Protein 4BES (pdb70)

Solvent-accessible surface area: 21226 Å² total; per-residue (Å²): 103,30,0,21,0,0,50,13,0,53,34,3,13,49,49,8,1,5,1,3,4,1,10,2,70,34,0,32,123,43,82,0,14,104,18,25,19,85,123,86,116,40,11,5,27,23,0,4,45,0,0,0,13,0,0,12,70,11,34,149,58,89,148,122,23,89,6,42,37,80,8,0,58,92,0,4,138,72,8,88,110,8,93,19,3,90,103,59,91,21,44,51,23,5,15,1,11,55,2,0,30,101,0,0,34,43,0,3,62,28,120,19,0,74,109,1,39,2,48,0,0,14,14,123,70,19,95,198,30,26,130,49,109,117,40,20,17,152,127,42,61,100,140,104,18,58,96,34,0,93,81,0,8,125,35,2,51,174,117,7,18,73,43,51,32,0,24,0,22,0,0,71,115,84,3,90,60,21,0,75,118,8,5,93,36,7,23,151,40,24,159,97,6,143,75,37,78,67,47,0,66,25,2,0,70,1,4,7,29,0,12,0,0,22,0,0,102,74,18,6,26,41,0,0,5,11,0,0,0,1,1,1,0,1,39,33,0,0,0,0,1,0,10,40,17,10,52,0,1,11,0,0,1,4,104,30,0,15,38,4,0,10,11,1,0,38,0,0,32,49,0,12,58,29,36,112,166,184,58,115,20,50,10,1,16,11,126,30,51,122,106,19,35,53,76,4,108,126,53,34,101,4,77,10,3,88,119,0,35,150,51,115,26,91,142,26,72,54,104,154,12,66,86,82,4,105,167,14,10,59,66,3,93,141,46,40,31,5,1,21,4,0,12,32,49,87,65,91,46,99,1,117,146,35,0,57,166,68,79,135,85,61,6,32,80,54,14,108,49,12,10,2,16,2,3,6,0,20,2,0,3,1,0,0,2,16,8,27,13,36,28,0,0,61,18,0,44,73,64,179,10,60,10,32,53,82,9,76,24,6,29,2,1,4,1,21,0,3,18,34,35,46,156,108,3,20,30,53,0,39,155,38,9,117,87,104,175,86,11,121,111,18,30,103,22,130,12,78,115,31,63,15,2,71,92,29,38,87,86,108,69,86,68,171,139,193,62,112,178

Secondary structure (DSSP, 8-state):
---TTHHHHHHS-GGGGGGGTS-TTTTTTTTTTHHHHHHSTTHHHHHHHHHHHHHHHHHS-SSPP---HHHHHHHHHHH---SPPSS---EEEE-GGGB-HHHHHHHHH-HHHHHTT-EEEEEEEEBTEEEES--TTSS--TTTHHHHHHHHHHHHHHH-TT---EEEE---S-HHHHHHHHHHHHHHHHHH--SHHHHHHHHHHHHHHHHHS--SSS-HHHHIIIIITHHHHHHTTPPPP--S--TTTTBS-HHHHHHHHHHHHHHHHHHHHHHHTTPPP-GGG----HHHHHHHHHH---HHHHHHHT---TTS-HHHHHHHHHHHHGGGTTSSHHHHHHHH---HHHHHHHHTT--HHHHT--B-TTS-TTTBT--HHHHHHHHT-HHHHHHHHHTT--TT---TTS--HHHHHHHHT-HHHHHHHHHHHHTSTTHHHHHT---TTS--HHHHHHTTT--SS----

CATH classification: 1.25.40.20

Nearest PDB structures (foldseek):
  4bes-assembly1_A-2  TM=1.002E+00  e=4.124E-75  Legionella pneumophila subsp. pneumophila str. Philadelphia 1
  4bet-assembly1_A  TM=1.000E+00  e=3.395E-71  Legionella pneumophila
  4bep-assembly1_B  TM=9.867E-01  e=2.022E-70  Legionella pneumophila
  4bep-assembly1_A  TM=9.855E-01  e=1.930E-70  Legionella pneumophila
  4ber-assembly2_B  TM=9.800E-01  e=2.676E-69  Legionella pneumophila

Structure (mmCIF, N/CA/C/O backbone):
data_4BES
#
_entry.id   4BES
#
_cell.length_a   84.275
_cell.length_b   122.304
_cell.length_c   54.985
_cell.angle_alpha   90.00
_cell.angle_beta   90.00
_cell.angle_gamma   90.00
#
_symmetry.space_group_name_H-M   'P 21 21 2'
#
loop_
_entity.id
_entity.type
_entity.pdbx_description
1 polymer 'PHOSPHOCHOLINE TRANSFERASE ANKX'
2 non-polymer "CYTIDINE-5'-MONOPHOSPHATE"
3 non-polymer PHOSPHOCHOLINE
4 non-polymer 'SULFATE ION'
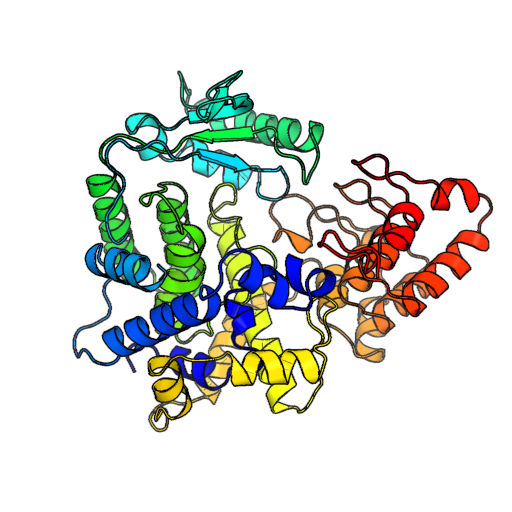5 water water
#
loop_
_atom_site.group_PDB
_atom_site.id
_atom_site.type_symbol
_atom_site.label_atom_id
_atom_site.label_alt_id
_atom_site.label_comp_id
_atom_site.label_asym_id
_atom_site.label_entity_id
_atom_site.label_seq_id
_atom_site.pdbx_PDB_ins_code
_atom_site.Cartn_x
_atom_site.Cartn_y
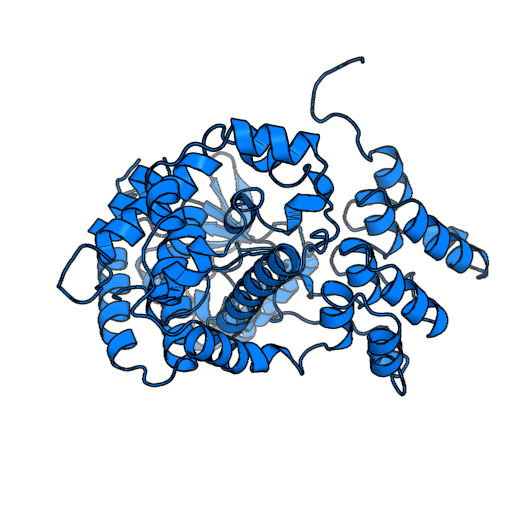_atom_site.Cartn_z
_atom_site.occupancy
_atom_site.B_iso_or_equiv
_atom_site.auth_seq_id
_atom_site.auth_comp_id
_atom_site.auth_asym_id
_atom_site.auth_atom_id
_atom_site.pdbx_PDB_model_num
ATOM 1 N N . PRO A 1 6 ? -32.049 20.038 23.597 1.00 69.70 6 PRO A N 1
ATOM 2 C CA . PRO A 1 6 ? -30.715 20.338 23.043 1.00 67.64 6 PRO A CA 1
ATOM 3 C C . PRO A 1 6 ? -30.759 21.470 22.026 1.00 68.27 6 PRO A C 1
ATOM 4 O O . PRO A 1 6 ? -31.598 21.440 21.128 1.00 67.66 6 PRO A O 1
ATOM 8 N N . ASN A 1 7 ? -29.873 22.476 22.179 1.00 62.89 7 ASN A N 1
ATOM 9 C CA . ASN A 1 7 ? -29.777 23.638 21.279 1.00 60.65 7 ASN A CA 1
ATOM 10 C C . ASN A 1 7 ? -29.206 23.189 19.904 1.00 60.34 7 ASN A C 1
ATOM 11 O O . ASN A 1 7 ? -29.680 23.658 18.864 1.00 59.49 7 ASN A O 1
ATOM 16 N N . LEU A 1 8 ? -28.231 22.238 19.906 1.00 53.62 8 LEU A N 1
ATOM 17 C CA . LEU A 1 8 ? -27.667 21.655 18.692 1.00 50.10 8 LEU A CA 1
ATOM 18 C C . LEU A 1 8 ? -27.865 20.139 18.721 1.00 52.75 8 LEU A C 1
ATOM 19 O O . LEU A 1 8 ? -26.921 19.422 19.041 1.00 51.86 8 LEU A O 1
ATOM 24 N N . PRO A 1 9 ? -29.068 19.600 18.391 1.00 49.80 9 PRO A N 1
ATOM 25 C CA . PRO A 1 9 ? -29.233 18.128 18.425 1.00 49.97 9 PRO A CA 1
ATOM 26 C C . PRO A 1 9 ? -28.292 17.323 17.509 1.00 52.15 9 PRO A C 1
ATOM 27 O O . PRO A 1 9 ? -27.974 16.192 17.844 1.00 52.32 9 PRO A O 1
ATOM 31 N N . GLY A 1 10 ? -27.825 17.925 16.405 1.00 46.48 10 GLY A N 1
ATOM 32 C CA . GLY A 1 10 ? -26.888 17.314 15.465 1.00 44.26 10 GLY A CA 1
ATOM 33 C C . GLY A 1 10 ? -25.548 16.971 16.089 1.00 47.07 10 GLY A C 1
ATOM 34 O O . GLY A 1 10 ? -24.788 16.182 15.521 1.00 45.84 10 GLY A O 1
ATOM 35 N N . LEU A 1 11 ? -25.252 17.541 17.287 1.00 44.42 11 LEU A N 1
ATOM 36 C CA . LEU A 1 11 ? -24.033 17.242 18.053 1.00 44.85 11 LEU A CA 1
ATOM 37 C C . LEU A 1 11 ? -23.933 15.749 18.307 1.00 51.03 11 LEU A C 1
ATOM 38 O O . LEU A 1 11 ? -22.827 15.231 18.435 1.00 50.89 11 LEU A O 1
ATOM 43 N N . TYR A 1 12 ? -25.099 15.050 18.333 1.00 49.61 12 TYR A N 1
ATOM 44 C CA . TYR A 1 12 ? -25.210 13.605 18.453 1.00 50.77 12 TYR A CA 1
ATOM 45 C C . TYR A 1 12 ? -24.399 12.955 17.316 1.00 53.69 12 TYR A C 1
ATOM 46 O O . TYR A 1 12 ? -23.624 12.041 17.588 1.00 54.06 12 TYR A O 1
ATOM 55 N N . PHE A 1 13 ? -24.546 13.453 16.058 1.00 48.50 13 PHE A N 1
ATOM 56 C CA . PHE A 1 13 ? -23.781 12.934 14.920 1.00 47.18 13 PHE A CA 1
ATOM 57 C C . PHE A 1 13 ? -22.291 13.255 14.999 1.00 52.62 13 PHE A C 1
ATOM 58 O O . PHE A 1 13 ? -21.477 12.512 14.451 1.00 52.82 13 PHE A O 1
ATOM 66 N N . LEU A 1 14 ? -21.923 14.357 15.663 1.00 50.17 14 LEU A N 1
ATOM 67 C CA . LEU A 1 14 ? -20.509 14.702 15.830 1.00 50.04 14 LEU A CA 1
ATOM 68 C C . LEU A 1 14 ? -19.862 13.694 16.770 1.00 54.84 14 LEU A C 1
ATOM 69 O O . LEU A 1 14 ? -18.707 13.313 16.551 1.00 55.10 14 LEU A O 1
ATOM 74 N N . GLN A 1 15 ? -20.624 13.242 17.797 1.00 51.63 15 GLN A N 1
ATOM 75 C CA . GLN A 1 15 ? -20.181 12.240 18.761 1.00 52.68 15 GLN A CA 1
ATOM 76 C C . GLN A 1 15 ? -20.025 10.882 18.054 1.00 55.73 15 GLN A C 1
ATOM 77 O O . GLN A 1 15 ? -19.003 10.225 18.246 1.00 56.04 15 GLN A O 1
ATOM 83 N N . ALA A 1 16 ? -21.017 10.492 17.211 1.00 51.25 16 ALA A N 1
ATOM 84 C CA . ALA A 1 16 ? -21.035 9.243 16.434 1.00 50.83 16 ALA A CA 1
ATOM 85 C C . ALA A 1 16 ? -19.884 9.182 15.419 1.00 54.68 16 ALA A C 1
ATOM 86 O O . ALA A 1 16 ? -19.461 8.090 15.052 1.00 55.00 16 ALA A O 1
ATOM 88 N N . TYR A 1 17 ? -19.389 10.345 14.970 1.00 50.47 17 TYR A N 1
ATOM 89 C CA . TYR A 1 17 ? -18.293 10.446 14.014 1.00 49.73 17 TYR A CA 1
ATOM 90 C C . TYR A 1 17 ? -17.031 9.748 14.559 1.00 55.76 17 TYR A C 1
ATOM 91 O O . TYR A 1 17 ? -16.575 10.100 15.654 1.00 55.70 17 TYR A O 1
ATOM 100 N N . PRO A 1 18 ? -16.465 8.755 13.808 1.00 53.80 18 PRO A N 1
ATOM 101 C CA . PRO A 1 18 ? -15.270 8.044 14.305 1.00 55.06 18 PRO A CA 1
ATOM 102 C C . PRO A 1 18 ? -14.041 8.933 14.504 1.00 60.58 18 PRO A C 1
ATOM 103 O O . PRO A 1 18 ? -13.575 9.570 13.556 1.00 59.61 18 PRO A O 1
ATOM 107 N N . SER A 1 19 ? -13.537 8.981 15.756 1.00 59.01 19 SER A N 1
ATOM 108 C CA . SER A 1 19 ? -12.374 9.761 16.197 1.00 59.27 19 SER A CA 1
ATOM 109 C C . SER A 1 19 ? -11.223 9.738 15.214 1.00 62.77 19 SER A C 1
ATOM 110 O O . SER A 1 19 ? -10.711 10.796 14.864 1.00 61.51 19 SER A O 1
ATOM 113 N N . GLU A 1 20 ? -10.834 8.528 14.755 1.00 60.37 20 GLU A N 1
ATOM 114 C CA . GLU A 1 20 ? -9.720 8.279 13.826 1.00 59.97 20 GLU A CA 1
ATOM 115 C C . GLU A 1 20 ? -9.945 8.800 12.394 1.00 60.22 20 GLU A C 1
ATOM 116 O O . GLU A 1 20 ? -9.002 8.796 11.586 1.00 59.77 20 GLU A O 1
ATOM 122 N N . GLU A 1 21 ? -11.184 9.280 12.106 1.00 53.65 21 GLU A N 1
ATOM 123 C CA . GLU A 1 21 ? -11.611 9.826 10.815 1.00 50.51 21 GLU A CA 1
ATOM 124 C C . GLU A 1 21 ? -12.103 11.274 10.947 1.00 51.29 21 GLU A C 1
ATOM 125 O O . GLU A 1 21 ? -12.539 11.850 9.946 1.00 49.20 21 GLU A O 1
ATOM 131 N N . ILE A 1 22 ? -12.014 11.878 12.160 1.00 47.28 22 ILE A N 1
ATOM 132 C CA . ILE A 1 22 ? -12.506 13.251 12.416 1.00 46.02 22 ILE A CA 1
ATOM 133 C C . ILE A 1 22 ? -11.957 14.361 11.500 1.00 49.68 22 ILE A C 1
ATOM 134 O O . ILE A 1 22 ? -12.655 15.338 11.237 1.00 47.96 22 ILE A O 1
ATOM 139 N N . TRP A 1 23 ? -10.717 14.175 10.993 1.00 47.66 23 TRP A N 1
ATOM 140 C CA . TRP A 1 23 ? -10.028 15.067 10.054 1.00 46.71 23 TRP A CA 1
ATOM 141 C C . TRP A 1 23 ? -10.812 15.195 8.755 1.00 48.29 23 TRP A C 1
ATOM 142 O O . TRP A 1 23 ? -10.657 16.205 8.050 1.00 47.78 23 TRP A O 1
ATOM 153 N N . ARG A 1 24 ? -11.653 14.167 8.436 1.00 42.92 24 ARG A N 1
ATOM 154 C CA . ARG A 1 24 ? -12.467 14.160 7.212 1.00 41.39 24 ARG A CA 1
ATOM 155 C C . ARG A 1 24 ? -13.457 15.335 7.123 1.00 44.98 24 ARG A C 1
ATOM 156 O O . ARG A 1 24 ? -13.812 15.722 6.013 1.00 43.47 24 ARG A O 1
ATOM 164 N N . LEU A 1 25 ? -13.843 15.953 8.258 1.00 42.71 25 LEU A N 1
ATOM 165 C CA . LEU A 1 25 ? -14.702 17.127 8.109 1.00 42.82 25 LEU A CA 1
ATOM 166 C C . LEU A 1 25 ? -13.948 18.454 7.874 1.00 45.35 25 LEU A C 1
ATOM 167 O O . LEU A 1 25 ? -14.558 19.492 7.677 1.00 43.90 25 LEU A O 1
ATOM 172 N N . PHE A 1 26 ? -12.609 18.374 7.757 1.00 42.45 26 PHE A N 1
ATOM 173 C CA . PHE A 1 26 ? -11.739 19.511 7.458 1.00 41.44 26 PHE A CA 1
ATOM 174 C C . PHE A 1 26 ? -10.961 19.288 6.163 1.00 45.84 26 PHE A C 1
ATOM 175 O O . PHE A 1 26 ? -10.865 20.217 5.367 1.00 45.87 26 PHE A O 1
ATOM 183 N N . VAL A 1 27 ? -10.435 18.059 5.934 1.00 42.38 27 VAL A N 1
ATOM 184 C CA . VAL A 1 27 ? -9.653 17.735 4.735 1.00 42.04 27 VAL A CA 1
ATOM 185 C C . VAL A 1 27 ? -10.572 17.439 3.559 1.00 44.59 27 VAL A C 1
ATOM 186 O O . VAL A 1 27 ? -11.353 16.485 3.635 1.00 44.63 27 VAL A O 1
ATOM 190 N N . ASP A 1 28 ? -10.441 18.207 2.454 1.00 39.75 28 ASP A N 1
ATOM 191 C CA . ASP A 1 28 ? -11.247 17.999 1.231 1.00 38.79 28 ASP A CA 1
ATOM 192 C C . ASP A 1 28 ? -11.017 16.621 0.648 1.00 43.94 28 ASP A C 1
ATOM 193 O O . ASP A 1 28 ? -9.869 16.245 0.412 1.00 43.88 28 ASP A O 1
ATOM 198 N N . GLY A 1 29 ? -12.114 15.910 0.391 1.00 41.30 29 GLY A N 1
ATOM 199 C CA . GLY A 1 29 ? -12.131 14.564 -0.176 1.00 41.99 29 GLY A CA 1
ATOM 200 C C . GLY A 1 29 ? -11.349 14.407 -1.460 1.00 47.63 29 GLY A C 1
ATOM 201 O O . GLY A 1 29 ? -10.921 13.305 -1.779 1.00 48.52 29 GLY A O 1
ATOM 202 N N . ARG A 1 30 ? -11.112 15.515 -2.175 1.00 44.72 30 ARG A N 1
ATOM 203 C CA . ARG A 1 30 ? -10.320 15.557 -3.407 1.00 45.17 30 ARG A CA 1
ATOM 204 C C . ARG A 1 30 ? -8.834 15.244 -3.176 1.00 50.31 30 ARG A C 1
ATOM 205 O O . ARG A 1 30 ? -8.158 14.807 -4.101 1.00 51.32 30 ARG A O 1
ATOM 213 N N . PHE A 1 31 ? -8.336 15.482 -1.951 1.00 46.77 31 PHE A N 1
ATOM 214 C CA . PHE A 1 31 ? -6.944 15.307 -1.544 1.00 46.97 31 PHE A CA 1
ATOM 215 C C . PHE A 1 31 ? -6.604 13.910 -1.066 1.00 51.79 31 PHE A C 1
ATOM 216 O O . PHE A 1 31 ? -5.445 13.502 -1.184 1.00 52.48 31 PHE A O 1
ATOM 224 N N . TRP A 1 32 ? -7.585 13.222 -0.429 1.00 47.88 32 TRP A N 1
ATOM 225 C CA . TRP A 1 32 ? -7.434 11.930 0.252 1.00 47.91 32 TRP A CA 1
ATOM 226 C C . TRP A 1 32 ? -6.556 10.889 -0.386 1.00 52.92 32 TRP A C 1
ATOM 227 O O . TRP A 1 32 ? -5.621 10.422 0.265 1.00 53.32 32 TRP A O 1
ATOM 238 N N . SER A 1 33 ? -6.839 10.535 -1.653 1.00 50.03 33 SER A N 1
ATOM 239 C CA . SER A 1 33 ? -6.115 9.507 -2.416 1.00 50.79 33 SER A CA 1
ATOM 240 C C . SER A 1 33 ? -4.672 9.844 -2.755 1.00 55.11 33 SER A C 1
ATOM 241 O O . SER A 1 33 ? -3.844 8.930 -2.831 1.00 57.29 33 SER A O 1
ATOM 244 N N . LYS A 1 34 ? -4.382 11.128 -3.004 1.00 48.99 34 LYS A N 1
ATOM 245 C CA . LYS A 1 34 ? -3.075 11.598 -3.421 1.00 48.95 34 LYS A CA 1
ATOM 246 C C . LYS A 1 34 ? -2.201 12.067 -2.278 1.00 52.92 34 LYS A C 1
ATOM 247 O O . LYS A 1 34 ? -0.983 12.154 -2.447 1.00 52.92 34 LYS A O 1
ATOM 253 N N . GLU A 1 35 ? -2.805 12.393 -1.123 1.00 48.83 35 GLU A N 1
ATOM 254 C CA . GLU A 1 35 ? -2.064 12.950 0.010 1.00 48.57 35 GLU A CA 1
ATOM 255 C C . GLU A 1 35 ? -2.164 12.188 1.306 1.00 53.11 35 GLU A C 1
ATOM 256 O O . GLU A 1 35 ? -2.078 12.812 2.369 1.00 52.36 35 GLU A O 1
ATOM 262 N N . ASN A 1 36 ? -2.313 10.845 1.236 1.00 51.38 36 ASN A N 1
ATOM 263 C CA . ASN A 1 36 ? -2.410 9.958 2.407 1.00 52.46 36 ASN A CA 1
ATOM 264 C C . ASN A 1 36 ? -3.442 10.481 3.404 1.00 57.23 36 ASN A C 1
ATOM 265 O O . ASN A 1 36 ? -3.150 10.651 4.604 1.00 58.11 36 ASN A O 1
ATOM 270 N N . GLY A 1 37 ? -4.621 10.792 2.860 1.00 52.10 37 GLY A N 1
ATOM 271 C CA . GLY A 1 37 ? -5.750 11.311 3.604 1.00 50.46 37 GLY A CA 1
ATOM 272 C C . GLY A 1 37 ? -5.526 12.729 4.060 1.00 52.52 37 GLY A C 1
ATOM 273 O O . GLY A 1 37 ? -5.722 13.661 3.283 1.00 51.38 37 GLY A O 1
ATOM 274 N N . TRP A 1 38 ? -5.074 12.879 5.313 1.00 48.97 38 TRP A N 1
ATOM 275 C CA . TRP A 1 38 ? -4.871 14.144 6.022 1.00 48.66 38 TRP A CA 1
ATOM 276 C C . TRP A 1 38 ? -3.452 14.699 6.031 1.00 55.61 38 TRP A C 1
ATOM 277 O O . TRP A 1 38 ? -3.284 15.904 6.246 1.00 55.92 38 TRP A O 1
ATOM 288 N N . ARG A 1 39 ? -2.438 13.828 5.876 1.00 53.70 39 ARG A N 1
ATOM 289 C CA . ARG A 1 39 ? -1.023 14.185 5.952 1.00 54.72 39 ARG A CA 1
ATOM 290 C C . ARG A 1 39 ? -0.577 15.423 5.179 1.00 58.89 39 ARG A C 1
ATOM 291 O O . ARG A 1 39 ? 0.036 16.289 5.782 1.00 59.30 39 ARG A O 1
ATOM 299 N N . GLY A 1 40 ? -0.953 15.532 3.905 1.00 54.87 40 GLY A N 1
ATOM 300 C CA . GLY A 1 40 ? -0.642 16.683 3.054 1.00 54.36 40 GLY A CA 1
ATOM 301 C C . GLY A 1 40 ? -1.255 17.998 3.513 1.00 58.36 40 GLY A C 1
ATOM 302 O O . GLY A 1 40 ? -0.613 19.049 3.394 1.00 58.56 40 GLY A O 1
ATOM 303 N N . TYR A 1 41 ? -2.522 17.951 4.022 1.00 54.16 41 TYR A N 1
ATOM 304 C CA . TYR A 1 41 ? -3.265 19.105 4.553 1.00 53.08 41 TYR A CA 1
ATOM 305 C C . TYR A 1 41 ? -2.546 19.626 5.807 1.00 59.15 41 TYR A C 1
ATOM 306 O O . TYR A 1 41 ? -2.350 20.840 5.933 1.00 58.64 41 TYR A O 1
ATOM 315 N N . GLU A 1 42 ? -2.116 18.692 6.707 1.00 57.01 42 GLU A N 1
ATOM 316 C CA . GLU A 1 42 ? -1.411 19.022 7.936 1.00 58.10 42 GLU A CA 1
ATOM 317 C C . GLU A 1 42 ? -0.057 19.609 7.672 1.00 64.21 42 GLU A C 1
ATOM 318 O O . GLU A 1 42 ? 0.278 20.585 8.335 1.00 65.60 42 GLU A O 1
ATOM 324 N N . SER A 1 43 ? 0.708 19.075 6.683 1.00 60.51 43 SER A N 1
ATOM 325 C CA . SER A 1 43 ? 2.044 19.589 6.333 1.00 61.16 43 SER A CA 1
ATOM 326 C C . SER A 1 43 ? 2.052 21.033 5.774 1.00 64.37 43 SER A C 1
ATOM 327 O O . SER A 1 43 ? 3.011 21.759 6.015 1.00 64.92 43 SER A O 1
ATOM 330 N N . ARG A 1 44 ? 0.976 21.459 5.079 1.00 59.76 44 ARG A N 1
ATOM 331 C CA . ARG A 1 44 ? 0.824 22.822 4.522 1.00 59.09 44 ARG A CA 1
ATOM 332 C C . ARG A 1 44 ? 0.725 23.902 5.606 1.00 64.61 44 ARG A C 1
ATOM 333 O O . ARG A 1 44 ? 1.164 25.032 5.391 1.00 64.76 44 ARG A O 1
ATOM 341 N N . GLU A 1 45 ? 0.115 23.560 6.748 1.00 61.67 45 GLU A N 1
ATOM 342 C CA . GLU A 1 45 ? -0.059 24.446 7.893 1.00 62.02 45 GLU A CA 1
ATOM 343 C C . GLU A 1 45 ? -0.048 23.555 9.146 1.00 65.94 45 GLU A C 1
ATOM 344 O O . GLU A 1 45 ? -1.117 23.151 9.594 1.00 65.01 45 GLU A O 1
ATOM 350 N N . PRO A 1 46 ? 1.126 23.161 9.701 1.00 63.42 46 PRO A N 1
ATOM 351 C CA . PRO A 1 46 ? 1.112 22.305 10.902 1.00 63.91 46 PRO A CA 1
ATOM 352 C C . PRO A 1 46 ? 0.318 22.931 12.047 1.00 67.62 46 PRO A C 1
ATOM 353 O O . PRO A 1 46 ? 0.397 24.141 12.288 1.00 67.55 46 PRO A O 1
ATOM 357 N N . GLY A 1 47 ? -0.527 22.109 12.654 1.00 63.48 47 GLY A N 1
ATOM 358 C CA . GLY A 1 47 ? -1.415 22.514 13.734 1.00 63.11 47 GLY A CA 1
ATOM 359 C C . GLY A 1 47 ? -2.818 22.854 13.290 1.00 64.31 47 GLY A C 1
ATOM 360 O O . GLY A 1 47 ? -3.718 22.908 14.131 1.00 63.34 47 GLY A O 1
ATOM 361 N N . CYS A 1 48 ? -3.019 23.069 11.965 1.00 60.20 48 CYS A N 1
ATOM 362 C CA . CYS A 1 48 ? -4.307 23.474 11.390 1.00 59.10 48 CYS A CA 1
ATOM 363 C C . CYS A 1 48 ? -5.490 22.542 11.538 1.00 60.36 48 CYS A C 1
ATOM 364 O O . CYS A 1 48 ? -6.615 23.024 11.528 1.00 59.34 48 CYS A O 1
ATOM 367 N N . LEU A 1 49 ? -5.266 21.229 11.669 1.00 56.38 49 LEU A N 1
ATOM 368 C CA . LEU A 1 49 ? -6.376 20.297 11.849 1.00 55.19 49 LEU A CA 1
ATOM 369 C C . LEU A 1 49 ? -6.946 20.414 13.263 1.00 58.72 49 LEU A C 1
ATOM 370 O O . LEU A 1 49 ? -8.152 20.623 13.398 1.00 58.11 49 LEU A O 1
ATOM 375 N N . ASN A 1 50 ? -6.089 20.302 14.307 1.00 55.44 50 ASN A N 1
ATOM 376 C CA . ASN A 1 50 ? -6.494 20.402 15.715 1.00 55.76 50 ASN A CA 1
ATOM 377 C C . ASN A 1 50 ? -7.160 21.736 16.031 1.00 58.81 50 ASN A C 1
ATOM 378 O O . ASN A 1 50 ? -8.173 21.752 16.734 1.00 58.84 50 ASN A O 1
ATOM 383 N N . ALA A 1 51 ? -6.604 22.846 15.499 1.00 54.15 51 ALA A N 1
ATOM 384 C CA . ALA A 1 51 ? -7.137 24.194 15.694 1.00 53.44 51 ALA A CA 1
ATOM 385 C C . ALA A 1 51 ? -8.567 24.312 15.109 1.00 57.09 51 ALA A C 1
ATOM 386 O O . ALA A 1 51 ? -9.449 24.880 15.759 1.00 57.69 51 ALA A O 1
ATOM 388 N N . ALA A 1 52 ? -8.798 23.740 13.910 1.00 51.60 52 ALA A N 1
ATOM 389 C CA . ALA A 1 52 ? -10.100 23.753 13.266 1.00 50.13 52 ALA A CA 1
ATOM 390 C C . ALA A 1 52 ? -11.121 22.895 14.036 1.00 54.07 52 ALA A C 1
ATOM 391 O O . ALA A 1 52 ? -12.281 23.304 14.142 1.00 54.51 52 ALA A O 1
ATOM 393 N N . LEU A 1 53 ? -10.689 21.739 14.595 1.00 49.55 53 LEU A N 1
ATOM 394 C CA . LEU A 1 53 ? -11.527 20.831 15.396 1.00 49.25 53 LEU A CA 1
ATOM 395 C C . LEU A 1 53 ? -11.850 21.468 16.768 1.00 53.57 53 LEU A C 1
ATOM 396 O O . LEU A 1 53 ? -12.981 21.361 17.248 1.00 53.37 53 LEU A O 1
ATOM 401 N N . GLU A 1 54 ? -10.841 22.083 17.407 1.00 49.83 54 GLU A N 1
ATOM 402 C CA . GLU A 1 54 ? -11.000 22.760 18.689 1.00 50.74 54 GLU A CA 1
ATOM 403 C C . GLU A 1 54 ? -11.943 23.968 18.537 1.00 52.95 54 GLU A C 1
ATOM 404 O O . GLU A 1 54 ? -12.713 24.259 19.447 1.00 51.95 54 GLU A O 1
ATOM 410 N N . SER A 1 55 ? -11.882 24.645 17.376 1.00 49.04 55 SER A N 1
ATOM 411 C CA . SER A 1 55 ? -12.717 25.798 17.090 1.00 48.96 55 SER A CA 1
ATOM 412 C C . SER A 1 55 ? -14.177 25.378 16.975 1.00 52.08 55 SER A C 1
ATOM 413 O O . SER A 1 55 ? -15.016 25.973 17.653 1.00 53.40 55 SER A O 1
ATOM 416 N N . LEU A 1 56 ? -14.470 24.333 16.172 1.00 46.29 56 LEU A N 1
ATOM 417 C CA . LEU A 1 56 ? -15.832 23.825 15.961 1.00 45.31 56 LEU A CA 1
ATOM 418 C C . LEU A 1 56 ? -16.473 23.339 17.260 1.00 50.54 56 LEU A C 1
ATOM 419 O O . LEU A 1 56 ? -17.552 23.803 17.621 1.00 50.97 56 LEU A O 1
ATOM 424 N N . CYS A 1 57 ? -15.791 22.454 17.970 1.00 47.66 57 CYS A N 1
ATOM 425 C CA . CYS A 1 57 ? -16.258 21.873 19.216 1.00 48.98 57 CYS A CA 1
ATOM 426 C C . CYS A 1 57 ? -16.395 22.875 20.344 1.00 54.32 57 CYS A C 1
ATOM 427 O O . CYS A 1 57 ? -17.385 22.811 21.069 1.00 53.85 57 CYS A O 1
ATOM 430 N N . SER A 1 58 ? -15.416 23.792 20.503 1.00 52.49 58 SER A N 1
ATOM 431 C CA . SER A 1 58 ? -15.480 24.779 21.582 1.00 54.36 58 SER A CA 1
ATOM 432 C C . SER A 1 58 ? -16.596 25.787 21.368 1.00 58.42 58 SER A C 1
ATOM 433 O O . SER A 1 58 ? -17.239 26.162 22.342 1.00 59.44 58 SER A O 1
ATOM 436 N N . ILE A 1 59 ? -16.851 26.202 20.111 1.00 53.24 59 ILE A N 1
ATOM 437 C CA . ILE A 1 59 ? -17.951 27.130 19.877 1.00 53.00 59 ILE A CA 1
ATOM 438 C C . ILE A 1 59 ? -19.319 26.416 19.963 1.00 56.77 59 ILE A C 1
ATOM 439 O O . ILE A 1 59 ? -20.263 27.007 20.486 1.00 56.48 59 ILE A O 1
ATOM 444 N N . ALA A 1 60 ? -19.415 25.147 19.473 1.00 52.96 60 ALA A N 1
ATOM 445 C CA . ALA A 1 60 ? -20.655 24.358 19.521 1.00 53.22 60 ALA A CA 1
ATOM 446 C C . ALA A 1 60 ? -21.068 24.092 20.981 1.00 60.42 60 ALA A C 1
ATOM 447 O O . ALA A 1 60 ? -22.258 24.147 21.311 1.00 60.55 60 ALA A O 1
ATOM 449 N N . LEU A 1 61 ? -20.065 23.846 21.852 1.00 58.90 61 LEU A N 1
ATOM 450 C CA . LEU A 1 61 ? -20.218 23.654 23.290 1.00 61.07 61 LEU A CA 1
ATOM 451 C C . LEU A 1 61 ? -20.634 24.987 23.904 1.00 66.14 61 LEU A C 1
ATOM 452 O O . LEU A 1 61 ? -21.462 25.001 24.809 1.00 67.11 61 LEU A O 1
ATOM 457 N N . GLN A 1 62 ? -20.087 26.107 23.382 1.00 62.44 62 GLN A N 1
ATOM 458 C CA . GLN A 1 62 ? -20.431 27.457 23.823 1.00 63.59 62 GLN A CA 1
ATOM 459 C C . GLN A 1 62 ? -21.904 27.744 23.567 1.00 68.88 62 GLN A C 1
ATOM 460 O O . GLN A 1 62 ? -22.567 28.220 24.497 1.00 70.73 62 GLN A O 1
ATOM 466 N N . VAL A 1 63 ? -22.438 27.400 22.348 1.00 63.70 63 VAL A N 1
ATOM 467 C CA . VAL A 1 63 ? -23.866 27.599 22.048 1.00 63.42 63 VAL A CA 1
ATOM 468 C C . VAL A 1 63 ? -24.775 26.687 22.877 1.00 69.83 63 VAL A C 1
ATOM 469 O O . VAL A 1 63 ? -25.740 27.183 23.470 1.00 70.90 63 VAL A O 1
ATOM 473 N N . GLU A 1 64 ? -24.433 25.379 22.968 1.00 66.77 64 GLU A N 1
ATOM 474 C CA . GLU A 1 64 ? -25.187 24.397 23.743 1.00 68.33 64 GLU A CA 1
ATOM 475 C C . GLU A 1 64 ? -25.293 24.844 25.219 1.00 77.37 64 GLU A C 1
ATOM 476 O O . GLU A 1 64 ? -26.399 24.856 25.769 1.00 78.44 64 GLU A O 1
ATOM 482 N N . LYS A 1 65 ? -24.164 25.289 25.819 1.00 76.15 65 LYS A N 1
ATOM 483 C CA . LYS A 1 65 ? -24.121 25.786 27.197 1.00 79.06 65 LYS A CA 1
ATOM 484 C C . LYS A 1 65 ? -24.498 27.276 27.201 1.00 85.45 65 LYS A C 1
ATOM 485 O O . LYS A 1 65 ? -23.633 28.141 27.387 1.00 85.69 65 LYS A O 1
ATOM 491 N N . SER A 1 66 ? -25.792 27.564 26.943 1.00 83.11 66 SER A N 1
ATOM 492 C CA . SER A 1 66 ? -26.412 28.898 26.920 1.00 83.82 66 SER A CA 1
ATOM 493 C C . SER A 1 66 ? -27.912 28.588 26.801 1.00 90.12 66 SER A C 1
ATOM 494 O O . SER A 1 66 ? -28.331 27.912 25.856 1.00 88.56 66 SER A O 1
ATOM 497 N N . GLY A 1 67 ? -28.685 29.074 27.775 1.00 90.10 67 GLY A N 1
ATOM 498 C CA . GLY A 1 67 ? -30.146 29.015 27.807 1.00 91.35 67 GLY A CA 1
ATOM 499 C C . GLY A 1 67 ? -30.835 29.611 26.593 1.00 95.00 67 GLY A C 1
ATOM 500 O O . GLY A 1 67 ? -31.682 28.951 25.978 1.00 94.43 67 GLY A O 1
ATOM 501 N N . GLU A 1 68 ? -30.425 30.844 26.207 1.00 91.00 68 GLU A N 1
ATOM 502 C CA . GLU A 1 68 ? -30.936 31.591 25.049 1.00 89.33 68 GLU A CA 1
ATOM 503 C C . GLU A 1 68 ? -30.820 30.815 23.737 1.00 90.22 68 GLU A C 1
ATOM 504 O O . GLU A 1 68 ? -29.901 30.002 23.571 1.00 88.74 68 GLU A O 1
ATOM 510 N N . GLU A 1 69 ? -31.772 31.063 22.813 1.00 85.42 69 GLU A N 1
ATOM 511 C CA . GLU A 1 69 ? -31.817 30.412 21.502 1.00 82.74 69 GLU A CA 1
ATOM 512 C C . GLU A 1 69 ? -30.668 30.901 20.614 1.00 82.89 69 GLU A C 1
ATOM 513 O O . GLU A 1 69 ? -30.329 32.087 20.647 1.00 83.07 69 GLU A O 1
ATOM 519 N N . PHE A 1 70 ? -30.054 29.983 19.853 1.00 75.75 70 PHE A N 1
ATOM 520 C CA . PHE A 1 70 ? -28.915 30.313 18.999 1.00 72.92 70 PHE A CA 1
ATOM 521 C C . PHE A 1 70 ? -29.165 31.362 17.924 1.00 74.76 70 PHE A C 1
ATOM 522 O O . PHE A 1 70 ? -30.010 31.191 17.032 1.00 73.67 70 PHE A O 1
ATOM 530 N N . GLU A 1 71 ? -28.380 32.446 18.019 1.00 70.03 71 GLU A N 1
ATOM 531 C CA . GLU A 1 71 ? -28.386 33.559 17.081 1.00 68.06 71 GLU A CA 1
ATOM 532 C C . GLU A 1 71 ? -26.966 33.864 16.626 1.00 66.84 71 GLU A C 1
ATOM 533 O O . GLU A 1 71 ? -26.058 34.054 17.451 1.00 67.04 71 GLU A O 1
ATOM 539 N N . LEU A 1 72 ? -26.785 33.858 15.298 1.00 58.28 72 LEU A N 1
ATOM 540 C CA . LEU A 1 72 ? -25.553 34.192 14.599 1.00 55.16 72 LEU A CA 1
ATOM 541 C C . LEU A 1 72 ? -25.182 35.639 14.928 1.00 57.46 72 LEU A C 1
ATOM 542 O O . LEU A 1 72 ? -26.065 36.511 14.970 1.00 57.81 72 LEU A O 1
ATOM 547 N N . SER A 1 73 ? -23.891 35.894 15.177 1.00 51.86 73 SER A N 1
ATOM 548 C CA . SER A 1 73 ? -23.395 37.246 15.442 1.00 51.88 73 SER A CA 1
ATOM 549 C C . SER A 1 73 ? -21.994 37.405 14.859 1.00 54.40 73 SER A C 1
ATOM 550 O O . SER A 1 73 ? -21.328 36.394 14.604 1.00 52.27 73 SER A O 1
ATOM 553 N N . VAL A 1 74 ? -21.554 38.659 14.619 1.00 51.94 74 VAL A N 1
ATOM 554 C CA . VAL A 1 74 ? -20.197 38.917 14.116 1.00 51.58 74 VAL A CA 1
ATOM 555 C C . VAL A 1 74 ? -19.130 38.631 15.196 1.00 56.66 74 VAL A C 1
ATOM 556 O O . VAL A 1 74 ? -17.959 38.468 14.859 1.00 56.29 74 VAL A O 1
ATOM 560 N N . ASP A 1 75 ? -19.540 38.536 16.476 1.00 54.45 75 ASP A N 1
ATOM 561 C CA . ASP A 1 75 ? -18.625 38.223 17.564 1.00 55.65 75 ASP A CA 1
ATOM 562 C C . ASP A 1 75 ? -18.379 36.725 17.434 1.00 59.70 75 ASP A C 1
ATOM 563 O O . ASP A 1 75 ? -17.231 36.290 17.588 1.00 59.17 75 ASP A O 1
ATOM 568 N N . LEU A 1 76 ? -19.450 35.937 17.136 1.00 56.20 76 LEU A N 1
ATOM 569 C CA . LEU A 1 76 ? -19.340 34.488 16.921 1.00 54.77 76 LEU A CA 1
ATOM 570 C C . LEU A 1 76 ? -18.313 34.140 15.839 1.00 56.16 76 LEU A C 1
ATOM 571 O O . LEU A 1 76 ? -17.313 33.491 16.103 1.00 55.90 76 LEU A O 1
ATOM 576 N N . ILE A 1 77 ? -18.528 34.747 14.647 1.00 50.71 77 ILE A N 1
ATOM 577 C CA . ILE A 1 77 ? -17.608 34.693 13.511 1.00 48.51 77 ILE A CA 1
ATOM 578 C C . ILE A 1 77 ? -16.140 35.031 13.777 1.00 53.64 77 ILE A C 1
ATOM 579 O O . ILE A 1 77 ? -15.261 34.245 13.413 1.00 53.04 77 ILE A O 1
ATOM 584 N N . LYS A 1 78 ? -15.900 36.161 14.480 1.00 51.57 78 LYS A N 1
ATOM 585 C CA . LYS A 1 78 ? -14.577 36.635 14.902 1.00 52.29 78 LYS A CA 1
ATOM 586 C C . LYS A 1 78 ? -13.916 35.624 15.862 1.00 57.20 78 LYS A C 1
ATOM 587 O O . LYS A 1 78 ? -12.742 35.330 15.694 1.00 56.89 78 LYS A O 1
ATOM 593 N N . ARG A 1 79 ? -14.679 35.061 16.836 1.00 54.75 79 ARG A N 1
ATOM 594 C CA . ARG A 1 79 ? -14.185 34.030 17.774 1.00 55.04 79 ARG A CA 1
ATOM 595 C C . ARG A 1 79 ? -13.742 32.771 16.999 1.00 56.70 79 ARG A C 1
ATOM 596 O O . ARG A 1 79 ? -12.667 32.238 17.275 1.00 55.97 79 ARG A O 1
ATOM 604 N N . ILE A 1 80 ? -14.552 32.344 15.996 1.00 52.24 80 ILE A N 1
ATOM 605 C CA . ILE A 1 80 ? -14.273 31.207 15.104 1.00 51.46 80 ILE A CA 1
ATOM 606 C C . ILE A 1 80 ? -12.959 31.437 14.326 1.00 55.70 80 ILE A C 1
ATOM 607 O O . ILE A 1 80 ? -12.133 30.537 14.258 1.00 55.12 80 ILE A O 1
ATOM 612 N N . HIS A 1 81 ? -12.757 32.652 13.786 1.00 53.22 81 HIS A N 1
ATOM 613 C CA . HIS A 1 81 ? -11.549 33.000 13.034 1.00 53.01 81 HIS A CA 1
ATOM 614 C C . HIS A 1 81 ? -10.301 32.935 13.899 1.00 57.92 81 HIS A C 1
ATOM 615 O O . HIS A 1 81 ? -9.295 32.346 13.475 1.00 57.52 81 HIS A O 1
ATOM 622 N N . LYS A 1 82 ? -10.379 33.524 15.108 1.00 55.97 82 LYS A N 1
ATOM 623 C CA . LYS A 1 82 ? -9.306 33.569 16.103 1.00 57.72 82 LYS A CA 1
ATOM 624 C C . LYS A 1 82 ? -8.864 32.131 16.436 1.00 63.07 82 LYS A C 1
ATOM 625 O O . LYS A 1 82 ? -7.681 31.801 16.332 1.00 63.13 82 LYS A O 1
ATOM 631 N N . LYS A 1 83 ? -9.848 31.265 16.741 1.00 59.83 83 LYS A N 1
ATOM 632 C CA . LYS A 1 83 ? -9.646 29.872 17.095 1.00 59.79 83 LYS A CA 1
ATOM 633 C C . LYS A 1 83 ? -9.009 29.027 15.984 1.00 63.77 83 LYS A C 1
ATOM 634 O O . LYS A 1 83 ? -8.137 28.202 16.291 1.00 64.48 83 LYS A O 1
ATOM 640 N N . CYS A 1 84 ? -9.394 29.266 14.699 1.00 58.59 84 CYS A N 1
ATOM 641 C CA . CYS A 1 84 ? -8.823 28.560 13.540 1.00 57.38 84 CYS A CA 1
ATOM 642 C C . CYS A 1 84 ? -7.329 28.938 13.320 1.00 63.70 84 CYS A C 1
ATOM 643 O O . CYS A 1 84 ? -6.589 28.159 12.716 1.00 63.46 84 CYS A O 1
ATOM 646 N N . GLY A 1 85 ? -6.905 30.099 13.847 1.00 61.51 85 GLY A N 1
ATOM 647 C CA . GLY A 1 85 ? -5.533 30.599 13.755 1.00 78.59 85 GLY A CA 1
ATOM 648 C C . GLY A 1 85 ? -4.537 29.848 14.618 1.00 96.13 85 GLY A C 1
ATOM 649 O O . GLY A 1 85 ? -4.714 29.707 15.831 1.00 58.20 85 GLY A O 1
ATOM 650 N N . PRO A 1 96 ? -6.114 37.692 11.930 1.00 79.83 96 PRO A N 1
ATOM 651 C CA . PRO A 1 96 ? -5.799 37.122 13.249 1.00 80.43 96 PRO A CA 1
ATOM 652 C C . PRO A 1 96 ? -6.870 37.462 14.294 1.00 83.71 96 PRO A C 1
ATOM 653 O O . PRO A 1 96 ? -6.585 38.100 15.312 1.00 85.29 96 PRO A O 1
ATOM 657 N N . GLY A 1 97 ? -8.102 37.023 14.021 1.00 77.61 97 GLY A N 1
ATOM 658 C CA . GLY A 1 97 ? -9.271 37.292 14.853 1.00 77.04 97 GLY A CA 1
ATOM 659 C C . GLY A 1 97 ? -10.029 38.533 14.406 1.00 79.28 97 GLY A C 1
ATOM 660 O O . GLY A 1 97 ? -11.249 38.612 14.583 1.00 79.33 97 GLY A O 1
ATOM 661 N N . GLU A 1 98 ? -9.310 39.523 13.818 1.00 73.54 98 GLU A N 1
ATOM 662 C CA . GLU A 1 98 ? -9.887 40.771 13.313 1.00 71.89 98 GLU A CA 1
ATOM 663 C C . GLU A 1 98 ? -10.189 40.753 11.805 1.00 69.92 98 GLU A C 1
ATOM 664 O O . GLU A 1 98 ? -9.663 39.925 11.053 1.00 68.87 98 GLU A O 1
ATOM 670 N N . LEU A 1 99 ? -11.064 41.671 11.388 1.00 62.49 99 LEU A N 1
ATOM 671 C CA . LEU A 1 99 ? -11.562 41.850 10.030 1.00 59.39 99 LEU A CA 1
ATOM 672 C C . LEU A 1 99 ? -10.596 42.613 9.187 1.00 60.62 99 LEU A C 1
ATOM 673 O O . LEU A 1 99 ? -9.806 43.383 9.720 1.00 61.02 99 LEU A O 1
ATOM 678 N N . ARG A 1 100 ? -10.701 42.456 7.856 1.00 55.06 100 ARG A N 1
ATOM 679 C CA . ARG A 1 100 ? -9.928 43.243 6.906 1.00 54.71 100 ARG A CA 1
ATOM 680 C C . ARG A 1 100 ? -10.588 44.624 6.895 1.00 61.58 100 ARG A C 1
ATOM 681 O O . ARG A 1 100 ? -11.814 44.714 7.018 1.00 60.70 100 ARG A O 1
ATOM 689 N N . THR A 1 101 ? -9.807 45.679 6.698 1.00 60.54 101 THR A N 1
ATOM 690 C CA . THR A 1 101 ? -10.374 47.015 6.545 1.00 61.84 101 THR A CA 1
ATOM 691 C C . THR A 1 101 ? -10.121 47.532 5.132 1.00 67.56 101 THR A C 1
ATOM 692 O O . THR A 1 101 ? -11.033 47.625 4.311 1.00 67.27 101 THR A O 1
ATOM 696 N N . ASP A 1 102 ? -8.863 47.861 4.869 1.00 65.26 102 ASP A N 1
ATOM 697 C CA . ASP A 1 102 ? -8.395 48.316 3.563 1.00 65.25 102 ASP A CA 1
ATOM 698 C C . ASP A 1 102 ? -7.651 47.202 2.779 1.00 67.23 102 ASP A C 1
ATOM 699 O O . ASP A 1 102 ? -7.528 47.307 1.555 1.00 67.04 102 ASP A O 1
ATOM 704 N N . GLU A 1 103 ? -7.166 46.148 3.483 1.00 61.48 103 GLU A N 1
ATOM 705 C CA . GLU A 1 103 ? -6.356 45.059 2.918 1.00 59.55 103 GLU A CA 1
ATOM 706 C C . GLU A 1 103 ? -6.967 44.345 1.706 1.00 60.77 103 GLU A C 1
ATOM 707 O O . GLU A 1 103 ? -8.094 43.849 1.802 1.00 59.36 103 GLU A O 1
ATOM 713 N N . PRO A 1 104 ? -6.240 44.273 0.559 1.00 55.88 104 PRO A N 1
ATOM 714 C CA . PRO A 1 104 ? -6.795 43.562 -0.605 1.00 53.88 104 PRO A CA 1
ATOM 715 C C . PRO A 1 104 ? -6.659 42.046 -0.478 1.00 54.60 104 PRO A C 1
ATOM 716 O O . PRO A 1 104 ? -5.607 41.531 -0.081 1.00 54.81 104 PRO A O 1
ATOM 720 N N . VAL A 1 105 ? -7.723 41.331 -0.811 1.00 47.54 105 VAL A N 1
ATOM 721 C CA . VAL A 1 105 ? -7.684 39.880 -0.787 1.00 45.00 105 VAL A CA 1
ATOM 722 C C . VAL A 1 105 ? -8.235 39.390 -2.119 1.00 47.47 105 VAL A C 1
ATOM 723 O O . VAL A 1 105 ? -9.292 39.846 -2.566 1.00 46.28 105 VAL A O 1
ATOM 727 N N . SER A 1 106 ? -7.479 38.520 -2.789 1.00 43.65 106 SER A N 1
ATOM 728 C CA . SER A 1 106 ? -7.893 38.010 -4.093 1.00 42.22 106 SER A CA 1
ATOM 729 C C . SER A 1 106 ? -7.569 36.550 -4.277 1.00 44.94 106 SER A C 1
ATOM 730 O O . SER A 1 106 ? -6.671 36.009 -3.635 1.00 44.88 106 SER A O 1
ATOM 733 N N . PHE A 1 107 ? -8.266 35.932 -5.218 1.00 40.44 107 PHE A N 1
ATOM 734 C CA . PHE A 1 107 ? -8.036 34.549 -5.610 1.00 38.91 107 PHE A CA 1
ATOM 735 C C . PHE A 1 107 ? -8.607 34.321 -6.985 1.00 42.27 107 PHE A C 1
ATOM 736 O O . PHE A 1 107 ? -9.403 35.123 -7.483 1.00 41.56 107 PHE A O 1
ATOM 744 N N . GLY A 1 108 ? -8.161 33.240 -7.591 1.00 39.13 108 GLY A N 1
ATOM 745 C CA . GLY A 1 108 ? -8.637 32.798 -8.881 1.00 39.20 108 GLY A CA 1
ATOM 746 C C . GLY A 1 108 ? -9.709 31.747 -8.680 1.00 43.88 108 GLY A C 1
ATOM 747 O O . GLY A 1 108 ? -9.796 31.149 -7.603 1.00 43.02 108 GLY A O 1
ATOM 748 N N . ILE A 1 109 ? -10.572 31.555 -9.699 1.00 40.69 109 ILE A N 1
ATOM 749 C CA . ILE A 1 109 ? -11.635 30.566 -9.658 1.00 39.41 109 ILE A CA 1
ATOM 750 C C . ILE A 1 109 ? -11.632 29.815 -10.978 1.00 41.72 109 ILE A C 1
ATOM 751 O O . ILE A 1 109 ? -11.791 30.431 -12.034 1.00 41.43 109 ILE A O 1
ATOM 756 N N . PRO A 1 110 ? -11.485 28.474 -10.923 1.00 36.93 110 PRO A N 1
ATOM 757 C CA . PRO A 1 110 ? -11.504 27.683 -12.162 1.00 36.93 110 PRO A CA 1
ATOM 758 C C . PRO A 1 110 ? -12.937 27.324 -12.567 1.00 41.02 110 PRO A C 1
ATOM 759 O O . PRO A 1 110 ? -13.827 27.350 -11.708 1.00 41.03 110 PRO A O 1
ATOM 763 N N . ALA A 1 111 ? -13.164 26.951 -13.851 1.00 37.08 111 ALA A N 1
ATOM 764 C CA . ALA A 1 111 ? -14.494 26.576 -14.349 1.00 36.37 111 ALA A CA 1
ATOM 765 C C . ALA A 1 111 ? -15.173 25.514 -13.471 1.00 38.18 111 ALA A C 1
ATOM 766 O O . ALA A 1 111 ? -16.360 25.612 -13.195 1.00 37.35 111 ALA A O 1
ATOM 768 N N . GLY A 1 112 ? -14.391 24.559 -12.992 1.00 34.26 112 GLY A N 1
ATOM 769 C CA . GLY A 1 112 ? -14.844 23.492 -12.112 1.00 33.26 112 GLY A CA 1
ATOM 770 C C . GLY A 1 112 ? -15.467 23.928 -10.807 1.00 36.88 112 GLY A C 1
ATOM 771 O O . GLY A 1 112 ? -16.145 23.128 -10.172 1.00 35.63 112 GLY A O 1
ATOM 772 N N . ARG A 1 113 ? -15.264 25.193 -10.395 1.00 34.78 113 ARG A N 1
ATOM 773 C CA . ARG A 1 113 ? -15.828 25.709 -9.146 1.00 34.16 113 ARG A CA 1
ATOM 774 C C . ARG A 1 113 ? -16.905 26.759 -9.430 1.00 37.72 113 ARG A C 1
ATOM 775 O O . ARG A 1 113 ? -17.280 27.552 -8.556 1.00 37.02 113 ARG A O 1
ATOM 783 N N . ALA A 1 114 ? -17.432 26.721 -10.660 1.00 34.30 114 ALA A N 1
ATOM 784 C CA . ALA A 1 114 ? -18.417 27.665 -11.170 1.00 34.05 114 ALA A CA 1
ATOM 785 C C . ALA A 1 114 ? -19.623 27.003 -11.830 1.00 37.28 114 ALA A C 1
ATOM 786 O O . ALA A 1 114 ? -19.572 25.829 -12.214 1.00 36.43 114 ALA A O 1
ATOM 788 N N . SER A 1 115 ? -20.717 27.784 -11.964 1.00 33.71 115 SER A N 1
ATOM 789 C CA . SER A 1 115 ? -21.939 27.400 -12.650 1.00 33.66 115 SER A CA 1
ATOM 790 C C . SER A 1 115 ? -22.536 28.660 -13.211 1.00 40.64 115 SER A C 1
ATOM 791 O O . SER A 1 115 ? -22.346 29.720 -12.611 1.00 40.67 115 SER A O 1
ATOM 794 N N . ILE A 1 116 ? -23.265 28.557 -14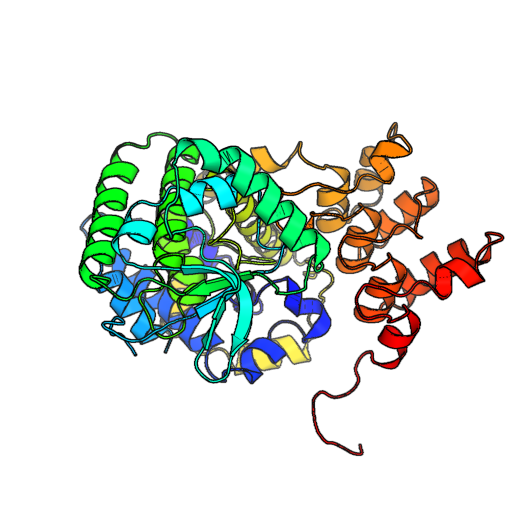.354 1.00 38.80 116 ILE A N 1
ATOM 795 C CA . ILE A 1 116 ? -23.930 29.691 -15.018 1.00 39.21 116 ILE A CA 1
ATOM 796 C C . ILE A 1 116 ? -24.888 30.415 -14.032 1.00 44.17 116 ILE A C 1
ATOM 797 O O . ILE A 1 116 ? -24.841 31.650 -13.929 1.00 44.06 116 ILE A O 1
ATOM 802 N N . LYS A 1 117 ? -25.735 29.627 -13.299 1.00 40.68 117 LYS A N 1
ATOM 803 C CA . LYS A 1 117 ? -26.671 30.134 -12.282 1.00 40.24 117 LYS A CA 1
ATOM 804 C C . LYS A 1 117 ? -25.904 30.779 -11.128 1.00 43.10 117 LYS A C 1
ATOM 805 O O . LYS A 1 117 ? -26.327 31.808 -10.610 1.00 43.78 117 LYS A O 1
ATOM 811 N N . GLY A 1 118 ? -24.755 30.210 -10.787 1.00 38.25 118 GLY A N 1
ATOM 812 C CA . GLY A 1 118 ? -23.891 30.749 -9.746 1.00 37.26 118 GLY A CA 1
ATOM 813 C C . GLY A 1 118 ? -23.259 32.073 -10.128 1.00 41.31 118 GLY A C 1
ATOM 814 O O . GLY A 1 118 ? -23.209 32.994 -9.299 1.00 41.28 118 GLY A O 1
ATOM 815 N N . ILE A 1 119 ? -22.787 32.189 -11.396 1.00 37.44 119 ILE A N 1
ATOM 8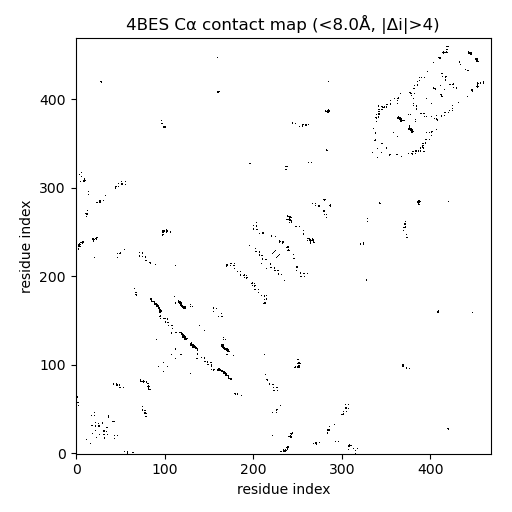16 C CA . ILE A 1 119 ? -22.186 33.415 -11.923 1.00 38.13 119 ILE A CA 1
ATOM 817 C C . ILE A 1 119 ? -23.237 34.566 -11.935 1.00 44.51 119 ILE A C 1
ATOM 818 O O . ILE A 1 119 ? -22.960 35.651 -11.426 1.00 44.66 119 ILE A O 1
ATOM 823 N N . GLU A 1 120 ? -24.451 34.280 -12.438 1.00 42.19 120 GLU A N 1
ATOM 824 C CA . GLU A 1 120 ? -25.615 35.173 -12.473 1.00 43.49 120 GLU A CA 1
ATOM 825 C C . GLU A 1 120 ? -25.859 35.788 -11.079 1.00 46.09 120 GLU A C 1
ATOM 826 O O . GLU A 1 120 ? -25.983 37.019 -10.958 1.00 46.35 120 GLU A O 1
ATOM 832 N N . GLU A 1 121 ? -25.951 34.916 -10.033 1.00 40.18 121 GLU A N 1
ATOM 833 C CA . GLU A 1 121 ? -26.194 35.342 -8.656 1.00 39.71 121 GLU A CA 1
ATOM 834 C C . GLU A 1 121 ? -25.090 36.274 -8.121 1.00 44.22 121 GLU A C 1
ATOM 835 O O . GLU A 1 121 ? -25.388 37.310 -7.517 1.00 44.88 121 GLU A O 1
ATOM 841 N N . PHE A 1 122 ? -23.828 35.880 -8.329 1.00 39.43 122 PHE A N 1
ATOM 842 C CA . PHE A 1 122 ? -22.636 36.618 -7.922 1.00 39.12 122 PHE A CA 1
ATOM 843 C C . PHE A 1 122 ? -22.617 38.067 -8.534 1.00 43.80 122 PHE A C 1
ATOM 844 O O . PHE A 1 122 ? -22.397 39.045 -7.807 1.00 44.82 122 PHE A O 1
ATOM 852 N N . LEU A 1 123 ? -22.923 38.194 -9.843 1.00 38.39 123 LEU A N 1
ATOM 853 C CA . LEU A 1 123 ? -22.989 39.481 -10.531 1.00 38.16 123 LEU A CA 1
ATOM 854 C C . LEU A 1 123 ? -24.118 40.373 -9.971 1.00 43.11 123 LEU A C 1
ATOM 855 O O . LEU A 1 123 ? -24.010 41.594 -10.007 1.00 43.59 123 LEU A O 1
ATOM 860 N N . SER A 1 124 ? -25.180 39.747 -9.438 1.00 40.41 124 SER A N 1
ATOM 861 C CA . SER A 1 124 ? -26.368 40.368 -8.834 1.00 41.21 124 SER A CA 1
ATOM 862 C C . SER A 1 124 ? -26.180 40.794 -7.358 1.00 45.50 124 SER A C 1
ATOM 863 O O . SER A 1 124 ? -27.033 41.510 -6.836 1.00 46.61 124 SER A O 1
ATOM 866 N N . LEU A 1 125 ? -25.095 40.368 -6.680 1.00 41.11 125 LEU A N 1
ATOM 867 C CA . LEU A 1 125 ? -24.873 40.787 -5.294 1.00 41.00 125 LEU A CA 1
ATOM 868 C C . LEU A 1 125 ? -24.531 42.276 -5.248 1.00 48.53 125 LEU A C 1
ATOM 869 O O . LEU A 1 125 ? -23.408 42.678 -5.591 1.00 48.03 125 LEU A O 1
ATOM 874 N N . VAL A 1 126 ? -25.545 43.105 -4.884 1.00 48.01 126 VAL A N 1
ATOM 875 C CA . VAL A 1 126 ? -25.411 44.563 -4.831 1.00 50.07 126 VAL A CA 1
ATOM 876 C C . VAL A 1 126 ? -24.175 45.072 -4.057 1.00 54.02 126 VAL A C 1
ATOM 877 O O . VAL A 1 126 ? -23.533 46.018 -4.528 1.00 54.93 126 VAL A O 1
ATOM 881 N N . PHE A 1 127 ? -23.816 44.410 -2.921 1.00 49.10 127 PHE A N 1
ATOM 882 C CA . PHE A 1 127 ? -22.655 44.760 -2.099 1.00 48.99 127 PHE A CA 1
ATOM 883 C C . PHE A 1 127 ? -21.328 44.618 -2.857 1.00 51.96 127 PHE A C 1
ATOM 884 O O . PHE A 1 127 ? -20.368 45.316 -2.529 1.00 52.11 127 PHE A O 1
ATOM 892 N N . LEU A 1 128 ? -21.280 43.749 -3.890 1.00 46.58 128 LEU A N 1
ATOM 893 C CA . LEU A 1 128 ? -20.066 43.596 -4.695 1.00 45.38 128 LEU A CA 1
ATOM 894 C C . LEU A 1 128 ? -19.824 44.779 -5.614 1.00 49.65 128 LEU A C 1
ATOM 895 O O . LEU A 1 128 ? -18.674 45.208 -5.779 1.00 48.69 128 LEU A O 1
ATOM 900 N N . THR A 1 129 ? -20.922 45.344 -6.166 1.00 47.62 129 THR A N 1
ATOM 901 C CA . THR A 1 129 ? -20.891 46.538 -7.011 1.00 48.96 129 THR A CA 1
ATOM 902 C C . THR A 1 129 ? -20.553 47.759 -6.152 1.00 54.31 129 THR A C 1
ATOM 903 O O . THR A 1 129 ? -19.587 48.449 -6.472 1.00 54.57 129 THR A O 1
ATOM 907 N N . GLU A 1 130 ? -21.321 48.016 -5.062 1.00 51.32 130 GLU A N 1
ATOM 908 C CA . GLU A 1 130 ? -21.055 49.191 -4.223 1.00 52.79 130 GLU A CA 1
ATOM 909 C C . GLU A 1 130 ? -19.764 49.178 -3.402 1.00 55.82 130 GLU A C 1
ATOM 910 O O . GLU A 1 130 ? -19.179 50.245 -3.187 1.00 56.92 130 GLU A O 1
ATOM 916 N N . GLY A 1 131 ? -19.312 47.981 -3.023 1.00 50.20 131 GLY A N 1
ATOM 917 C CA . GLY A 1 131 ? -18.088 47.760 -2.256 1.00 49.52 131 GLY A CA 1
ATOM 918 C C . GLY A 1 131 ? -16.796 47.840 -3.052 1.00 53.00 131 GLY A C 1
ATOM 919 O O . GLY A 1 131 ? -15.701 47.885 -2.471 1.00 51.97 131 GLY A O 1
ATOM 920 N N . GLY A 1 132 ? -16.916 47.844 -4.378 1.00 49.91 132 GLY A N 1
ATOM 921 C CA . GLY A 1 132 ? -15.762 47.983 -5.261 1.00 50.26 132 GLY A CA 1
ATOM 922 C C . GLY A 1 132 ? -14.991 46.724 -5.599 1.00 52.92 132 GLY A C 1
ATOM 923 O O . GLY A 1 132 ? -13.870 46.807 -6.098 1.00 52.45 132 GLY A O 1
ATOM 924 N N . ALA A 1 133 ? -15.606 45.560 -5.390 1.00 49.22 133 ALA A N 1
ATOM 925 C CA . ALA A 1 133 ? -15.041 44.263 -5.750 1.00 48.43 133 ALA A CA 1
ATOM 926 C C . ALA A 1 133 ? -14.876 44.167 -7.278 1.00 53.21 133 ALA A C 1
ATOM 927 O O . ALA A 1 133 ? -15.588 44.833 -8.034 1.00 53.85 133 ALA A O 1
ATOM 929 N N . GLU A 1 134 ? -13.915 43.363 -7.720 1.00 49.29 134 GLU A N 1
ATOM 930 C CA . GLU A 1 134 ? -13.642 43.169 -9.136 1.00 49.12 134 GLU A CA 1
ATOM 931 C C . GLU A 1 134 ? -13.668 41.706 -9.493 1.00 51.50 134 GLU A C 1
ATOM 932 O O . GLU A 1 134 ? -13.255 40.850 -8.707 1.00 49.98 134 GLU A O 1
ATOM 938 N N . PHE A 1 135 ? -14.138 41.418 -10.700 1.00 47.77 135 PHE A N 1
ATOM 939 C CA . PHE A 1 135 ? -14.159 40.066 -11.208 1.00 46.33 135 PHE A CA 1
ATOM 940 C C . PHE A 1 135 ? -14.072 40.118 -12.715 1.00 49.83 135 PHE A C 1
ATOM 941 O O . PHE A 1 135 ? -14.751 40.917 -13.361 1.00 49.56 135 PHE A O 1
ATOM 949 N N . GLY A 1 136 ? -13.247 39.241 -13.262 1.00 45.77 136 GLY A N 1
ATOM 950 C CA . GLY A 1 136 ? -13.111 39.116 -14.700 1.00 46.03 136 GLY A CA 1
ATOM 951 C C . GLY A 1 136 ? -11.950 38.262 -15.140 1.00 49.41 136 GLY A C 1
ATOM 952 O O . GLY A 1 136 ? -11.246 37.666 -14.307 1.00 47.59 136 GLY A O 1
ATOM 953 N N . PRO A 1 137 ? -11.754 38.191 -16.477 1.00 46.95 137 PRO A N 1
ATOM 954 C CA . PRO A 1 137 ? -10.623 37.411 -17.008 1.00 46.90 137 PRO A CA 1
ATOM 955 C C . PRO A 1 137 ? -9.326 38.165 -16.783 1.00 51.99 137 PRO A C 1
ATOM 956 O O . PRO A 1 137 ? -9.324 39.398 -16.668 1.00 52.26 137 PRO A O 1
ATOM 960 N N . GLY A 1 138 ? -8.230 37.435 -16.721 1.00 49.24 138 GLY A N 1
ATOM 961 C CA . GLY A 1 138 ? -6.955 38.099 -16.520 1.00 50.33 138 GLY A CA 1
ATOM 962 C C . GLY A 1 138 ? -5.768 37.207 -16.268 1.00 54.81 138 GLY A C 1
ATOM 963 O O . GLY A 1 138 ? -5.697 36.080 -16.771 1.00 53.77 138 GLY A O 1
ATOM 964 N N . LYS A 1 139 ? -4.829 37.751 -15.478 1.00 52.26 139 LYS A N 1
ATOM 965 C CA . LYS A 1 139 ? -3.536 37.182 -15.137 1.00 52.66 139 LYS A CA 1
ATOM 966 C C . LYS A 1 139 ? -3.163 37.603 -13.721 1.00 56.32 139 LYS A C 1
ATOM 967 O O . LYS A 1 139 ? -3.539 38.689 -13.278 1.00 55.80 139 LYS A O 1
ATOM 973 N N . ALA A 1 140 ? -2.402 36.749 -13.015 1.00 52.71 140 ALA A N 1
ATOM 974 C CA . ALA A 1 140 ? -1.861 37.076 -11.697 1.00 52.01 140 ALA A CA 1
ATOM 975 C C . ALA A 1 140 ? -0.712 38.075 -11.945 1.00 56.19 140 ALA A C 1
ATOM 976 O O . ALA A 1 140 ? 0.069 37.911 -12.888 1.00 56.98 140 ALA A O 1
ATOM 978 N N . GLY A 1 141 ? -0.669 39.127 -11.147 1.00 51.16 141 GLY A N 1
ATOM 979 C CA . GLY A 1 141 ? 0.347 40.156 -11.272 1.00 51.44 141 GLY A CA 1
ATOM 980 C C . GLY A 1 141 ? 1.205 40.240 -10.027 1.00 52.71 141 GLY A C 1
ATOM 981 O O . GLY A 1 141 ? 0.924 39.565 -9.034 1.00 51.54 141 GLY A O 1
ATOM 982 N N . PRO A 1 142 ? 2.250 41.091 -10.034 1.00 47.73 142 PRO A N 1
ATOM 983 C CA . PRO A 1 142 ? 3.136 41.171 -8.867 1.00 47.54 142 PRO A CA 1
ATOM 984 C C . PRO A 1 142 ? 2.483 41.580 -7.551 1.00 49.26 142 PRO A C 1
ATOM 985 O O . PRO A 1 142 ? 3.010 41.251 -6.496 1.00 48.04 142 PRO A O 1
ATOM 989 N N . PHE A 1 143 ? 1.366 42.330 -7.609 1.00 45.70 143 PHE A N 1
ATOM 990 C CA . PHE A 1 143 ? 0.678 42.854 -6.416 1.00 44.51 143 PHE A CA 1
ATOM 991 C C . PHE A 1 143 ? -0.762 42.428 -6.314 1.00 48.65 143 PHE A C 1
ATOM 992 O O . PHE A 1 143 ? -1.474 42.884 -5.424 1.00 49.01 143 PHE A O 1
ATOM 1000 N N . GLY A 1 144 ? -1.152 41.503 -7.180 1.00 44.69 144 GLY A N 1
ATOM 1001 C CA . GLY A 1 144 ? -2.506 40.977 -7.275 1.00 43.24 144 GLY A CA 1
ATOM 1002 C C . GLY A 1 144 ? -2.893 40.831 -8.731 1.00 47.47 144 GLY A C 1
ATOM 1003 O O . GLY A 1 144 ? -2.069 41.103 -9.607 1.00 47.82 144 GLY A O 1
ATOM 1004 N N . PRO A 1 145 ? -4.135 40.418 -9.040 1.00 44.19 145 PRO A N 1
ATOM 1005 C CA . PRO A 1 145 ? -4.511 40.198 -10.455 1.00 44.21 145 PRO A CA 1
ATOM 1006 C C . PRO A 1 145 ? -4.453 41.410 -11.373 1.00 49.97 145 PRO A C 1
ATOM 1007 O O . PRO A 1 145 ? -4.676 42.540 -10.938 1.00 50.48 145 PRO A O 1
ATOM 1011 N N . ARG A 1 146 ? -4.159 41.154 -12.653 1.00 47.44 146 ARG A N 1
ATOM 1012 C CA . ARG A 1 146 ? -4.127 42.138 -13.731 1.00 48.65 146 ARG A CA 1
ATOM 1013 C C . ARG A 1 146 ? -5.323 41.777 -14.605 1.00 51.51 146 ARG A C 1
ATOM 1014 O O . ARG A 1 146 ? -5.250 40.834 -15.404 1.00 50.91 146 ARG A O 1
ATOM 1022 N N . PHE A 1 147 ? -6.461 42.475 -14.370 1.00 47.09 147 PHE A N 1
ATOM 1023 C CA . PHE A 1 147 ? -7.727 42.244 -15.064 1.00 45.65 147 PHE A CA 1
ATOM 1024 C C . PHE A 1 147 ? -7.713 42.734 -16.499 1.00 53.85 147 PHE A C 1
ATOM 1025 O O . PHE A 1 147 ? -7.322 43.877 -16.756 1.00 55.84 147 PHE A O 1
ATOM 1033 N N . ASP A 1 148 ? -8.159 41.886 -17.442 1.00 51.41 148 ASP A N 1
ATOM 1034 C CA . ASP A 1 148 ? -8.313 42.316 -18.831 1.00 52.99 148 ASP A CA 1
ATOM 1035 C C . ASP A 1 148 ? -9.681 43.031 -18.836 1.00 58.22 148 ASP A C 1
ATOM 1036 O O . ASP A 1 148 ? -9.837 44.070 -19.469 1.00 60.24 148 ASP A O 1
ATOM 1041 N N . LYS A 1 149 ? -10.655 42.499 -18.062 1.00 53.39 149 LYS A N 1
ATOM 1042 C CA . LYS A 1 149 ? -12.004 43.071 -17.893 1.00 52.83 149 LYS A CA 1
ATOM 1043 C C . LYS A 1 149 ? -12.474 42.914 -16.422 1.00 54.75 149 LYS A C 1
ATOM 1044 O O . LYS A 1 149 ? -12.061 41.981 -15.730 1.00 53.28 149 LYS A O 1
ATOM 1050 N N . ASN A 1 150 ? -13.307 43.844 -15.950 1.00 51.01 150 ASN A N 1
ATOM 1051 C CA . ASN A 1 150 ? -13.949 43.798 -14.635 1.00 49.41 150 ASN A CA 1
ATOM 1052 C C . ASN A 1 150 ? -15.456 43.971 -14.888 1.00 53.83 150 ASN A C 1
ATOM 1053 O O . ASN A 1 150 ? -15.901 45.048 -15.299 1.00 54.60 150 ASN A O 1
ATOM 1058 N N . TYR A 1 151 ? -16.217 42.878 -14.676 1.00 49.46 151 TYR A N 1
ATOM 1059 C CA . TYR A 1 151 ? -17.656 42.782 -14.897 1.00 49.49 151 TYR A CA 1
ATOM 1060 C C . TYR A 1 151 ? -18.493 43.697 -14.030 1.00 54.69 151 TYR A C 1
ATOM 1061 O O . TYR A 1 151 ? -19.580 44.085 -14.448 1.00 54.85 151 TYR A O 1
ATOM 1070 N N . PHE A 1 152 ? -17.956 44.121 -12.875 1.00 51.80 152 PHE A N 1
ATOM 1071 C CA . PHE A 1 152 ? -18.630 45.076 -11.989 1.00 51.96 152 PHE A CA 1
ATOM 1072 C C . PHE A 1 152 ? -18.493 46.535 -12.460 1.00 59.21 152 PHE A C 1
ATOM 1073 O O . PHE A 1 152 ? -19.080 47.429 -11.842 1.00 59.93 152 PHE A O 1
ATOM 1081 N N . LYS A 1 153 ? -17.742 46.776 -13.562 1.00 57.10 153 LYS A N 1
ATOM 1082 C CA . LYS A 1 153 ? -17.638 48.116 -14.131 1.00 59.06 153 LYS A CA 1
ATOM 1083 C C . LYS A 1 153 ? -18.699 48.199 -15.220 1.00 65.49 153 LYS A C 1
ATOM 1084 O O . LYS A 1 153 ? -18.654 47.410 -16.173 1.00 65.63 153 LYS A O 1
ATOM 1090 N N . ASN A 1 154 ? -19.667 49.129 -15.055 1.00 63.22 154 ASN A N 1
ATOM 1091 C CA . ASN A 1 154 ? -20.780 49.402 -15.978 1.00 64.29 154 ASN A CA 1
ATOM 1092 C C . ASN A 1 154 ? -21.653 48.177 -16.245 1.00 66.74 154 ASN A C 1
ATOM 1093 O O . ASN A 1 154 ? -22.064 47.911 -17.381 1.00 66.95 154 ASN A O 1
ATOM 1098 N N . LEU A 1 155 ? -21.937 47.429 -15.186 1.00 61.59 155 LEU A N 1
ATOM 1099 C CA . LEU A 1 155 ? -22.774 46.253 -15.301 1.00 60.15 155 LEU A CA 1
ATOM 1100 C C . LEU A 1 155 ? -24.238 46.657 -15.428 1.00 65.09 155 LEU A C 1
ATOM 1101 O O . LEU A 1 155 ? -24.812 47.243 -14.502 1.00 64.45 155 LEU A O 1
ATOM 1106 N N . ASN A 1 156 ? -24.810 46.361 -16.608 1.00 62.71 156 ASN A N 1
ATOM 1107 C CA . ASN A 1 156 ? -26.212 46.519 -16.950 1.00 63.66 156 ASN A CA 1
ATOM 1108 C C . ASN A 1 156 ? -26.863 45.252 -16.373 1.00 67.55 156 ASN A C 1
ATOM 1109 O O . ASN A 1 156 ? -26.492 44.138 -16.777 1.00 66.32 156 ASN A O 1
ATOM 1114 N N . PRO A 1 157 ? -27.767 45.387 -15.373 1.00 64.46 157 PRO A N 1
ATOM 1115 C CA . PRO A 1 157 ? -28.359 44.189 -14.748 1.00 63.07 157 PRO A CA 1
ATOM 1116 C C . PRO A 1 157 ? -29.165 43.289 -15.685 1.00 67.62 157 PRO A C 1
ATOM 1117 O O . PRO A 1 157 ? -29.395 42.119 -15.357 1.00 66.40 157 PRO A O 1
ATOM 1121 N N . GLU A 1 158 ? -29.596 43.841 -16.840 1.00 65.73 158 GLU A N 1
ATOM 1122 C CA . GLU A 1 158 ? -30.385 43.148 -17.865 1.00 65.99 158 GLU A CA 1
ATOM 1123 C C . GLU A 1 158 ? -29.534 42.105 -18.595 1.00 67.18 158 GLU A C 1
ATOM 1124 O O . GLU A 1 158 ? -30.060 41.071 -19.004 1.00 66.18 158 GLU A O 1
ATOM 1130 N N . GLN A 1 159 ? -28.235 42.415 -18.796 1.00 62.87 159 GLN A N 1
ATOM 1131 C CA . GLN A 1 159 ? -27.248 41.606 -19.517 1.00 61.91 159 GLN A CA 1
ATOM 1132 C C . GLN A 1 159 ? -26.646 40.471 -18.703 1.00 63.55 159 GLN A C 1
ATOM 1133 O O . GLN A 1 159 ? -25.992 39.598 -19.287 1.00 62.22 159 GLN A O 1
ATOM 1139 N N . ILE A 1 160 ? -26.855 40.472 -17.364 1.00 59.42 160 ILE A N 1
ATOM 1140 C CA . ILE A 1 160 ? -26.306 39.436 -16.472 1.00 57.37 160 ILE A CA 1
ATOM 1141 C C . ILE A 1 160 ? -26.596 37.968 -16.893 1.00 59.35 160 ILE A C 1
ATOM 1142 O O . ILE A 1 160 ? -25.628 37.206 -16.893 1.00 58.15 160 ILE A O 1
ATOM 1147 N N . PRO A 1 161 ? -27.828 37.535 -17.316 1.00 55.45 161 PRO A N 1
ATOM 1148 C CA . PRO A 1 161 ? -28.001 36.119 -17.723 1.00 54.40 161 PRO A CA 1
ATOM 1149 C C . PRO A 1 161 ? -27.137 35.690 -18.918 1.00 58.74 161 PRO A C 1
ATOM 1150 O O . PRO A 1 161 ? -26.518 34.628 -18.863 1.00 57.58 161 PRO A O 1
ATOM 1154 N N . ASP A 1 162 ? -27.042 36.544 -19.956 1.00 56.73 162 ASP A N 1
ATOM 1155 C CA . ASP A 1 162 ? -26.239 36.312 -21.160 1.00 57.23 162 ASP A CA 1
ATOM 1156 C C . ASP A 1 162 ? -24.731 36.391 -20.905 1.00 59.47 162 ASP A C 1
ATOM 1157 O O . ASP A 1 162 ? -23.966 35.641 -21.511 1.00 58.98 162 ASP A O 1
ATOM 1162 N N . LEU A 1 163 ? -24.308 37.297 -20.028 1.00 54.68 163 LEU A N 1
ATOM 1163 C CA . LEU A 1 163 ? -22.901 37.467 -19.671 1.00 53.36 163 LEU A CA 1
ATOM 1164 C C . LEU A 1 163 ? -22.405 36.276 -18.824 1.00 53.94 163 LEU A C 1
ATOM 1165 O O . LEU A 1 163 ? -21.288 35.807 -19.040 1.00 52.82 163 LEU A O 1
ATOM 1170 N N . ALA A 1 164 ? -23.263 35.765 -17.906 1.00 48.54 164 ALA A N 1
ATOM 1171 C CA . ALA A 1 164 ? -22.980 34.623 -17.032 1.00 46.29 164 ALA A CA 1
ATOM 1172 C C . ALA A 1 164 ? -22.708 33.373 -17.840 1.00 49.24 164 ALA A C 1
ATOM 1173 O O . ALA A 1 164 ? -21.854 32.576 -17.449 1.00 47.81 164 ALA A O 1
ATOM 1175 N N . LYS A 1 165 ? -23.404 33.220 -18.994 1.00 46.81 165 LYS A N 1
ATOM 1176 C CA . LYS A 1 165 ? -23.214 32.111 -19.935 1.00 46.24 165 LYS A CA 1
ATOM 1177 C C . LYS A 1 165 ? -21.848 32.261 -20.616 1.00 50.02 165 LYS A C 1
ATOM 1178 O O . LYS A 1 165 ? -21.128 31.271 -20.766 1.00 49.14 165 LYS A O 1
ATOM 1184 N N . GLN A 1 166 ? -21.497 33.510 -21.014 1.00 47.13 166 GLN A N 1
ATOM 1185 C CA . GLN A 1 166 ? -20.247 33.862 -21.686 1.00 47.19 166 GLN A CA 1
ATOM 1186 C C . GLN A 1 166 ? -19.048 33.652 -20.767 1.00 49.39 166 GLN A C 1
ATOM 1187 O O . GLN A 1 166 ? -18.094 32.994 -21.166 1.00 48.85 166 GLN A O 1
ATOM 1193 N N . ILE A 1 167 ? -19.121 34.167 -19.528 1.00 45.21 167 ILE A N 1
ATOM 1194 C CA . ILE A 1 167 ? -18.078 34.022 -18.510 1.00 44.08 167 ILE A CA 1
ATOM 1195 C C . ILE A 1 167 ? -17.759 32.540 -18.326 1.00 48.93 167 ILE A C 1
ATOM 1196 O O . ILE A 1 167 ? -16.577 32.151 -18.376 1.00 48.62 167 ILE A O 1
ATOM 1201 N N . TYR A 1 168 ? -18.832 31.720 -18.142 1.00 45.46 168 TYR A N 1
ATOM 1202 C CA . TYR A 1 168 ? -18.733 30.279 -17.983 1.00 44.67 168 TYR A CA 1
ATOM 1203 C C . TYR A 1 168 ? -18.058 29.591 -19.172 1.00 48.92 168 TYR A C 1
ATOM 1204 O O . TYR A 1 168 ? -17.114 28.823 -18.950 1.00 47.43 168 TYR A O 1
ATOM 1213 N N . PHE A 1 169 ? -18.501 29.887 -20.416 1.00 46.78 169 PHE A N 1
ATOM 1214 C CA . PHE A 1 169 ? -17.875 29.285 -21.593 1.00 48.45 169 PHE A CA 1
ATOM 1215 C C . PHE A 1 169 ? -16.396 29.716 -21.737 1.00 51.43 169 PHE A C 1
ATOM 1216 O O . PHE A 1 169 ? -15.550 28.880 -22.070 1.00 51.29 169 PHE A O 1
ATOM 1224 N N . ASP A 1 170 ? -16.077 30.982 -21.374 1.00 46.28 170 ASP A N 1
ATOM 1225 C CA . ASP A 1 170 ? -14.711 31.506 -21.343 1.00 45.53 170 ASP A CA 1
ATOM 1226 C C . ASP A 1 170 ? -13.850 30.777 -20.306 1.00 46.67 170 ASP A C 1
ATOM 1227 O O . ASP A 1 170 ? -12.672 30.532 -20.576 1.00 48.12 170 ASP A O 1
ATOM 1232 N N . MET A 1 171 ? -14.419 30.440 -19.124 1.00 39.10 171 MET A N 1
ATOM 1233 C CA . MET A 1 171 ? -13.705 29.734 -18.043 1.00 36.30 171 MET A CA 1
ATOM 1234 C C . MET A 1 171 ? -13.353 28.292 -18.464 1.00 44.84 171 MET A C 1
ATOM 1235 O O . MET A 1 171 ? -12.282 27.794 -18.096 1.00 46.36 171 MET A O 1
ATOM 1240 N N . CYS A 1 172 ? -14.237 27.649 -19.273 1.00 42.94 172 CYS A N 1
ATOM 1241 C CA . CYS A 1 172 ? -14.117 26.311 -19.880 1.00 43.41 172 CYS A CA 1
ATOM 1242 C C . CYS A 1 172 ? -13.035 26.313 -20.981 1.00 49.21 172 CYS A C 1
ATOM 1243 O O . CYS A 1 172 ? -12.254 25.358 -21.107 1.00 49.23 172 CYS A O 1
ATOM 1246 N N . LYS A 1 173 ? -13.040 27.359 -21.821 1.00 47.01 173 LYS A N 1
ATOM 1247 C CA . LYS A 1 173 ? -12.073 27.538 -22.898 1.00 48.38 173 LYS A CA 1
ATOM 1248 C C . LYS A 1 173 ? -10.674 27.442 -22.291 1.00 52.85 173 LYS A C 1
ATOM 1249 O O . LYS A 1 173 ? -9.829 26.738 -22.847 1.00 53.73 173 LYS A O 1
ATOM 1255 N N . TYR A 1 174 ? -10.452 28.065 -21.108 1.00 48.35 174 TYR A N 1
ATOM 1256 C CA . TYR A 1 174 ? -9.136 27.999 -20.458 1.00 48.22 174 TYR A CA 1
ATOM 1257 C C . TYR A 1 174 ? -8.767 26.616 -19.888 1.00 51.72 174 TYR A C 1
ATOM 1258 O O . TYR A 1 174 ? -7.591 26.248 -19.916 1.00 51.83 174 TYR A O 1
ATOM 1267 N N . GLY A 1 175 ? -9.778 25.871 -19.421 1.00 46.64 175 GLY A N 1
ATOM 1268 C CA . GLY A 1 175 ? -9.633 24.539 -18.854 1.00 45.40 175 GLY A CA 1
ATOM 1269 C C . GLY A 1 175 ? -10.370 24.429 -17.539 1.00 48.03 175 GLY A C 1
ATOM 1270 O O . GLY A 1 175 ? -10.309 25.355 -16.721 1.00 47.68 175 GLY A O 1
ATOM 1271 N N . HIS A 1 176 ? -11.064 23.291 -17.325 1.00 43.48 176 HIS A N 1
ATOM 1272 C CA . HIS A 1 176 ? -11.867 22.984 -16.139 1.00 41.93 176 HIS A CA 1
ATOM 1273 C C . HIS A 1 176 ? -11.173 23.273 -14.806 1.00 45.11 176 HIS A C 1
ATOM 1274 O O . HIS A 1 176 ? -11.739 23.989 -13.968 1.00 43.57 176 HIS A O 1
ATOM 1281 N N . SER A 1 177 ? -9.936 22.745 -14.634 1.00 42.46 177 SER A N 1
ATOM 1282 C CA . SER A 1 177 ? -9.119 22.913 -13.425 1.00 42.19 177 SER A CA 1
ATOM 1283 C C . SER A 1 177 ? -8.057 24.040 -13.523 1.00 47.39 177 SER A C 1
ATOM 1284 O O . SER A 1 177 ? -7.239 24.232 -12.608 1.00 46.65 177 SER A O 1
ATOM 1287 N N . ASN A 1 178 ? -8.113 24.814 -14.609 1.00 45.17 178 ASN A N 1
ATOM 1288 C CA . ASN A 1 178 ? -7.217 25.957 -14.810 1.00 45.78 178 ASN A CA 1
ATOM 1289 C C . ASN A 1 178 ? -7.888 27.279 -14.430 1.00 48.58 178 ASN A C 1
ATOM 1290 O O . ASN A 1 178 ? -9.094 27.454 -14.623 1.00 47.93 178 ASN A O 1
ATOM 1295 N N . THR A 1 179 ? -7.093 28.198 -13.883 1.00 45.46 179 THR A N 1
ATOM 1296 C CA . THR A 1 179 ? -7.515 29.523 -13.413 1.00 44.70 179 THR A CA 1
ATOM 1297 C C . THR A 1 179 ? -7.089 30.663 -14.333 1.00 49.51 179 THR A C 1
ATOM 1298 O O . THR A 1 179 ? -5.909 31.001 -14.448 1.00 50.62 179 THR A O 1
ATOM 1302 N N . ASN A 1 180 ? -8.098 31.292 -14.910 1.00 45.80 180 ASN A N 1
ATOM 1303 C CA . ASN A 1 180 ? -8.103 32.376 -15.891 1.00 46.12 180 ASN A CA 1
ATOM 1304 C C . ASN A 1 180 ? -8.847 33.589 -15.302 1.00 47.32 180 ASN A C 1
ATOM 1305 O O . ASN A 1 180 ? -8.567 34.718 -15.671 1.00 47.99 180 ASN A O 1
ATOM 1310 N N . HIS A 1 181 ? -9.870 33.329 -14.476 1.00 41.13 181 HIS A N 1
ATOM 1311 C CA . HIS A 1 181 ? -10.730 34.325 -13.865 1.00 39.91 181 HIS A CA 1
ATOM 1312 C C . HIS A 1 181 ? -10.369 34.616 -12.441 1.00 42.68 181 HIS A C 1
ATOM 1313 O O . HIS A 1 181 ? -10.158 33.709 -11.651 1.00 41.27 181 HIS A O 1
ATOM 1320 N N . PHE A 1 182 ? -10.252 35.902 -12.125 1.00 40.19 182 PHE A N 1
ATOM 1321 C CA . PHE A 1 182 ? -9.821 36.355 -10.811 1.00 39.43 182 PHE A CA 1
ATOM 1322 C C . PHE A 1 182 ? -10.868 37.179 -10.164 1.00 43.72 182 PHE A C 1
ATOM 1323 O O . PHE A 1 182 ? -11.687 37.796 -10.843 1.00 43.62 182 PHE A O 1
ATOM 1331 N N . TYR A 1 183 ? -10.868 37.147 -8.837 1.00 40.71 183 TYR A N 1
ATOM 1332 C CA . TYR A 1 183 ? -11.805 37.872 -8.006 1.00 40.33 183 TYR A CA 1
ATOM 1333 C C . TYR A 1 183 ? -11.051 38.633 -6.951 1.00 46.35 183 TYR A C 1
ATOM 1334 O O . TYR A 1 183 ? -10.269 38.037 -6.194 1.00 46.73 183 TYR A O 1
ATOM 1343 N N . LEU A 1 184 ? -11.272 39.961 -6.925 1.00 43.53 184 LEU A N 1
ATOM 1344 C CA . LEU A 1 184 ? -10.713 40.876 -5.944 1.00 43.98 184 LEU A CA 1
ATOM 1345 C C . LEU A 1 184 ? -11.852 41.295 -5.044 1.00 47.96 184 LEU A C 1
ATOM 1346 O O . LEU A 1 184 ? -12.794 41.955 -5.496 1.00 46.93 184 LEU A O 1
ATOM 1351 N N . ALA A 1 185 ? -11.779 40.904 -3.768 1.00 46.00 185 ALA A N 1
ATOM 1352 C CA . ALA A 1 185 ? -12.841 41.212 -2.817 1.00 46.90 185 ALA A CA 1
ATOM 1353 C C . ALA A 1 185 ? -13.046 42.700 -2.508 1.00 53.58 185 ALA A C 1
ATOM 1354 O O . ALA A 1 185 ? -12.299 43.572 -2.969 1.00 54.73 185 ALA A O 1
ATOM 1356 N N . VAL A 1 186 ? -14.111 42.977 -1.764 1.00 50.65 186 VAL A N 1
ATOM 1357 C CA . VAL A 1 186 ? -14.519 44.314 -1.332 1.00 51.15 186 VAL A CA 1
ATOM 1358 C C . VAL A 1 186 ? -13.475 44.924 -0.364 1.00 54.29 186 VAL A C 1
ATOM 1359 O O . VAL A 1 186 ? -12.921 44.217 0.488 1.00 53.39 186 VAL A O 1
ATOM 1363 N N . MET A 1 187 ? -13.184 46.216 -0.528 1.00 50.79 187 MET A N 1
ATOM 1364 C CA . MET A 1 187 ? -12.231 46.905 0.327 1.00 51.10 187 MET A CA 1
ATOM 1365 C C . MET A 1 187 ? -12.885 48.060 1.105 1.00 55.90 187 MET A C 1
ATOM 1366 O O . MET A 1 187 ? -12.218 48.729 1.900 1.00 56.94 187 MET A O 1
ATOM 1371 N N . LYS A 1 188 ? -14.199 48.272 0.893 1.00 51.76 188 LYS A N 1
ATOM 1372 C CA . LYS A 1 188 ? -14.987 49.331 1.540 1.00 52.01 188 LYS A CA 1
ATOM 1373 C C . LYS A 1 188 ? -16.047 48.671 2.400 1.00 54.50 188 LYS A C 1
ATOM 1374 O O . LYS A 1 188 ? -16.718 47.760 1.917 1.00 53.29 188 LYS A O 1
ATOM 1380 N N . ASN A 1 189 ? -16.219 49.140 3.651 1.00 50.69 189 ASN A N 1
ATOM 1381 C CA . ASN A 1 189 ? -17.263 48.733 4.611 1.00 49.61 189 ASN A CA 1
ATOM 1382 C C . ASN A 1 189 ? -17.497 47.225 4.855 1.00 50.71 189 ASN A C 1
ATOM 1383 O O . ASN A 1 189 ? -18.659 46.785 4.962 1.00 49.63 189 ASN A O 1
ATOM 1388 N N . VAL A 1 190 ? -16.405 46.443 4.980 1.00 45.62 190 VAL A N 1
ATOM 1389 C CA . VAL A 1 190 ? -16.518 45.018 5.275 1.00 43.67 190 VAL A CA 1
ATOM 1390 C C . VAL A 1 190 ? -17.281 44.743 6.590 1.00 48.63 190 VAL A C 1
ATOM 1391 O O . VAL A 1 190 ? -18.183 43.891 6.601 1.00 47.70 190 VAL A O 1
ATOM 1395 N N . ASP A 1 191 ? -16.999 45.546 7.654 1.00 46.32 191 ASP A N 1
ATOM 1396 C CA . ASP A 1 191 ? -17.671 45.449 8.955 1.00 46.80 191 ASP A CA 1
ATOM 1397 C C . ASP A 1 191 ? -19.192 45.619 8.836 1.00 51.43 191 ASP A C 1
ATOM 1398 O O . ASP A 1 191 ? -19.950 44.873 9.467 1.00 51.76 191 ASP A O 1
ATOM 1403 N N . VAL A 1 192 ? -19.626 46.528 7.947 1.00 47.73 192 VAL A N 1
ATOM 1404 C CA . VAL A 1 192 ? -21.038 46.829 7.680 1.00 47.54 192 VAL A CA 1
ATOM 1405 C C . VAL A 1 192 ? -21.708 45.653 6.981 1.00 51.07 192 VAL A C 1
ATOM 1406 O O . VAL A 1 192 ? -22.781 45.220 7.406 1.00 50.94 192 VAL A O 1
ATOM 1410 N N . TYR A 1 193 ? -21.066 45.131 5.920 1.00 46.50 193 TYR A N 1
ATOM 1411 C CA . TYR A 1 193 ? -21.590 44.007 5.156 1.00 44.69 193 TYR A CA 1
ATOM 1412 C C . TYR A 1 193 ? -21.651 42.757 6.012 1.00 48.84 193 TYR A C 1
ATOM 1413 O O . TYR A 1 193 ? -22.640 42.037 5.932 1.00 48.44 193 TYR A O 1
ATOM 1422 N N . LEU A 1 194 ? -20.643 42.544 6.894 1.00 45.24 194 LEU A N 1
ATOM 1423 C CA . LEU A 1 194 ? -20.618 41.399 7.806 1.00 43.95 194 LEU A CA 1
ATOM 1424 C C . LEU A 1 194 ? -21.845 41.386 8.714 1.00 48.24 194 LEU A C 1
ATOM 1425 O O . LEU A 1 194 ? -22.502 40.350 8.850 1.00 47.42 194 LEU A O 1
ATOM 1430 N N . GLU A 1 195 ? -22.165 42.554 9.292 1.00 46.17 195 GLU A N 1
ATOM 1431 C CA . GLU A 1 195 ? -23.310 42.787 10.162 1.00 46.60 195 GLU A CA 1
ATOM 1432 C C . GLU A 1 195 ? -24.623 42.657 9.389 1.00 49.72 195 GLU A C 1
ATOM 1433 O O . GLU A 1 195 ? -25.560 42.042 9.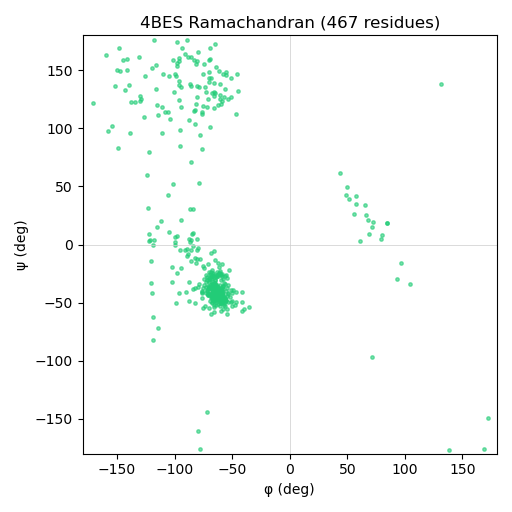891 1.00 49.64 195 GLU A O 1
ATOM 1439 N N . LYS A 1 196 ? -24.678 43.192 8.161 1.00 46.01 196 LYS A N 1
ATOM 1440 C CA . LYS A 1 196 ? -25.864 43.130 7.312 1.00 45.77 196 LYS A CA 1
ATOM 1441 C C . LYS A 1 196 ? -26.207 41.693 6.920 1.00 48.92 196 LYS A C 1
ATOM 1442 O O . LYS A 1 196 ? -27.361 41.293 7.097 1.00 49.37 196 LYS A O 1
ATOM 1448 N N . ILE A 1 197 ? -25.198 40.894 6.471 1.00 44.12 197 ILE A N 1
ATOM 1449 C CA . ILE A 1 197 ? -25.352 39.458 6.143 1.00 42.40 197 ILE A CA 1
ATOM 1450 C C . ILE A 1 197 ? -25.903 38.672 7.371 1.00 46.64 197 ILE A C 1
ATOM 1451 O O . ILE A 1 197 ? -26.843 37.874 7.217 1.00 45.21 197 ILE A O 1
ATOM 1456 N N . THR A 1 198 ? -25.334 38.952 8.582 1.00 44.20 198 THR A N 1
ATOM 1457 C CA . 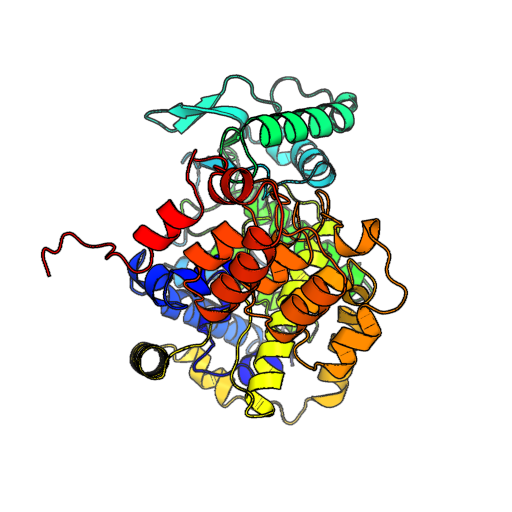THR A 1 198 ? -25.722 38.372 9.877 1.00 44.81 198 THR A CA 1
ATOM 1458 C C . THR A 1 198 ? -27.203 38.681 10.220 1.00 50.62 198 THR A C 1
ATOM 1459 O O . THR A 1 198 ? -27.937 37.782 10.639 1.00 51.10 198 THR A O 1
ATOM 1463 N N . GLN A 1 199 ? -27.631 39.941 10.030 1.00 47.07 199 GLN A N 1
ATOM 1464 C CA . GLN A 1 199 ? -29.002 40.394 10.309 1.00 47.25 199 GLN A CA 1
ATOM 1465 C C . GLN A 1 199 ? -30.016 39.723 9.396 1.00 50.00 199 GLN A C 1
ATOM 1466 O O . GLN A 1 199 ? -31.050 39.241 9.873 1.00 49.69 199 GLN A O 1
ATOM 1472 N N . SER A 1 200 ? -29.701 39.677 8.080 1.00 45.48 200 SER A N 1
ATOM 1473 C CA . SER A 1 200 ? -30.510 39.043 7.031 1.00 44.14 200 SER A CA 1
ATOM 1474 C C . SER A 1 200 ? -30.677 37.563 7.378 1.00 48.59 200 SER A C 1
ATOM 1475 O O . SER A 1 200 ? -31.814 37.078 7.393 1.00 49.34 200 SER A O 1
ATOM 1478 N N . TYR A 1 201 ? -29.559 36.873 7.753 1.00 43.60 201 TYR A N 1
ATOM 1479 C CA . TYR A 1 201 ? -29.618 35.480 8.159 1.00 42.66 201 TYR A CA 1
ATOM 1480 C C . TYR A 1 201 ? -30.627 35.255 9.288 1.00 47.36 201 TYR A C 1
ATOM 1481 O O . TYR A 1 201 ? -31.547 34.459 9.106 1.00 46.44 201 TYR A O 1
ATOM 1490 N N . ASN A 1 202 ? -30.427 35.933 10.452 1.00 45.62 202 ASN A N 1
ATOM 1491 C CA . ASN A 1 202 ? -31.272 35.857 11.663 1.00 46.94 202 ASN A CA 1
ATOM 1492 C C . ASN A 1 202 ? -32.739 36.208 11.398 1.00 52.51 202 ASN A C 1
ATOM 1493 O O . ASN A 1 202 ? -33.621 35.645 12.036 1.00 52.48 202 ASN A O 1
ATOM 1498 N N . LYS A 1 203 ? -32.993 37.121 10.459 1.00 50.19 203 LYS A N 1
ATOM 1499 C CA . LYS A 1 203 ? -34.368 37.472 10.105 1.00 51.72 203 LYS A CA 1
ATOM 1500 C C . LYS A 1 203 ? -34.969 36.344 9.254 1.00 54.66 203 LYS A C 1
ATOM 1501 O O . LYS A 1 203 ? -35.991 35.790 9.637 1.00 55.66 203 LYS A O 1
ATOM 1507 N N . GLU A 1 204 ? -34.297 35.972 8.155 1.00 49.33 204 GLU A N 1
ATOM 1508 C CA . GLU A 1 204 ? -34.752 34.948 7.222 1.00 48.60 204 GLU A CA 1
ATOM 1509 C C . GLU A 1 204 ? -34.942 33.541 7.795 1.00 53.02 204 GLU A C 1
ATOM 1510 O O . GLU A 1 204 ? -35.970 32.925 7.519 1.00 53.57 204 GLU A O 1
ATOM 1516 N N . ILE A 1 205 ? -33.980 33.038 8.592 1.00 48.50 205 ILE A N 1
ATOM 1517 C CA . ILE A 1 205 ? -34.057 31.707 9.200 1.00 47.79 205 ILE A CA 1
ATOM 1518 C C . ILE A 1 205 ? -35.359 31.479 10.000 1.00 54.83 205 ILE A C 1
ATOM 1519 O O . ILE A 1 205 ? -35.906 30.378 9.975 1.00 54.70 205 ILE A O 1
ATOM 1524 N N . LYS A 1 206 ? -35.867 32.540 10.661 1.00 53.94 206 LYS A N 1
ATOM 1525 C CA . LYS A 1 206 ? -37.111 32.566 11.440 1.00 55.81 206 LYS A CA 1
ATOM 1526 C C . LYS A 1 206 ? -38.359 32.441 10.533 1.00 61.08 206 LYS A C 1
ATOM 1527 O O . LYS A 1 206 ? -39.415 32.005 10.988 1.00 61.34 206 LYS A O 1
ATOM 1533 N N . THR A 1 207 ? -38.222 32.852 9.261 1.00 58.30 207 THR A N 1
ATOM 1534 C CA . THR A 1 207 ? -39.241 32.844 8.205 1.00 58.94 207 THR A CA 1
ATOM 1535 C C . THR A 1 207 ? -39.442 31.415 7.679 1.00 62.20 207 THR A C 1
ATOM 1536 O O . THR A 1 207 ? -40.579 30.981 7.484 1.00 62.22 207 THR A O 1
ATOM 1540 N N . ALA A 1 208 ? -38.324 30.718 7.410 1.00 58.01 208 ALA A N 1
ATOM 1541 C CA . ALA A 1 208 ? -38.262 29.367 6.861 1.00 56.97 208 ALA A CA 1
ATOM 1542 C C . ALA A 1 208 ? -38.957 28.358 7.778 1.00 62.59 208 ALA A C 1
ATOM 1543 O O . ALA A 1 208 ? -38.670 28.312 8.975 1.00 62.96 208 ALA A O 1
ATOM 1545 N N . GLU A 1 209 ? -39.918 27.607 7.229 1.00 59.69 209 GLU A N 1
ATOM 1546 C CA . GLU A 1 209 ? -40.673 26.616 7.993 1.00 60.48 209 GLU A CA 1
ATOM 1547 C C . GLU A 1 209 ? -40.149 25.179 7.805 1.00 63.41 209 GLU A C 1
ATOM 1548 O O . GLU A 1 209 ? -39.847 24.509 8.800 1.00 64.19 209 GLU A O 1
ATOM 1554 N N . THR A 1 210 ? -39.963 24.733 6.542 1.00 56.85 210 THR A N 1
ATOM 1555 C CA . THR A 1 210 ? -39.406 23.407 6.246 1.00 54.17 210 THR A CA 1
ATOM 1556 C C . THR A 1 210 ? -37.869 23.387 6.385 1.00 54.95 210 THR A C 1
ATOM 1557 O O . THR A 1 210 ? -37.242 24.455 6.394 1.00 53.90 210 THR A O 1
ATOM 1561 N N . LEU A 1 211 ? -37.270 22.154 6.426 1.00 49.67 211 LEU A N 1
ATOM 1562 C CA . LEU A 1 211 ? -35.828 21.917 6.531 1.00 47.80 211 LEU A CA 1
ATOM 1563 C C . LEU A 1 211 ? -35.100 22.384 5.262 1.00 51.20 211 LEU A C 1
ATOM 1564 O O . LEU A 1 211 ? -33.958 22.843 5.343 1.00 50.56 211 LEU A O 1
ATOM 1569 N N . ASP A 1 212 ? -35.737 22.199 4.087 1.00 47.09 212 ASP A N 1
ATOM 1570 C CA . ASP A 1 212 ? -35.180 22.592 2.802 1.00 45.29 212 ASP A CA 1
ATOM 1571 C C . ASP A 1 212 ? -35.074 24.104 2.715 1.00 48.45 212 ASP A C 1
ATOM 1572 O O . ASP A 1 212 ? -34.072 24.610 2.202 1.00 47.62 212 ASP A O 1
ATOM 1577 N N . GLU A 1 213 ? -36.102 24.822 3.235 1.00 44.75 213 GLU A N 1
ATOM 1578 C CA . GLU A 1 213 ? -36.144 26.280 3.254 1.00 44.21 213 GLU A CA 1
ATOM 1579 C C . GLU A 1 213 ? -34.994 26.749 4.141 1.00 46.41 213 GLU A C 1
ATOM 1580 O O . GLU A 1 213 ? -34.219 27.618 3.732 1.00 44.31 213 GLU A O 1
ATOM 1586 N N . LYS A 1 214 ? -34.857 26.124 5.333 1.00 43.23 214 LYS A N 1
ATOM 1587 C CA . LYS A 1 214 ? -33.782 26.433 6.270 1.00 43.07 214 LYS A CA 1
ATOM 1588 C C . LYS A 1 214 ? -32.386 26.268 5.639 1.00 45.99 214 LYS A C 1
ATOM 1589 O O . LYS A 1 214 ? -31.595 27.209 5.641 1.00 46.52 214 LYS A O 1
ATOM 1595 N N . LEU A 1 215 ? -32.155 25.140 4.979 1.00 40.83 215 LEU A N 1
ATOM 1596 C CA . LEU A 1 215 ? -30.924 24.813 4.256 1.00 38.92 215 LEU A CA 1
ATOM 1597 C C . LEU A 1 215 ? -30.628 25.886 3.199 1.00 41.90 215 LEU A C 1
ATOM 1598 O O . LEU A 1 215 ? -29.501 26.366 3.114 1.00 41.95 215 LEU A O 1
ATOM 1603 N N . LYS A 1 216 ? -31.640 26.265 2.411 1.00 37.74 216 LYS A N 1
ATOM 1604 C CA . LYS A 1 216 ? -31.531 27.287 1.375 1.00 37.46 216 LYS A CA 1
ATOM 1605 C C . LYS A 1 216 ? -31.062 28.614 1.981 1.00 41.65 216 LYS A C 1
ATOM 1606 O O . LYS A 1 216 ? -30.139 29.210 1.448 1.00 41.01 216 LYS A O 1
ATOM 1612 N N . ILE A 1 217 ? -31.649 29.029 3.123 1.00 39.39 217 ILE A N 1
ATOM 1613 C CA . ILE A 1 217 ? -31.271 30.244 3.849 1.00 40.11 217 ILE A CA 1
ATOM 1614 C C . ILE A 1 217 ? -29.836 30.151 4.354 1.00 43.97 217 ILE A C 1
ATOM 1615 O O . ILE A 1 217 ? -29.073 31.090 4.145 1.00 44.28 217 ILE A O 1
ATOM 1620 N N . ILE A 1 218 ? -29.459 29.010 4.967 1.00 39.88 218 ILE A N 1
ATOM 1621 C CA . ILE A 1 218 ? -28.106 28.766 5.499 1.00 38.86 218 ILE A CA 1
ATOM 1622 C C . ILE A 1 218 ? -27.062 28.895 4.391 1.00 41.31 218 ILE A C 1
ATOM 1623 O O . ILE A 1 218 ? -26.145 29.703 4.535 1.00 41.59 218 ILE A O 1
ATOM 1628 N N . VAL A 1 219 ? -27.208 28.128 3.290 1.00 36.12 219 VAL A N 1
ATOM 1629 C CA . VAL A 1 219 ? -26.248 28.153 2.183 1.00 35.08 219 VAL A CA 1
ATOM 1630 C C . VAL A 1 219 ? -26.166 29.509 1.502 1.00 40.34 219 VAL A C 1
ATOM 1631 O O . VAL A 1 219 ? -25.074 29.935 1.116 1.00 40.51 219 VAL A O 1
ATOM 1635 N N . LYS A 1 220 ? -27.313 30.195 1.376 1.00 37.88 220 LYS A N 1
ATOM 1636 C CA . LYS A 1 220 ? -27.414 31.522 0.774 1.00 38.10 220 LYS A CA 1
ATOM 1637 C C . LYS A 1 220 ? -26.580 32.539 1.603 1.00 41.24 220 LYS A C 1
ATOM 1638 O O . LYS A 1 220 ? -25.829 33.319 1.037 1.00 41.84 220 LYS A O 1
ATOM 1644 N N . HIS A 1 221 ? -26.648 32.457 2.926 1.00 37.75 221 HIS A N 1
ATOM 1645 C CA . HIS A 1 221 ? -25.904 33.343 3.808 1.00 37.77 221 HIS A CA 1
ATOM 1646 C C . HIS A 1 221 ? -24.428 33.019 3.929 1.00 42.30 221 HIS A C 1
ATOM 1647 O O . HIS A 1 221 ? -23.615 33.939 3.870 1.00 43.08 221 HIS A O 1
ATOM 1654 N N . ILE A 1 222 ? -24.069 31.717 4.036 1.00 38.33 222 ILE A N 1
ATOM 1655 C CA . ILE A 1 222 ? -22.681 31.233 4.079 1.00 37.60 222 ILE A CA 1
ATOM 1656 C C . ILE A 1 222 ? -21.977 31.657 2.773 1.00 40.63 222 ILE A C 1
ATOM 1657 O O . ILE A 1 222 ? -20.829 32.079 2.815 1.00 41.70 222 ILE A O 1
ATOM 1662 N N . ARG A 1 223 ? -22.685 31.580 1.628 1.00 35.30 223 ARG A N 1
ATOM 1663 C CA . ARG A 1 223 ? -22.155 31.976 0.329 1.00 34.57 223 ARG A CA 1
ATOM 1664 C C . ARG A 1 223 ? -21.821 33.470 0.345 1.00 38.36 223 ARG A C 1
ATOM 1665 O O . ARG A 1 223 ? -20.688 33.848 -0.015 1.00 39.32 223 ARG A O 1
ATOM 1673 N N . MET A 1 224 ? -22.795 34.319 0.774 1.00 32.31 224 MET A N 1
ATOM 1674 C CA . MET A 1 224 ? -22.555 35.758 0.861 1.00 31.60 224 MET A CA 1
ATOM 1675 C C . MET A 1 224 ? -21.393 36.061 1.820 1.00 38.16 224 MET A C 1
ATOM 1676 O O . MET A 1 224 ? -20.578 36.903 1.466 1.00 40.22 224 MET A O 1
ATOM 1681 N N . TYR A 1 225 ? -21.251 35.333 2.962 1.00 34.57 225 TYR A N 1
ATOM 1682 C CA . TYR A 1 225 ? -20.119 35.518 3.890 1.00 35.51 225 TYR A CA 1
ATOM 1683 C C . TYR A 1 225 ? -18.788 35.180 3.229 1.00 41.34 225 TYR A C 1
ATOM 1684 O O . TYR A 1 225 ? -17.790 35.822 3.526 1.00 41.58 225 TYR A O 1
ATOM 1693 N N . GLU A 1 226 ? -18.743 34.093 2.449 1.00 37.99 226 GLU A N 1
ATOM 1694 C CA . GLU A 1 226 ? -17.524 33.653 1.753 1.00 38.13 226 GLU A CA 1
ATOM 1695 C C . GLU A 1 226 ? -17.098 34.685 0.677 1.00 42.17 226 GLU A C 1
ATOM 1696 O O . GLU A 1 226 ? -15.945 35.105 0.644 1.00 41.69 226 GLU A O 1
ATOM 1702 N N . VAL A 1 227 ? -18.045 35.052 -0.208 1.00 39.06 227 VAL A N 1
ATOM 1703 C CA . VAL A 1 227 ? -17.889 36.016 -1.301 1.00 39.34 227 VAL A CA 1
ATOM 1704 C C . VAL A 1 227 ? -17.367 37.370 -0.765 1.00 46.13 227 VAL A C 1
ATOM 1705 O O . VAL A 1 227 ? -16.426 37.920 -1.336 1.00 46.85 227 VAL A O 1
ATOM 1709 N N . LEU A 1 228 ? -17.930 37.864 0.366 1.00 43.49 228 LEU A N 1
ATOM 1710 C CA . LEU A 1 228 ? -17.376 38.992 1.102 1.00 45.43 228 LEU A CA 1
ATOM 1711 C C . LEU A 1 228 ? -16.226 38.250 1.779 1.00 52.22 228 LEU A C 1
ATOM 1712 O O . LEU A 1 228 ? -16.479 37.292 2.495 1.00 53.70 228 LEU A O 1
ATOM 1717 N N . HIS A 1 229 ? -15.001 38.515 1.448 1.00 47.94 229 HIS A N 1
ATOM 1718 C CA . HIS A 1 229 ? -13.948 37.702 2.074 1.00 46.78 229 HIS A CA 1
ATOM 1719 C C . HIS A 1 229 ? -13.528 38.588 3.269 1.00 49.73 229 HIS A C 1
ATOM 1720 O O . HIS A 1 229 ? -12.684 39.452 3.054 1.00 50.09 229 HIS A O 1
ATOM 1727 N N . PRO A 1 230 ? -14.203 38.541 4.460 1.00 44.28 230 PRO A N 1
ATOM 1728 C CA . PRO A 1 230 ? -13.905 39.541 5.497 1.00 44.55 230 PRO A CA 1
ATOM 1729 C C . PRO A 1 230 ? -12.556 39.442 6.183 1.00 50.04 230 PRO A C 1
ATOM 1730 O O . PRO A 1 230 ? -12.058 40.449 6.685 1.00 51.15 230 PRO A O 1
ATOM 1734 N N . PHE A 1 231 ? -11.960 38.252 6.184 1.00 46.54 231 PHE A N 1
ATOM 1735 C CA . PHE A 1 231 ? -10.656 38.030 6.794 1.00 47.52 231 PHE A CA 1
ATOM 1736 C C . PHE A 1 231 ? -9.556 37.976 5.761 1.00 53.15 231 PHE A C 1
ATOM 1737 O O . PHE A 1 231 ? -9.797 37.718 4.588 1.00 52.07 231 PHE A O 1
ATOM 1745 N N . ARG A 1 232 ? -8.339 38.211 6.210 1.00 52.99 232 ARG A N 1
ATOM 1746 C CA . ARG A 1 232 ? -7.137 38.188 5.388 1.00 54.45 232 ARG A CA 1
ATOM 1747 C C . ARG A 1 232 ? -6.783 36.752 4.990 1.00 58.30 232 ARG A C 1
ATOM 1748 O O . ARG A 1 232 ? -6.211 36.532 3.931 1.00 58.55 232 ARG A O 1
ATOM 1756 N N . ASP A 1 233 ? -7.169 35.779 5.824 1.00 54.39 233 ASP A N 1
ATOM 1757 C CA . ASP A 1 233 ? -6.881 34.352 5.680 1.00 53.57 233 ASP A CA 1
ATOM 1758 C C . ASP A 1 233 ? -8.031 33.545 6.272 1.00 54.43 233 ASP A C 1
ATOM 1759 O O . ASP A 1 233 ? -8.876 34.104 6.963 1.00 53.57 233 ASP A O 1
ATOM 1764 N N . ALA A 1 234 ? -8.037 32.228 6.018 1.00 49.51 234 ALA A N 1
ATOM 1765 C CA . ALA A 1 234 ? -8.971 31.241 6.572 1.00 48.04 234 ALA A CA 1
ATOM 1766 C C . ALA A 1 234 ? -10.476 31.522 6.455 1.00 49.71 234 ALA A C 1
ATOM 1767 O O . ALA A 1 234 ? -11.226 31.212 7.377 1.00 48.93 234 ALA A O 1
ATOM 1769 N N . ASN A 1 235 ? -10.923 32.068 5.318 1.00 45.24 235 ASN A N 1
ATOM 1770 C CA . ASN A 1 235 ? -12.338 32.349 5.117 1.00 43.65 235 ASN A CA 1
ATOM 1771 C C . ASN A 1 235 ? -13.144 31.057 4.917 1.00 46.43 235 ASN A C 1
ATOM 1772 O O . ASN A 1 235 ? -14.240 30.931 5.471 1.00 46.58 235 ASN A O 1
ATOM 1777 N N . GLY A 1 236 ? -12.565 30.100 4.192 1.00 41.30 236 GLY A N 1
ATOM 1778 C CA . GLY A 1 236 ? -13.162 28.797 3.930 1.00 39.97 236 GLY A CA 1
ATOM 1779 C C . GLY A 1 236 ? -13.453 28.025 5.198 1.00 44.63 236 GLY A C 1
ATOM 1780 O O . GLY A 1 236 ? -14.602 27.681 5.461 1.00 44.20 236 GLY A O 1
ATOM 1781 N N . ARG A 1 237 ? -12.424 27.788 6.014 1.00 42.34 237 ARG A N 1
ATOM 1782 C CA . ARG A 1 237 ? -12.532 27.064 7.284 1.00 42.80 237 ARG A CA 1
ATOM 1783 C C . ARG A 1 237 ? -13.497 27.705 8.264 1.00 47.37 237 ARG A C 1
ATOM 1784 O O . ARG A 1 237 ? -14.200 26.997 8.988 1.00 46.55 237 ARG A O 1
ATOM 1792 N N . THR A 1 238 ? -13.492 29.044 8.305 1.00 45.00 238 THR A N 1
ATOM 1793 C CA . THR A 1 238 ? -14.305 29.851 9.213 1.00 45.02 238 THR A CA 1
ATOM 1794 C C . THR A 1 238 ? -15.776 29.667 8.943 1.00 47.93 238 THR A C 1
ATOM 1795 O O . THR A 1 238 ? -16.526 29.384 9.879 1.00 47.61 238 THR A O 1
ATOM 1799 N N . PHE A 1 239 ? -16.174 29.832 7.662 1.00 43.52 239 PHE A N 1
ATOM 1800 C CA . PHE A 1 239 ? -17.559 29.836 7.199 1.00 41.94 239 PHE A CA 1
ATOM 1801 C C . PHE A 1 239 ? -18.143 28.523 6.789 1.00 44.92 239 PHE A C 1
ATOM 1802 O O . PHE A 1 239 ? -19.290 28.270 7.134 1.00 45.06 239 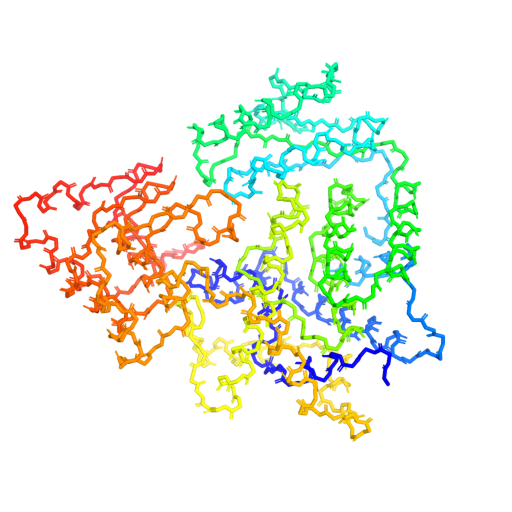PHE A O 1
ATOM 1810 N N . VAL A 1 240 ? -17.370 27.669 6.083 1.00 40.62 240 VAL A N 1
ATOM 1811 C CA . VAL A 1 240 ? -17.868 26.383 5.607 1.00 39.08 240 VAL A CA 1
ATOM 1812 C C . VAL A 1 240 ? -17.535 25.174 6.501 1.00 44.68 240 VAL A C 1
ATOM 1813 O O . VAL A 1 240 ? -18.407 24.336 6.747 1.00 44.70 240 VAL A O 1
ATOM 1817 N N . ASN A 1 241 ? -16.323 25.098 7.029 1.00 42.07 241 ASN A N 1
ATOM 1818 C CA . ASN A 1 241 ? -15.958 23.955 7.870 1.00 42.24 241 ASN A CA 1
ATOM 1819 C C . ASN A 1 241 ? -16.350 24.139 9.339 1.00 46.87 241 ASN A C 1
ATOM 1820 O O . ASN A 1 241 ? -16.366 23.167 10.105 1.00 47.01 241 ASN A O 1
ATOM 1825 N N . ASN A 1 242 ? -16.684 25.383 9.725 1.00 43.05 242 ASN A N 1
ATOM 1826 C CA . ASN A 1 242 ? -17.079 25.706 11.093 1.00 43.54 242 ASN A CA 1
ATOM 1827 C C . ASN A 1 242 ? -18.507 26.250 11.137 1.00 48.19 242 ASN A C 1
ATOM 1828 O O . ASN A 1 242 ? -19.433 25.484 11.409 1.00 47.66 242 ASN A O 1
ATOM 1833 N N . LEU A 1 243 ? -18.681 27.566 10.854 1.00 45.21 243 LEU A N 1
ATOM 1834 C CA . LEU A 1 243 ? -19.963 28.246 10.890 1.00 45.26 243 LEU A CA 1
ATOM 1835 C C . LEU A 1 243 ? -21.095 27.416 10.301 1.00 49.60 243 LEU A C 1
ATOM 1836 O O . LEU A 1 243 ? -22.014 27.093 11.061 1.00 51.27 243 LEU A O 1
ATOM 1841 N N . LEU A 1 244 ? -20.978 26.971 9.015 1.00 43.10 244 LEU A N 1
ATOM 1842 C CA . LEU A 1 244 ? -21.982 26.143 8.330 1.00 41.47 244 LEU A CA 1
ATOM 1843 C C . LEU A 1 244 ? -22.483 24.958 9.173 1.00 44.78 244 LEU A C 1
ATOM 1844 O O . LEU A 1 244 ? -23.681 24.678 9.184 1.00 44.78 244 LEU A O 1
ATOM 1849 N N . ASN A 1 245 ? -21.582 24.288 9.892 1.00 41.11 245 ASN A N 1
ATOM 1850 C CA . ASN A 1 245 ? -21.942 23.114 10.686 1.00 41.28 245 ASN A CA 1
ATOM 1851 C C . ASN A 1 245 ? -22.822 23.349 11.896 1.00 45.70 245 ASN A C 1
ATOM 1852 O O . ASN A 1 245 ? -23.501 22.415 12.315 1.00 44.72 245 ASN A O 1
ATOM 1857 N N . ILE A 1 246 ? -22.821 24.584 12.442 1.00 43.43 246 ILE A N 1
ATOM 1858 C CA . ILE A 1 246 ? -23.614 24.974 13.613 1.00 44.48 246 ILE A CA 1
ATOM 1859 C C . ILE A 1 246 ? -25.115 24.991 13.266 1.00 48.60 246 ILE A C 1
ATOM 1860 O O . ILE A 1 246 ? -25.831 24.178 13.875 1.00 49.10 246 ILE A O 1
ATOM 1865 N N . PRO A 1 247 ? -25.616 25.806 12.269 1.00 43.26 247 PRO A N 1
ATOM 1866 C CA . PRO A 1 247 ? -27.042 25.731 11.908 1.00 41.94 247 PRO A CA 1
ATOM 1867 C C . PRO A 1 247 ? -27.457 24.347 11.391 1.00 43.19 247 PRO A C 1
ATOM 1868 O O . PRO A 1 247 ? -28.629 23.983 11.517 1.00 42.85 247 PRO A O 1
ATOM 1872 N N . LEU A 1 248 ? -26.505 23.556 10.841 1.00 38.08 248 LEU A N 1
ATOM 1873 C CA . LEU A 1 248 ? -26.830 22.212 10.369 1.00 37.25 248 LEU A CA 1
ATOM 1874 C C . LEU A 1 248 ? -27.162 21.355 11.560 1.00 40.82 248 LEU A C 1
ATOM 1875 O O . LEU A 1 248 ? -28.216 20.721 11.566 1.00 42.05 248 LEU A O 1
ATOM 1880 N N . MET A 1 249 ? -26.337 21.450 12.628 1.00 35.36 249 MET A N 1
ATOM 1881 C CA . MET A 1 249 ? -26.539 20.730 13.887 1.00 34.92 249 MET A CA 1
ATOM 1882 C C . MET A 1 249 ? -27.732 21.243 14.677 1.00 42.18 249 MET A C 1
ATOM 1883 O O . MET A 1 249 ? -28.384 20.457 15.360 1.00 43.89 249 MET A O 1
ATOM 1888 N N . GLN A 1 250 ? -28.058 22.543 14.524 1.00 39.75 250 GLN A N 1
ATOM 1889 C CA . GLN A 1 250 ? -29.223 23.207 15.131 1.00 40.39 250 GLN A CA 1
ATOM 1890 C C . GLN A 1 250 ? -30.523 22.565 14.616 1.00 45.93 250 GLN A C 1
ATOM 1891 O O . GLN A 1 250 ? -31.480 22.382 15.372 1.00 46.89 250 GLN A O 1
ATOM 1897 N N . GLN A 1 251 ? -30.506 22.177 13.338 1.00 42.07 251 GLN A N 1
ATOM 1898 C CA . GLN A 1 251 ? -31.590 21.533 12.616 1.00 41.73 251 GLN A CA 1
ATOM 1899 C C . GLN A 1 251 ? -31.682 20.054 12.886 1.00 46.02 251 GLN A C 1
ATOM 1900 O O . GLN A 1 251 ? -32.601 19.414 12.374 1.00 46.19 251 GLN A O 1
ATOM 1906 N N . GLY A 1 252 ? -30.722 19.521 13.649 1.00 43.30 252 GLY A N 1
ATOM 1907 C CA . GLY A 1 252 ? -30.628 18.105 14.008 1.00 43.67 252 GLY A CA 1
ATOM 1908 C C . GLY A 1 252 ? -29.945 17.256 12.957 1.00 47.08 252 GLY A C 1
ATOM 1909 O O . GLY A 1 252 ? -30.076 16.032 12.966 1.00 47.56 252 GLY A O 1
ATOM 1910 N N . LEU A 1 253 ? -29.189 17.902 12.047 1.00 42.50 253 LEU A N 1
ATOM 1911 C CA . LEU A 1 253 ? -28.481 17.245 10.951 1.00 41.02 253 LEU A CA 1
ATOM 1912 C C . LEU A 1 253 ? -27.005 16.991 11.257 1.00 45.21 253 LEU A C 1
ATOM 1913 O O . LEU A 1 253 ? -26.431 17.727 12.062 1.00 45.28 253 LEU A O 1
ATOM 1918 N N . PRO A 1 254 ? -26.352 15.992 10.589 1.00 41.69 254 PRO A N 1
ATOM 1919 C CA . PRO A 1 254 ? -24.910 15.782 10.802 1.00 41.03 254 PRO A CA 1
ATOM 1920 C C . PRO A 1 254 ? -24.054 16.912 10.206 1.00 43.23 254 PRO A C 1
ATOM 1921 O O . PRO A 1 254 ? -24.526 17.584 9.285 1.00 42.48 254 PRO A O 1
ATOM 1925 N N . PRO A 1 255 ? -22.786 17.110 10.660 1.00 38.55 255 PRO A N 1
ATOM 1926 C CA . PRO A 1 255 ? -21.916 18.089 9.998 1.00 37.41 255 PRO A CA 1
ATOM 1927 C C . PRO A 1 255 ? -21.540 17.588 8.605 1.00 40.49 255 PRO A C 1
ATOM 1928 O O . PRO A 1 255 ? -21.739 16.407 8.304 1.00 39.09 255 PRO A O 1
ATOM 1932 N N . ALA A 1 256 ? -20.931 18.461 7.784 1.00 37.96 256 ALA A N 1
ATOM 1933 C CA . ALA A 1 256 ? -20.582 18.168 6.387 1.00 37.57 256 ALA A CA 1
ATOM 1934 C C . ALA A 1 256 ? -19.148 17.687 6.041 1.00 41.89 256 ALA A C 1
ATOM 1935 O O . ALA A 1 256 ? -18.176 18.370 6.340 1.00 42.68 256 ALA A O 1
ATOM 1937 N N . THR A 1 257 ? -19.034 16.528 5.370 1.00 37.71 257 THR A N 1
ATOM 1938 C CA . THR A 1 257 ? -17.767 15.966 4.887 1.00 37.30 257 THR A CA 1
ATOM 1939 C C . THR A 1 257 ? -17.739 16.219 3.373 1.00 39.13 257 THR A C 1
ATOM 1940 O O . THR A 1 257 ? -18.494 15.603 2.634 1.00 37.96 257 THR A O 1
ATOM 1944 N N . PHE A 1 258 ? -16.898 17.150 2.927 1.00 35.76 258 PHE A N 1
ATOM 1945 C CA . PHE A 1 258 ? -16.827 17.598 1.528 1.00 34.84 258 PHE A CA 1
ATOM 1946 C C . PHE A 1 258 ? -15.733 17.002 0.696 1.00 39.80 258 PHE A C 1
ATOM 1947 O O . PHE A 1 258 ? -14.610 16.822 1.170 1.00 39.46 258 PHE A O 1
ATOM 1955 N N . TYR A 1 259 ? -16.029 16.825 -0.599 1.00 37.98 259 TYR A N 1
ATOM 1956 C CA . TYR A 1 259 ? -15.043 16.429 -1.602 1.00 38.47 259 TYR A CA 1
ATOM 1957 C C . TYR A 1 259 ? -14.323 17.743 -1.992 1.00 41.79 259 TYR A C 1
ATOM 1958 O O . TYR A 1 259 ? -13.103 17.814 -1.968 1.00 41.11 259 TYR A O 1
ATOM 1967 N N . GLU A 1 260 ? -15.112 18.784 -2.324 1.00 38.30 260 GLU A N 1
ATOM 1968 C CA . GLU A 1 260 ? -14.650 20.097 -2.770 1.00 37.83 260 GLU A CA 1
ATOM 1969 C C . GLU A 1 260 ? -15.503 21.187 -2.108 1.00 41.15 260 GLU A C 1
ATOM 1970 O O . GLU A 1 260 ? -16.620 21.433 -2.563 1.00 40.13 260 GLU A O 1
ATOM 1976 N N . PRO A 1 261 ? -15.041 21.788 -0.979 1.00 38.21 261 PRO A N 1
ATOM 1977 C CA . PRO A 1 261 ? -15.871 22.817 -0.295 1.00 37.45 261 PRO A CA 1
ATOM 1978 C C . PRO A 1 261 ? -15.769 24.198 -0.936 1.00 41.51 261 PRO A C 1
ATOM 1979 O O . PRO A 1 261 ? -16.582 25.069 -0.662 1.00 41.05 261 PRO A O 1
ATOM 1983 N N . ASN A 1 262 ? -14.741 24.373 -1.766 1.00 38.73 262 ASN A N 1
ATOM 1984 C CA . ASN A 1 262 ? -14.428 25.654 -2.396 1.00 38.73 262 ASN A CA 1
ATOM 1985 C C . ASN A 1 262 ? -15.321 25.971 -3.590 1.00 42.32 262 ASN A C 1
ATOM 1986 O O . ASN A 1 262 ? -14.845 26.271 -4.685 1.00 43.34 262 ASN A O 1
ATOM 1991 N N . VAL A 1 263 ? -16.623 25.901 -3.353 1.00 37.33 263 VAL A N 1
ATOM 1992 C CA . VAL A 1 263 ? -17.654 26.215 -4.362 1.00 36.12 263 VAL A CA 1
ATOM 1993 C C . VAL A 1 263 ? -18.627 27.335 -3.934 1.00 39.16 263 VAL A C 1
ATOM 1994 O O . VAL A 1 263 ? -19.540 27.685 -4.678 1.00 38.63 263 VAL A O 1
ATOM 1998 N N . PHE A 1 264 ? -18.392 27.909 -2.756 1.00 36.10 264 PHE A N 1
ATOM 1999 C CA . PHE A 1 264 ? -19.265 28.946 -2.201 1.00 36.09 264 PHE A CA 1
ATOM 2000 C C . PHE A 1 264 ? -18.972 30.363 -2.707 1.00 39.09 264 PHE A C 1
ATOM 2001 O O . PHE A 1 264 ? -19.191 31.343 -1.994 1.00 39.45 264 PHE A O 1
ATOM 2009 N N . ASP A 1 265 ? -18.483 30.463 -3.938 1.00 34.09 265 ASP A N 1
ATOM 2010 C CA . ASP A 1 265 ? -18.243 31.738 -4.592 1.00 33.27 265 ASP A CA 1
ATOM 2011 C C . ASP A 1 265 ? -19.106 31.810 -5.859 1.00 34.78 265 ASP A C 1
ATOM 2012 O O . ASP A 1 265 ? -20.015 32.633 -5.939 1.00 33.01 265 ASP A O 1
ATOM 2017 N N . LEU A 1 266 ? -18.864 30.900 -6.818 1.00 30.89 266 LEU A N 1
ATOM 2018 C CA . LEU A 1 266 ? -19.538 30.903 -8.121 1.00 30.56 266 LEU A CA 1
ATOM 2019 C C . LEU A 1 266 ? -20.640 29.846 -8.339 1.00 35.77 266 LEU A C 1
ATOM 2020 O O . LEU A 1 266 ? -21.128 29.690 -9.470 1.00 36.03 266 LEU A O 1
ATOM 2025 N N . TYR A 1 267 ? -21.057 29.141 -7.266 1.00 31.88 267 TYR A N 1
ATOM 2026 C CA . TYR A 1 267 ? -22.192 28.209 -7.349 1.00 31.74 267 TYR A CA 1
ATOM 2027 C C . TYR A 1 267 ? -23.430 28.960 -6.821 1.00 37.49 267 TYR A C 1
ATOM 2028 O O . TYR A 1 267 ? -23.294 29.899 -6.028 1.00 36.57 267 TYR A O 1
ATOM 2037 N N . SER A 1 268 ? -24.623 28.572 -7.280 1.00 35.89 268 SER A N 1
ATOM 2038 C CA . SER A 1 268 ? -25.858 29.210 -6.824 1.00 36.40 268 SER A CA 1
ATOM 2039 C C . SER A 1 268 ? -26.317 28.588 -5.498 1.00 40.98 268 SER A C 1
ATOM 2040 O O . SER A 1 268 ? -25.925 27.455 -5.200 1.00 40.58 268 SER A O 1
ATOM 2043 N N . ALA A 1 269 ? -27.154 29.317 -4.717 1.00 38.18 269 ALA A N 1
ATOM 2044 C CA . ALA A 1 269 ? -27.725 28.832 -3.444 1.00 37.77 269 ALA A CA 1
ATOM 2045 C C . ALA A 1 269 ? -28.449 27.488 -3.599 1.00 41.02 269 ALA A C 1
ATOM 2046 O O . ALA A 1 269 ? -28.242 26.599 -2.794 1.00 40.07 269 ALA A O 1
ATOM 2048 N N . GLU A 1 270 ? -29.224 27.313 -4.682 1.00 38.69 270 GLU A N 1
ATOM 2049 C CA . GLU A 1 270 ? -29.949 26.071 -5.005 1.00 38.42 270 GLU A CA 1
ATOM 2050 C C . GLU A 1 270 ? -28.982 24.872 -5.188 1.00 41.85 270 GLU A C 1
ATOM 2051 O O . GLU A 1 270 ? -29.183 23.802 -4.587 1.00 41.07 270 GLU A O 1
ATOM 2057 N N . GLU A 1 271 ? -27.920 25.075 -6.001 1.00 37.66 271 GLU A N 1
ATOM 2058 C CA . GLU A 1 271 ? -26.900 24.066 -6.254 1.00 36.60 271 GLU A CA 1
ATOM 2059 C C . GLU A 1 271 ? -26.074 23.796 -4.999 1.00 39.87 271 GLU A C 1
ATOM 2060 O O . GLU A 1 271 ? -25.629 22.665 -4.802 1.00 40.85 271 GLU A O 1
ATOM 2066 N N . LEU A 1 272 ? -25.923 24.790 -4.126 1.00 35.22 272 LEU A N 1
ATOM 2067 C CA . LEU A 1 272 ? -25.191 24.614 -2.858 1.00 34.70 272 LEU A CA 1
ATOM 2068 C C . LEU A 1 272 ? -25.948 23.781 -1.830 1.00 37.99 272 LEU A C 1
ATOM 2069 O O . LEU A 1 272 ? -25.311 23.139 -0.990 1.00 38.66 272 LEU A O 1
ATOM 2074 N N . VAL A 1 273 ? -27.290 23.755 -1.909 1.00 33.01 273 VAL A N 1
ATOM 2075 C CA . VAL A 1 273 ? -28.113 22.916 -1.022 1.00 32.44 273 VAL A CA 1
ATOM 2076 C C . VAL A 1 273 ? -27.703 21.473 -1.327 1.00 37.84 273 VAL A C 1
ATOM 2077 O O . VAL A 1 273 ? -27.436 20.692 -0.394 1.00 38.37 273 VAL A O 1
ATOM 2081 N N . VAL A 1 274 ? -27.617 21.141 -2.651 1.00 33.82 274 VAL A N 1
ATOM 2082 C CA . VAL A 1 274 ? -27.223 19.815 -3.130 1.00 33.28 274 VAL A CA 1
ATOM 2083 C C . VAL A 1 274 ? -25.805 19.489 -2.680 1.00 36.78 274 VAL A C 1
ATOM 2084 O O . VAL A 1 274 ? -25.562 18.387 -2.188 1.00 37.94 274 VAL A O 1
ATOM 2088 N N . VAL A 1 275 ? -24.893 20.457 -2.788 1.00 32.56 275 VAL A N 1
ATOM 2089 C CA . VAL A 1 275 ? -23.478 20.295 -2.397 1.00 32.26 275 VAL A CA 1
ATOM 2090 C C . VAL A 1 275 ? -23.404 19.962 -0.902 1.00 38.37 275 VAL A C 1
ATOM 2091 O O . VAL A 1 275 ? -22.741 18.983 -0.525 1.00 38.83 275 VAL A O 1
ATOM 2095 N N . VAL A 1 276 ? -24.181 20.712 -0.075 1.00 35.28 276 VAL A N 1
ATOM 2096 C CA . VAL A 1 276 ? -24.254 20.483 1.374 1.00 35.31 276 VAL A CA 1
ATOM 2097 C C . VAL A 1 276 ? -24.904 19.128 1.727 1.00 38.25 276 VAL A C 1
ATOM 2098 O O . VAL A 1 276 ? -24.359 18.414 2.586 1.00 38.67 276 VAL A O 1
ATOM 2102 N N . LYS A 1 277 ? -25.989 18.737 1.009 1.00 32.58 277 LYS A N 1
ATOM 2103 C CA . LYS A 1 277 ? -26.675 17.444 1.220 1.00 32.50 277 LYS A CA 1
ATOM 2104 C C . LYS A 1 277 ? -25.749 16.266 0.933 1.00 36.46 277 LYS A C 1
ATOM 2105 O O . LYS A 1 277 ? -25.683 15.346 1.751 1.00 36.31 277 LYS A O 1
ATOM 2111 N N . GLU A 1 278 ? -24.981 16.327 -0.184 1.00 32.99 278 GLU A N 1
ATOM 2112 C CA . GLU A 1 278 ? -23.981 15.302 -0.519 1.00 33.22 278 GLU A CA 1
ATOM 2113 C C . GLU A 1 278 ? -22.902 15.245 0.570 1.00 37.47 278 GLU A C 1
ATOM 2114 O O . GLU A 1 278 ? -22.459 14.166 0.937 1.00 38.65 278 GLU A O 1
ATOM 2120 N N . ALA A 1 279 ? -22.487 16.396 1.085 1.00 33.66 279 ALA A N 1
ATOM 2121 C CA . ALA A 1 279 ? -21.485 16.437 2.145 1.00 33.68 279 ALA A CA 1
ATOM 2122 C C . ALA A 1 279 ? -22.001 15.788 3.455 1.00 36.40 279 ALA A C 1
ATOM 2123 O O . ALA A 1 279 ? -21.278 15.005 4.065 1.00 35.54 279 ALA A O 1
ATOM 2125 N N . ILE A 1 280 ? -23.294 16.020 3.791 1.00 32.67 280 ILE A N 1
ATOM 2126 C CA . ILE A 1 280 ? -23.983 15.440 4.957 1.00 32.84 280 ILE A CA 1
ATOM 2127 C C . ILE A 1 280 ? -24.134 13.913 4.782 1.00 38.83 280 ILE A C 1
ATOM 2128 O O . ILE A 1 280 ? -23.932 13.159 5.740 1.00 39.29 280 ILE A O 1
ATOM 2133 N N . PHE A 1 281 ? -24.418 13.471 3.538 1.00 35.82 281 PHE A N 1
ATOM 2134 C CA . PHE A 1 281 ? -24.540 12.066 3.167 1.00 36.21 281 PHE A CA 1
ATOM 2135 C C . PHE A 1 281 ? -23.214 11.345 3.382 1.00 40.49 281 PHE A C 1
ATOM 2136 O O . PHE A 1 281 ? -23.215 10.192 3.832 1.00 40.60 281 PHE A O 1
ATOM 2144 N N . ASN A 1 282 ? -22.084 12.020 3.057 1.00 36.98 282 ASN A N 1
ATOM 2145 C CA . ASN A 1 282 ? -20.730 11.471 3.271 1.00 36.95 282 ASN A CA 1
ATOM 2146 C C . ASN A 1 282 ? -20.507 11.133 4.748 1.00 42.08 282 ASN A C 1
ATOM 2147 O O . ASN A 1 282 ? -20.098 10.023 5.037 1.00 42.76 282 ASN A O 1
ATOM 2152 N N . THR A 1 283 ? -20.895 12.040 5.671 1.00 38.84 283 THR A N 1
ATOM 2153 C CA . THR A 1 283 ? -20.818 11.856 7.127 1.00 39.27 283 THR A CA 1
ATOM 2154 C C . THR A 1 283 ? -21.648 10.655 7.580 1.00 43.06 283 THR A C 1
ATOM 2155 O O . THR A 1 283 ? -21.199 9.913 8.458 1.00 43.99 283 THR A O 1
ATOM 2159 N N . VAL A 1 284 ? -22.846 10.461 6.972 1.00 38.32 284 VAL A N 1
ATOM 2160 C CA . VAL A 1 284 ? -23.755 9.354 7.265 1.00 38.57 284 VAL A CA 1
ATOM 2161 C C . VAL A 1 284 ? -23.116 8.031 6.830 1.00 45.69 284 VAL A C 1
ATOM 2162 O O . VAL A 1 284 ? -23.151 7.076 7.608 1.00 47.53 284 VAL A O 1
ATOM 2166 N N . GLU A 1 285 ? -22.468 7.996 5.639 1.00 42.50 285 GLU A N 1
ATOM 2167 C CA . GLU A 1 285 ? -21.732 6.828 5.153 1.00 43.61 285 GLU A CA 1
ATOM 2168 C C . GLU A 1 285 ? -20.546 6.550 6.081 1.00 48.62 285 GLU A C 1
ATOM 2169 O O . GLU A 1 285 ? -20.347 5.385 6.433 1.00 49.38 285 GLU A O 1
ATOM 2175 N N . ILE A 1 286 ? -19.769 7.607 6.485 1.00 44.24 286 ILE A N 1
ATOM 2176 C CA . ILE A 1 286 ? -18.623 7.437 7.388 1.00 45.30 286 ILE A CA 1
ATOM 2177 C C . ILE A 1 286 ? -19.106 6.758 8.693 1.00 50.71 286 ILE A C 1
ATOM 2178 O O . ILE A 1 286 ? -18.562 5.726 9.063 1.00 50.87 286 ILE A O 1
ATOM 2183 N N . ILE A 1 287 ? -20.150 7.318 9.350 1.00 47.78 287 ILE A N 1
ATOM 2184 C CA . ILE A 1 287 ? -20.704 6.808 10.611 1.00 48.94 287 ILE A CA 1
ATOM 2185 C C . ILE A 1 287 ? -21.188 5.364 10.471 1.00 56.34 287 ILE A C 1
ATOM 2186 O O . ILE A 1 287 ? -20.817 4.519 11.294 1.00 57.10 287 ILE A O 1
ATOM 2191 N N . GLU A 1 288 ? -22.006 5.088 9.427 1.00 54.14 288 GLU A N 1
ATOM 2192 C CA . GLU A 1 288 ? -22.579 3.762 9.168 1.00 55.74 288 GLU A CA 1
ATOM 2193 C C . GLU A 1 288 ? -21.506 2.697 8.945 1.00 59.89 288 GLU A C 1
ATOM 2194 O O . GLU A 1 288 ? -21.582 1.641 9.571 1.00 60.99 288 GLU A O 1
ATOM 2200 N N . GLN A 1 289 ? -20.488 2.991 8.099 1.00 55.17 289 GLN A N 1
ATOM 2201 C CA . GLN A 1 289 ? -19.367 2.084 7.841 1.00 55.60 289 GLN A CA 1
ATOM 2202 C C . GLN A 1 289 ? -18.626 1.758 9.138 1.00 60.62 289 GLN A C 1
ATOM 2203 O O . GLN A 1 289 ? -18.391 0.575 9.395 1.00 61.75 289 GLN A O 1
ATOM 2209 N N . SER A 1 290 ? -18.332 2.780 9.988 1.00 56.65 290 SER A N 1
ATOM 2210 C CA . SER A 1 290 ? -17.651 2.590 11.282 1.00 57.92 290 SER A CA 1
ATOM 2211 C C . SER A 1 290 ? -18.472 1.745 12.266 1.00 65.32 290 SER A C 1
ATOM 2212 O O . SER A 1 290 ? -17.931 0.806 12.855 1.00 66.38 290 SER A O 1
ATOM 2215 N N . LYS A 1 291 ? -19.786 2.049 12.394 1.00 63.02 291 LYS A N 1
ATOM 2216 C CA . LYS A 1 291 ? -20.752 1.316 13.224 1.00 64.88 291 LYS A CA 1
ATOM 2217 C C . LYS A 1 291 ? -20.828 -0.155 12.769 1.00 71.74 291 LYS A C 1
ATOM 2218 O O . LYS A 1 291 ? -20.862 -1.056 13.613 1.00 73.49 291 LYS A O 1
ATOM 2224 N N . ARG A 1 292 ? -20.848 -0.391 11.436 1.00 68.69 292 ARG A N 1
ATOM 2225 C CA . ARG A 1 292 ? -20.926 -1.734 10.848 1.00 70.34 292 ARG A CA 1
ATOM 2226 C C . ARG A 1 292 ? -19.547 -2.415 10.747 1.00 75.47 292 ARG A C 1
ATOM 2227 O O . ARG A 1 292 ? -19.438 -3.453 10.096 1.00 75.88 292 ARG A O 1
ATOM 2235 N N . LYS A 1 293 ? -18.505 -1.855 11.353 1.00 72.00 293 LYS A N 1
ATOM 2236 C CA . LYS A 1 293 ? -17.177 -2.486 11.306 1.00 72.70 293 LYS A CA 1
ATOM 2237 C C . LYS A 1 293 ? -16.675 -2.745 9.876 1.00 75.71 293 LYS A C 1
ATOM 2238 O O . LYS A 1 293 ? -15.864 -3.640 9.634 1.00 76.35 293 LYS A O 1
ATOM 2244 N N . THR A 1 294 ? -17.175 -1.941 8.947 1.00 70.85 294 THR A N 1
ATOM 2245 C CA . THR A 1 294 ? -16.828 -1.951 7.523 1.00 69.81 294 THR A CA 1
ATOM 2246 C C . THR A 1 294 ? -15.571 -1.067 7.329 1.00 71.67 294 THR A C 1
ATOM 2247 O O . THR A 1 294 ? -15.514 0.012 7.925 1.00 70.10 294 THR A O 1
ATOM 2251 N N . PRO A 1 295 ? -14.553 -1.469 6.528 1.00 68.17 295 PRO A N 1
ATOM 2252 C CA . PRO A 1 295 ? -13.409 -0.557 6.313 1.00 66.78 295 PRO A CA 1
ATOM 2253 C C . PRO A 1 295 ? -13.835 0.633 5.438 1.00 67.11 295 PRO A C 1
ATOM 2254 O O . PRO A 1 295 ? -14.415 0.431 4.364 1.00 66.39 295 PRO A O 1
ATOM 2258 N N . ILE A 1 296 ? -13.620 1.869 5.934 1.00 61.16 296 ILE A N 1
ATOM 2259 C CA . ILE A 1 296 ? -14.018 3.082 5.211 1.00 58.64 296 ILE A CA 1
ATOM 2260 C C . ILE A 1 296 ? -13.139 3.365 3.966 1.00 60.89 296 ILE A C 1
ATOM 2261 O O . ILE A 1 296 ? -11.916 3.540 4.081 1.00 61.02 296 ILE A O 1
ATOM 2266 N N . THR A 1 297 ? -13.795 3.373 2.779 1.00 55.81 297 THR A N 1
ATOM 2267 C CA . THR A 1 297 ? -13.209 3.492 1.435 1.00 54.92 297 THR A CA 1
ATOM 2268 C C . THR A 1 297 ? -13.615 4.732 0.561 1.00 55.48 297 THR A C 1
ATOM 2269 O O . THR A 1 297 ? -13.191 4.802 -0.609 1.00 54.44 297 THR A O 1
ATOM 2273 N N . LEU A 1 298 ? -14.432 5.685 1.115 1.00 49.63 298 LEU A N 1
ATOM 2274 C CA . LEU A 1 298 ? -14.906 6.893 0.423 1.00 47.46 298 LEU A CA 1
ATOM 2275 C C . LEU A 1 298 ? -13.803 7.617 -0.356 1.00 50.28 298 LEU A C 1
ATOM 2276 O O . LEU A 1 298 ? -12.693 7.831 0.164 1.00 49.56 298 LEU A O 1
ATOM 2281 N N . TYR A 1 299 ? -14.124 7.964 -1.625 1.00 46.02 299 TYR A N 1
ATOM 2282 C CA . TYR A 1 299 ? -13.250 8.657 -2.582 1.00 45.12 299 TYR A CA 1
ATOM 2283 C C . TYR A 1 299 ? -11.910 7.952 -2.885 1.00 49.54 299 TYR A C 1
ATOM 2284 O O . TYR A 1 299 ? -10.894 8.610 -3.124 1.00 49.75 299 TYR A O 1
ATOM 2293 N N . GLY A 1 300 ? -11.940 6.626 -2.908 1.00 46.20 300 GLY A N 1
ATOM 2294 C CA . GLY A 1 300 ? -10.780 5.806 -3.239 1.00 46.95 300 GLY A CA 1
ATOM 2295 C C . GLY A 1 300 ? -9.650 5.819 -2.242 1.00 52.08 300 GLY A C 1
ATOM 2296 O O . GLY A 1 300 ? -8.518 5.468 -2.590 1.00 52.48 300 GLY A O 1
ATOM 2297 N N . TYR A 1 301 ? -9.950 6.189 -0.991 1.00 49.33 301 TYR A N 1
ATOM 2298 C CA . TYR A 1 301 ? -8.950 6.238 0.058 1.00 50.34 301 TYR A CA 1
ATOM 2299 C C . TYR A 1 301 ? -9.179 5.242 1.188 1.00 56.37 301 TYR A C 1
ATOM 2300 O O . TYR A 1 301 ? -10.210 5.283 1.857 1.00 55.03 301 TYR A O 1
ATOM 2309 N N . HIS A 1 302 ? -8.196 4.352 1.389 1.00 56.80 302 HIS A N 1
ATOM 2310 C CA . HIS A 1 302 ? -8.163 3.327 2.440 1.00 59.05 302 HIS A CA 1
ATOM 2311 C C . HIS A 1 302 ? -7.007 3.726 3.345 1.00 61.81 302 HIS A C 1
ATOM 2312 O O . HIS A 1 302 ? -5.850 3.671 2.921 1.00 62.36 302 HIS A O 1
ATOM 2319 N N . SER A 1 303 ? -7.318 4.148 4.575 1.00 56.64 303 SER A N 1
ATOM 2320 C CA . SER A 1 303 ? -6.344 4.571 5.572 1.00 56.38 303 SER A CA 1
ATOM 2321 C C . SER A 1 303 ? -5.491 3.416 6.057 1.00 60.78 303 SER A C 1
ATOM 2322 O O . SER A 1 303 ? -6.028 2.376 6.445 1.00 61.44 303 SER A O 1
ATOM 2325 N N . SER A 1 304 ? -4.167 3.595 6.062 1.00 56.76 304 SER A N 1
ATOM 2326 C CA . SER A 1 304 ? -3.273 2.566 6.589 1.00 57.26 304 SER A CA 1
ATOM 2327 C C . SER A 1 304 ? -3.246 2.717 8.111 1.00 62.95 304 SER A C 1
ATOM 2328 O O . SER A 1 304 ? -3.508 3.813 8.619 1.00 62.17 304 SER A O 1
ATOM 2331 N N . LEU A 1 305 ? -2.937 1.633 8.834 1.00 61.59 305 LEU A N 1
ATOM 2332 C CA . LEU A 1 305 ? -2.844 1.635 10.293 1.00 62.96 305 LEU A CA 1
ATOM 2333 C C . LEU A 1 305 ? -1.820 2.661 10.805 1.00 67.32 305 LEU A C 1
ATOM 2334 O O . LEU A 1 305 ? -2.007 3.203 11.892 1.00 67.47 305 LEU A O 1
ATOM 2339 N N . GLU A 1 306 ? -0.769 2.952 10.003 1.00 63.70 306 GLU A N 1
ATOM 2340 C CA . GLU A 1 306 ? 0.274 3.923 10.334 1.00 63.91 306 GLU A CA 1
ATOM 2341 C C . GLU A 1 306 ? -0.289 5.310 10.309 1.00 65.13 306 GLU A C 1
ATOM 2342 O O . GLU A 1 306 ? 0.019 6.101 11.200 1.00 65.62 306 GLU A O 1
ATOM 2348 N N . GLU A 1 307 ? -1.132 5.603 9.291 1.00 58.54 307 GLU A N 1
ATOM 2349 C CA . GLU A 1 307 ? -1.808 6.879 9.098 1.00 55.47 307 GLU A CA 1
ATOM 2350 C C . GLU A 1 307 ? -2.739 7.161 10.285 1.00 57.91 307 GLU A C 1
ATOM 2351 O O . GLU A 1 307 ? -2.705 8.261 10.827 1.00 57.35 307 GLU A O 1
ATOM 2357 N N . GLN A 1 308 ? -3.534 6.159 10.707 1.00 54.44 308 GLN A N 1
ATOM 2358 C CA . GLN A 1 308 ? -4.469 6.240 11.831 1.00 54.68 308 GLN A CA 1
ATOM 2359 C C . GLN A 1 308 ? -3.744 6.460 13.147 1.00 61.98 308 GLN A C 1
ATOM 2360 O O . GLN A 1 308 ? -4.113 7.369 13.894 1.00 62.06 308 GLN A O 1
ATOM 2366 N N . THR A 1 309 ? -2.703 5.649 13.432 1.00 60.76 309 THR A N 1
ATOM 2367 C CA . THR A 1 309 ? -1.923 5.809 14.654 1.00 62.54 309 THR A CA 1
ATOM 2368 C C . THR A 1 309 ? -1.226 7.177 14.705 1.00 66.98 309 THR A C 1
ATOM 2369 O O . THR A 1 309 ? -1.233 7.797 15.769 1.00 67.92 309 THR A O 1
ATOM 2373 N N . LYS A 1 310 ? -0.720 7.690 13.555 1.00 62.20 310 LYS A N 1
ATOM 2374 C CA . LYS A 1 310 ? -0.082 9.015 13.508 1.00 62.17 310 LYS A CA 1
ATOM 2375 C C . LYS A 1 310 ? -1.089 10.132 13.833 1.00 65.51 310 LYS A C 1
ATOM 2376 O O . LYS A 1 310 ? -0.747 11.069 14.556 1.00 65.86 310 LYS A O 1
ATOM 2382 N N . PHE A 1 311 ? -2.335 9.991 13.342 1.00 60.70 311 PHE A N 1
ATOM 2383 C CA . PHE A 1 311 ? -3.438 10.916 13.586 1.00 59.24 311 PHE A CA 1
ATOM 2384 C C . PHE A 1 311 ? -3.942 10.824 15.027 1.00 65.58 311 PHE A C 1
ATOM 2385 O O . PHE A 1 311 ? -4.274 11.857 15.610 1.00 64.69 311 PHE A O 1
ATOM 2393 N N . ARG A 1 312 ? -4.073 9.592 15.568 1.00 64.79 312 ARG A N 1
ATOM 2394 C CA . ARG A 1 312 ? -4.545 9.354 16.936 1.00 66.66 312 ARG A CA 1
ATOM 2395 C C . ARG A 1 312 ? -3.594 10.006 17.945 1.00 72.90 312 ARG A C 1
ATOM 2396 O O . ARG A 1 312 ? -4.055 10.615 18.912 1.00 72.81 312 ARG A O 1
ATOM 2404 N N . ASP A 1 313 ? -2.270 9.904 17.687 1.00 71.01 313 ASP A N 1
ATOM 2405 C CA . ASP A 1 313 ? -1.207 10.485 18.513 1.00 72.57 313 ASP A CA 1
ATOM 2406 C C . ASP A 1 313 ? -1.123 12.005 18.311 1.00 75.74 313 ASP A C 1
ATOM 2407 O O . ASP A 1 313 ? -0.723 12.717 19.230 1.00 77.11 313 ASP A O 1
ATOM 2412 N N . MET A 1 314 ? -1.485 12.496 17.116 1.00 69.79 314 MET A N 1
ATOM 2413 C CA . MET A 1 314 ? -1.445 13.921 16.780 1.00 68.96 314 MET A CA 1
ATOM 2414 C C . MET A 1 314 ? -2.671 14.683 17.340 1.00 72.45 314 MET A C 1
ATOM 2415 O O . MET A 1 314 ? -2.533 15.844 17.748 1.00 72.06 314 MET A O 1
ATOM 2420 N N . LEU A 1 315 ? -3.859 14.025 17.332 1.00 68.45 315 LEU A N 1
ATOM 2421 C CA . LEU A 1 315 ? -5.137 14.564 17.804 1.00 67.54 315 LEU A CA 1
ATOM 2422 C C . LEU A 1 315 ? -4.987 15.136 19.204 1.00 73.07 315 LEU A C 1
ATOM 2423 O O . LEU A 1 315 ? -4.469 14.465 20.105 1.00 74.26 315 LEU A O 1
ATOM 2428 N N . ASP A 1 316 ? -5.409 16.400 19.352 1.00 69.00 316 ASP A N 1
ATOM 2429 C CA . ASP A 1 316 ? -5.404 17.161 20.589 1.00 69.93 316 ASP A CA 1
ATOM 2430 C C . ASP A 1 316 ? -6.486 18.241 20.505 1.00 71.90 316 ASP A C 1
ATOM 2431 O O . ASP A 1 316 ? -6.312 19.253 19.817 1.00 70.72 316 ASP A O 1
ATOM 2436 N N . SER A 1 317 ? -7.628 17.993 21.168 1.00 67.71 317 SER A N 1
ATOM 2437 C CA . SER A 1 317 ? -8.784 18.897 21.197 1.00 65.91 317 SER A CA 1
ATOM 2438 C C . SER A 1 317 ? -9.637 18.576 22.434 1.00 69.23 317 SER A C 1
ATOM 2439 O O . SER A 1 317 ? -10.417 17.620 22.388 1.00 69.04 317 SER A O 1
ATOM 2442 N N . PRO A 1 318 ? -9.486 19.324 23.558 1.00 65.24 318 PRO A N 1
ATOM 2443 C CA . PRO A 1 318 ? -10.274 19.006 24.766 1.00 65.36 318 PRO A CA 1
ATOM 2444 C C . PRO A 1 318 ? -11.777 19.114 24.577 1.00 65.93 318 PRO A C 1
ATOM 2445 O O . PRO A 1 318 ? -12.511 18.271 25.088 1.00 65.35 318 PRO A O 1
ATOM 2449 N N . SER A 1 319 ? -12.231 20.122 23.809 1.00 60.98 319 SER A N 1
ATOM 2450 C CA . SER A 1 319 ? -13.657 20.347 23.524 1.00 59.47 319 SER A CA 1
ATOM 2451 C C . SER A 1 319 ? -14.248 19.221 22.672 1.00 62.58 319 SER A C 1
ATOM 2452 O O . SER A 1 319 ? -15.436 18.923 22.806 1.00 62.41 319 SER A O 1
ATOM 2455 N N . TYR A 1 320 ? -13.403 18.545 21.857 1.00 57.96 320 TYR A N 1
ATOM 2456 C CA . TYR A 1 320 ? -13.842 17.394 21.091 1.00 56.77 320 TYR A CA 1
ATOM 2457 C C . TYR A 1 320 ? -14.050 16.235 22.043 1.00 62.19 320 TYR A C 1
ATOM 2458 O O . TYR A 1 320 ? -15.040 15.520 21.907 1.00 61.31 320 TYR A O 1
ATOM 2467 N N . GLU A 1 321 ? -13.151 16.083 23.044 1.00 61.11 321 GLU A N 1
ATOM 2468 C CA . GLU A 1 321 ? -13.247 15.041 24.076 1.00 62.46 321 GLU A CA 1
ATOM 2469 C C . GLU A 1 321 ? -14.535 15.166 24.895 1.00 66.50 321 GLU A C 1
ATOM 2470 O O . GLU A 1 321 ? -15.180 14.158 25.146 1.00 67.09 321 GLU A O 1
ATOM 2476 N N . LYS A 1 322 ? -14.953 16.389 25.236 1.00 62.68 322 LYS A N 1
ATOM 2477 C CA . LYS A 1 322 ? -16.198 16.612 25.975 1.00 63.13 322 LYS A CA 1
ATOM 2478 C C . LYS A 1 322 ? -17.449 16.143 25.192 1.00 66.36 322 LYS A C 1
ATOM 2479 O O . LYS A 1 322 ? -18.336 15.517 25.786 1.00 66.88 322 LYS A O 1
ATOM 2485 N N . ILE A 1 323 ? -17.487 16.405 23.860 1.00 60.99 323 ILE A N 1
ATOM 2486 C CA . ILE A 1 323 ? -18.570 15.992 22.945 1.00 59.36 323 ILE A CA 1
ATOM 2487 C C . ILE A 1 323 ? -18.630 14.447 22.764 1.00 64.11 323 ILE A C 1
ATOM 2488 O O . ILE A 1 323 ? -19.726 13.890 22.631 1.00 63.87 323 ILE A O 1
ATOM 2493 N N . LYS A 1 324 ? -17.462 13.764 22.753 1.00 60.98 324 LYS A N 1
ATOM 2494 C CA . LYS A 1 324 ? -17.386 12.303 22.602 1.00 61.41 324 LYS A CA 1
ATOM 2495 C C . LYS A 1 324 ? -17.993 11.574 23.811 1.00 67.89 324 LYS A C 1
ATOM 2496 O O . LYS A 1 324 ? -18.442 10.435 23.676 1.00 68.72 324 LYS A O 1
ATOM 2498 N N . HIS A 1 325 ? -18.026 12.239 24.973 1.00 65.37 325 HIS A N 1
ATOM 2499 C CA . HIS A 1 325 ? -18.561 11.698 26.220 1.00 67.23 325 HIS A CA 1
ATOM 2500 C C . HIS A 1 325 ? -19.793 12.472 26.694 1.00 70.88 325 HIS A C 1
ATOM 2501 O O . HIS A 1 325 ? -20.203 12.332 27.844 1.00 71.95 325 HIS A O 1
ATOM 2508 N N . MET A 1 326 ? -20.381 13.286 25.802 1.00 66.19 326 MET A N 1
ATOM 2509 C CA . MET A 1 326 ? -21.568 14.105 26.067 1.00 66.16 326 MET A CA 1
ATOM 2510 C C . MET A 1 326 ? -22.804 13.209 26.214 1.00 73.06 326 MET A C 1
ATOM 2511 O O . MET A 1 326 ? -22.881 12.154 25.581 1.00 72.05 326 MET A O 1
ATOM 2516 N N . ASP A 1 327 ? -23.759 13.635 27.053 1.00 72.68 327 ASP A N 1
ATOM 2517 C CA . ASP A 1 327 ? -24.972 12.887 27.346 1.00 74.46 327 ASP A CA 1
ATOM 2518 C C . ASP A 1 327 ? -26.188 13.291 26.500 1.00 78.82 327 ASP A C 1
ATOM 2519 O O . ASP A 1 327 ? -26.887 14.261 26.832 1.00 78.02 327 ASP A O 1
ATOM 2524 N N . PHE A 1 328 ? -26.458 12.515 25.450 1.00 76.19 328 PHE A N 1
ATOM 2525 C CA . PHE A 1 328 ? -27.634 12.711 24.601 1.00 75.87 328 PHE A CA 1
ATOM 2526 C C . PHE A 1 328 ? -28.699 11.641 24.864 1.00 83.21 328 PHE A C 1
ATOM 2527 O O . PHE A 1 328 ? -29.307 11.104 23.939 1.00 82.44 328 PHE A O 1
ATOM 2535 N N . SER A 1 329 ? -28.907 11.349 26.143 1.00 82.66 329 SER A N 1
ATOM 2536 C CA . SER A 1 329 ? -29.877 10.362 26.624 1.00 84.56 329 SER A CA 1
ATOM 2537 C C . SER A 1 329 ? -31.303 10.909 26.494 1.00 88.68 329 SER A C 1
ATOM 2538 O O . SER A 1 329 ? -32.228 10.140 26.200 1.00 89.03 329 SER A O 1
ATOM 2541 N N . ASP A 1 330 ? -31.474 12.240 26.693 1.00 84.40 330 ASP A N 1
ATOM 2542 C CA . ASP A 1 330 ? -32.761 12.931 26.580 1.00 84.18 330 ASP A CA 1
ATOM 2543 C C . ASP A 1 330 ? -33.060 13.365 25.124 1.00 84.56 330 ASP A C 1
ATOM 2544 O O . ASP A 1 330 ? -33.774 14.339 24.897 1.00 83.89 330 ASP A O 1
ATOM 2549 N N . LEU A 1 331 ? -32.556 12.591 24.146 1.00 78.73 331 LEU A N 1
ATOM 2550 C CA . LEU A 1 331 ? -32.705 12.809 22.708 1.00 75.93 331 LEU A CA 1
ATOM 2551 C C . LEU A 1 331 ? -32.952 11.458 21.995 1.00 77.99 331 LEU A C 1
ATOM 2552 O O . LEU A 1 331 ? -32.275 10.478 22.328 1.00 78.66 331 LEU A O 1
ATOM 2557 N N . ASN A 1 332 ? -33.909 11.406 21.020 1.00 71.89 332 ASN A N 1
ATOM 2558 C CA . ASN A 1 332 ? -34.209 10.180 20.255 1.00 70.79 332 ASN A CA 1
ATOM 2559 C C . ASN A 1 332 ? -33.306 10.060 19.020 1.00 71.14 332 ASN A C 1
ATOM 2560 O O . ASN A 1 332 ? -33.517 10.781 18.047 1.00 68.99 332 ASN A O 1
ATOM 2565 N N . PRO A 1 333 ? -32.317 9.135 19.021 1.00 67.06 333 PRO A N 1
ATOM 2566 C CA . PRO A 1 333 ? -31.431 9.011 17.851 1.00 64.87 333 PRO A CA 1
ATOM 2567 C C . PRO A 1 333 ? -32.134 8.491 16.600 1.00 66.94 333 PRO A C 1
ATOM 2568 O O . PRO A 1 333 ? -31.703 8.810 15.489 1.00 64.87 333 PRO A O 1
ATOM 2572 N N . GLU A 1 334 ? -33.224 7.709 16.789 1.00 63.92 334 GLU A N 1
ATOM 2573 C CA . GLU A 1 334 ? -34.029 7.110 15.723 1.00 63.10 334 GLU A CA 1
ATOM 2574 C C . GLU A 1 334 ? -34.778 8.162 14.926 1.00 64.84 334 GLU A C 1
ATOM 2575 O O . GLU A 1 334 ? -34.670 8.167 13.702 1.00 63.06 334 GLU A O 1
ATOM 2581 N N . LYS A 1 335 ? -35.477 9.088 15.614 1.00 61.42 335 LYS A N 1
ATOM 2582 C CA . LYS A 1 335 ? -36.175 10.221 14.987 1.00 60.20 335 LYS A CA 1
ATOM 2583 C C . LYS A 1 335 ? -35.133 11.150 14.315 1.00 62.09 335 LYS A C 1
ATOM 2584 O O . LYS A 1 335 ? -35.357 11.674 13.218 1.00 60.62 335 LYS A O 1
ATOM 2590 N N . LEU A 1 336 ? -33.975 11.294 14.963 1.00 58.18 336 LEU A N 1
ATOM 2591 C CA . LEU A 1 336 ? -32.862 12.074 14.456 1.00 56.42 336 LEU A CA 1
ATOM 2592 C C . LEU A 1 336 ? -32.321 11.423 13.165 1.00 59.79 336 LEU A C 1
ATOM 2593 O O . LEU A 1 336 ? -32.127 12.128 12.180 1.00 57.60 336 LEU A O 1
ATOM 2598 N N . HIS A 1 337 ? -32.200 10.075 13.145 1.00 58.11 337 HIS A N 1
ATOM 2599 C CA . HIS A 1 337 ? -31.785 9.272 11.984 1.00 57.67 337 HIS A CA 1
ATOM 2600 C C . HIS A 1 337 ? -32.836 9.295 10.840 1.00 58.81 337 HIS A C 1
ATOM 2601 O O . HIS A 1 337 ? -32.468 9.386 9.664 1.00 56.67 337 HIS A O 1
ATOM 2608 N N . LEU A 1 338 ? -34.128 9.148 11.187 1.00 55.37 338 LEU A N 1
ATOM 2609 C CA . LEU A 1 338 ? -35.218 9.138 10.217 1.00 54.96 338 LEU A CA 1
ATOM 2610 C C . LEU A 1 338 ? -35.387 10.492 9.565 1.00 55.20 338 LEU A C 1
ATOM 2611 O O . LEU A 1 338 ? -35.743 10.539 8.386 1.00 54.55 338 LEU A O 1
ATOM 2616 N N . LYS A 1 339 ? -35.113 11.591 10.314 1.00 48.84 339 LYS A N 1
ATOM 2617 C CA . LYS A 1 339 ? -35.217 12.947 9.790 1.00 46.62 339 LYS A CA 1
ATOM 2618 C C . LYS A 1 339 ? -34.105 13.245 8.775 1.00 48.87 339 LYS A C 1
ATOM 2619 O O . LYS A 1 339 ? -34.405 13.828 7.730 1.00 48.49 339 LYS A O 1
ATOM 2625 N N . THR A 1 340 ? -32.846 12.832 9.046 1.00 44.20 340 THR A N 1
ATOM 2626 C CA . THR A 1 340 ? -31.791 13.094 8.069 1.00 43.04 340 THR A CA 1
ATOM 2627 C C . THR A 1 340 ? -31.916 12.221 6.804 1.00 47.77 340 THR A C 1
ATOM 2628 O O . THR A 1 340 ? -31.548 12.657 5.707 1.00 46.82 340 THR A O 1
ATOM 2632 N N . GLN A 1 341 ? -32.466 11.016 6.963 1.00 44.98 341 GLN A N 1
ATOM 2633 C CA . GLN A 1 341 ? -32.713 10.095 5.867 1.00 44.95 341 GLN A CA 1
ATOM 2634 C C . GLN A 1 341 ? -33.747 10.746 4.910 1.00 48.24 341 GLN A C 1
ATOM 2635 O O . GLN A 1 341 ? -33.497 10.825 3.703 1.00 46.70 341 GLN A O 1
ATOM 2641 N N . LYS A 1 342 ? -34.853 11.290 5.466 1.00 45.66 342 LYS A N 1
ATOM 2642 C CA . LYS A 1 342 ? -35.893 11.974 4.680 1.00 45.45 342 LYS A CA 1
ATOM 2643 C C . LYS A 1 342 ? -35.308 13.198 3.971 1.00 47.14 342 LYS A C 1
ATOM 2644 O O . LYS A 1 342 ? -35.483 13.345 2.761 1.00 47.11 342 LYS A O 1
ATOM 2650 N N . CYS A 1 343 ? -34.536 14.005 4.694 1.00 41.77 343 CYS A N 1
ATOM 2651 C CA . CYS A 1 343 ? -33.888 15.184 4.144 1.00 40.63 343 CYS A CA 1
ATOM 2652 C C . CYS A 1 343 ? -32.945 14.875 2.968 1.00 43.24 343 CYS A C 1
ATOM 2653 O O . CYS A 1 343 ? -32.936 15.612 1.986 1.00 41.80 343 CYS A O 1
ATOM 2656 N N . LEU A 1 344 ? -32.159 13.787 3.066 1.00 39.86 344 LEU A N 1
ATOM 2657 C CA . LEU A 1 344 ? -31.205 13.417 2.028 1.00 38.63 344 LEU A CA 1
ATOM 2658 C C . LEU A 1 344 ? -31.800 12.582 0.897 1.00 42.49 344 LEU A C 1
ATOM 2659 O O . LEU A 1 344 ? -31.109 12.303 -0.077 1.00 41.94 344 LEU A O 1
ATOM 2664 N N . SER A 1 345 ? -33.067 12.197 0.997 1.00 39.91 345 SER A N 1
ATOM 2665 C CA . SER A 1 345 ? -33.694 11.354 -0.027 1.00 40.67 345 SER A CA 1
ATOM 2666 C C . SER A 1 345 ? -33.812 12.029 -1.410 1.00 46.45 345 SER A C 1
ATOM 2667 O O . SER A 1 345 ? -34.053 11.346 -2.413 1.00 46.85 345 SER A O 1
ATOM 2670 N N . SER A 1 346 ? -33.595 13.356 -1.464 1.00 43.37 346 SER A N 1
ATOM 2671 C CA . SER A 1 346 ? -33.649 14.138 -2.704 1.00 43.36 346 SER A CA 1
ATOM 2672 C C . SER A 1 346 ? -32.488 13.758 -3.626 1.00 49.39 346 SER A C 1
ATOM 2673 O O . SER A 1 346 ? -32.595 13.865 -4.853 1.00 48.68 346 SER A O 1
ATOM 2676 N N . LEU A 1 347 ? -31.393 13.276 -3.010 1.00 48.26 347 LEU A N 1
ATOM 2677 C CA . LEU A 1 347 ? -30.168 12.815 -3.653 1.00 48.73 347 LEU A CA 1
ATOM 2678 C C . LEU A 1 347 ? -30.399 11.573 -4.525 1.00 56.54 347 LEU A C 1
ATOM 2679 O O . LEU A 1 347 ? -29.706 11.410 -5.523 1.00 56.53 347 LEU A O 1
ATOM 2684 N N . ASN A 1 348 ? -31.334 10.695 -4.132 1.00 56.05 348 ASN A N 1
ATOM 2685 C CA . ASN A 1 348 ? -31.593 9.392 -4.763 1.00 58.12 348 ASN A CA 1
ATOM 2686 C C . ASN A 1 348 ? -31.809 9.308 -6.275 1.00 65.67 348 ASN A C 1
ATOM 2687 O O . ASN A 1 348 ? -31.137 8.491 -6.911 1.00 65.92 348 ASN A O 1
ATOM 2692 N N . GLU A 1 349 ? -32.686 10.146 -6.866 1.00 64.21 349 GLU A N 1
ATOM 2693 C CA . GLU A 1 349 ? -32.878 10.093 -8.325 1.00 65.41 349 GLU A CA 1
ATOM 2694 C C . GLU A 1 349 ? -32.155 11.197 -9.140 1.00 68.09 349 GLU A C 1
ATOM 2695 O O . GLU A 1 349 ? -32.768 11.884 -9.962 1.00 68.76 349 GLU A O 1
ATOM 2701 N N . GLN A 1 350 ? -30.853 11.354 -8.916 1.00 62.13 350 GLN A N 1
ATOM 2702 C CA . GLN A 1 350 ? -30.046 12.269 -9.706 1.00 60.62 350 GLN A CA 1
ATOM 2703 C C . GLN A 1 350 ? -28.738 11.604 -10.017 1.00 62.59 350 GLN A C 1
ATOM 2704 O O . GLN A 1 350 ? -28.047 11.157 -9.095 1.00 61.64 350 GLN A O 1
ATOM 2710 N N . TYR A 1 351 ? -28.429 11.487 -11.337 1.00 58.12 351 TYR A N 1
ATOM 2711 C CA . TYR A 1 351 ? -27.236 10.836 -11.906 1.00 56.86 351 TYR A CA 1
ATOM 2712 C C . TYR A 1 351 ? -27.010 9.524 -11.154 1.00 59.32 351 TYR A C 1
ATOM 2713 O O . TYR A 1 351 ? -26.032 9.404 -10.400 1.00 58.26 351 TYR A O 1
ATOM 2722 N N . PRO A 1 352 ? -27.992 8.586 -11.226 1.00 47.06 352 PRO A N 1
ATOM 2723 C CA . PRO A 1 352 ? -27.881 7.368 -10.413 1.00 45.99 352 PRO A CA 1
ATOM 2724 C C . PRO A 1 352 ? -26.630 6.532 -10.650 1.00 47.44 352 PRO A C 1
ATOM 2725 O O . PRO A 1 352 ? -26.087 5.986 -9.693 1.00 46.88 352 PRO A O 1
ATOM 2729 N N . LEU A 1 353 ? -26.150 6.468 -11.903 1.00 42.55 353 LEU A N 1
ATOM 2730 C CA . LEU A 1 353 ? -24.941 5.711 -12.247 1.00 41.20 353 LEU A CA 1
ATOM 2731 C C . LEU A 1 353 ? -23.696 6.341 -11.658 1.00 42.84 353 LEU A C 1
ATOM 2732 O O . LEU A 1 353 ? -22.821 5.635 -11.181 1.00 43.21 353 LEU A O 1
ATOM 2737 N N . HIS A 1 354 ? -23.653 7.665 -11.630 1.00 37.55 354 HIS A N 1
ATOM 2738 C CA . HIS A 1 354 ? -22.570 8.452 -11.082 1.00 36.57 354 HIS A CA 1
ATOM 2739 C C . HIS A 1 354 ? -22.456 8.246 -9.561 1.00 42.85 354 HIS A C 1
ATOM 2740 O O . HIS A 1 354 ? -21.380 7.850 -9.102 1.00 43.37 354 HIS A O 1
ATOM 2747 N N . ARG A 1 355 ? -23.571 8.444 -8.801 1.00 39.67 355 ARG A N 1
ATOM 2748 C CA . ARG A 1 355 ? -23.664 8.266 -7.337 1.00 39.18 355 ARG A CA 1
ATOM 2749 C C . ARG A 1 355 ? -23.351 6.820 -6.954 1.00 42.57 355 ARG A C 1
ATOM 2750 O O . ARG A 1 355 ? -22.658 6.588 -5.955 1.00 42.47 355 ARG A O 1
ATOM 2758 N N . GLY A 1 356 ? -23.823 5.879 -7.783 1.00 38.07 356 GLY A N 1
ATOM 2759 C CA . GLY A 1 356 ? -23.564 4.450 -7.644 1.00 37.46 356 GLY A CA 1
ATOM 2760 C C . GLY A 1 356 ? -22.077 4.153 -7.728 1.00 40.19 356 GLY A C 1
ATOM 2761 O O . GLY A 1 356 ? -21.525 3.461 -6.857 1.00 40.13 356 GLY A O 1
ATOM 2762 N N . ALA A 1 357 ? -21.392 4.739 -8.747 1.00 34.85 357 ALA A N 1
ATOM 2763 C CA . ALA A 1 357 ? -19.946 4.585 -8.908 1.00 33.69 357 ALA A CA 1
ATOM 2764 C C . ALA A 1 357 ? -19.174 5.127 -7.693 1.00 36.82 357 ALA A C 1
ATOM 2765 O O . ALA A 1 357 ? -18.070 4.656 -7.431 1.00 36.82 357 ALA A O 1
ATOM 2767 N N . ILE A 1 358 ? -19.766 6.081 -6.938 1.00 32.48 358 ILE A N 1
ATOM 2768 C CA . ILE A 1 358 ? -19.150 6.685 -5.764 1.00 32.13 358 ILE A CA 1
ATOM 2769 C C . ILE A 1 358 ? -19.449 5.861 -4.482 1.00 38.52 358 ILE A C 1
ATOM 2770 O O . ILE A 1 358 ? -18.538 5.561 -3.712 1.00 37.88 358 ILE A O 1
ATOM 2775 N N . TYR A 1 359 ? -20.716 5.508 -4.267 1.00 37.47 359 TYR A N 1
ATOM 2776 C CA . TYR A 1 359 ? -21.197 4.891 -3.025 1.00 38.33 359 TYR A CA 1
ATOM 2777 C C . TYR A 1 359 ? -21.461 3.402 -2.975 1.00 43.78 359 TYR A C 1
ATOM 2778 O O . TYR A 1 359 ? -21.321 2.815 -1.902 1.00 43.90 359 TYR A O 1
ATOM 2787 N N . LEU A 1 360 ? -21.893 2.810 -4.090 1.00 41.58 360 LEU A N 1
ATOM 2788 C CA . LEU A 1 360 ? -22.286 1.397 -4.183 1.00 42.70 360 LEU A CA 1
ATOM 2789 C C . LEU A 1 360 ? -21.122 0.424 -4.316 1.00 47.16 360 LEU A C 1
ATOM 2790 O O . LEU A 1 360 ? -20.334 0.558 -5.246 1.00 47.24 360 LEU A O 1
ATOM 2795 N N . SER A 1 361 ? -21.062 -0.601 -3.445 1.00 43.67 361 SER A N 1
ATOM 2796 C CA . SER A 1 361 ? -20.025 -1.642 -3.498 1.00 43.29 361 SER A CA 1
ATOM 2797 C C . SER A 1 361 ? -20.593 -3.098 -3.690 1.00 47.54 361 SER A C 1
ATOM 2798 O O . SER A 1 361 ? -19.838 -4.025 -4.017 1.00 47.28 361 SER A O 1
ATOM 2801 N N . ASP A 1 362 ? -21.900 -3.279 -3.490 1.00 44.32 362 ASP A N 1
ATOM 2802 C CA . ASP A 1 362 ? -22.564 -4.574 -3.628 1.00 45.25 362 ASP A CA 1
ATOM 2803 C C . ASP A 1 362 ? -22.761 -4.969 -5.105 1.00 50.79 362 ASP A C 1
ATOM 2804 O O . ASP A 1 362 ? -23.480 -4.268 -5.824 1.00 50.64 362 ASP A O 1
ATOM 2809 N N . PRO A 1 363 ? -22.159 -6.111 -5.543 1.00 47.85 363 PRO A N 1
ATOM 2810 C CA . PRO A 1 363 ? -22.270 -6.529 -6.953 1.00 48.12 363 PRO A CA 1
ATOM 2811 C C . PRO A 1 363 ? -23.687 -6.653 -7.504 1.00 52.89 363 PRO A C 1
ATOM 2812 O O . PRO A 1 363 ? -23.931 -6.293 -8.666 1.00 53.21 363 PRO A O 1
ATOM 2816 N N . GLY A 1 364 ? -24.598 -7.136 -6.660 1.00 48.90 364 GLY A N 1
ATOM 2817 C CA . GLY A 1 364 ? -25.998 -7.338 -6.994 1.00 49.23 364 GLY A CA 1
ATOM 2818 C C . GLY A 1 364 ? -26.760 -6.055 -7.197 1.00 53.58 364 GLY A C 1
ATOM 2819 O O . GLY A 1 364 ? -27.556 -5.960 -8.139 1.00 54.67 364 GLY A O 1
ATOM 2820 N N . GLU A 1 365 ? -26.535 -5.054 -6.312 1.00 48.85 365 GLU A N 1
ATOM 2821 C CA . GLU A 1 365 ? -27.206 -3.756 -6.408 1.00 48.27 365 GLU A CA 1
ATOM 2822 C C . GLU A 1 365 ? -26.725 -3.022 -7.647 1.00 50.95 365 GLU A C 1
ATOM 2823 O O . GLU A 1 365 ? -27.527 -2.395 -8.339 1.00 51.17 365 GLU A O 1
ATOM 2829 N N . ILE A 1 366 ? -25.411 -3.128 -7.938 1.00 45.74 366 ILE A N 1
ATOM 2830 C CA . ILE A 1 366 ? -24.754 -2.516 -9.098 1.00 44.44 366 ILE A CA 1
ATOM 2831 C C . ILE A 1 366 ? -25.299 -3.116 -10.409 1.00 48.15 366 ILE A C 1
ATOM 2832 O O . ILE A 1 366 ? -25.653 -2.370 -11.314 1.00 47.28 366 ILE A O 1
ATOM 2837 N N . LYS A 1 367 ? -25.434 -4.449 -10.468 1.00 45.51 367 LYS A N 1
ATOM 2838 C CA . LYS A 1 367 ? -25.955 -5.154 -11.633 1.00 46.43 367 LYS A CA 1
ATOM 2839 C C . LYS A 1 367 ? -27.409 -4.790 -11.916 1.00 51.32 367 LYS A C 1
ATOM 2840 O O . LYS A 1 367 ? -27.799 -4.657 -13.085 1.00 51.67 367 LYS A O 1
ATOM 2846 N N . LEU A 1 368 ? -28.199 -4.601 -10.850 1.00 47.75 368 LEU A N 1
ATOM 2847 C CA . LEU A 1 368 ? -29.605 -4.216 -10.969 1.00 48.00 368 LEU A CA 1
ATOM 2848 C C . LEU A 1 368 ? -29.718 -2.799 -11.540 1.00 50.05 368 LEU A C 1
ATOM 2849 O O . LEU A 1 368 ? -30.531 -2.558 -12.428 1.00 51.53 368 LEU A O 1
ATOM 2854 N N . LEU A 1 369 ? -28.861 -1.888 -11.050 1.00 43.30 369 LEU A N 1
ATOM 2855 C CA . LEU A 1 369 ? -28.761 -0.495 -11.431 1.00 41.69 369 LEU A CA 1
ATOM 2856 C C . LEU A 1 369 ? -28.358 -0.307 -12.904 1.00 47.29 369 LEU A C 1
ATOM 2857 O O . LEU A 1 369 ? -28.773 0.681 -13.515 1.00 47.49 369 LEU A O 1
ATOM 2862 N N . LEU A 1 370 ? -27.501 -1.199 -13.449 1.00 44.30 370 LEU A N 1
ATOM 2863 C CA . LEU A 1 370 ? -27.008 -1.061 -14.815 1.00 44.73 370 LEU A CA 1
ATOM 2864 C C . LEU A 1 370 ? -27.817 -1.743 -15.884 1.00 52.45 370 LEU A C 1
ATOM 2865 O O . LEU A 1 370 ? -27.549 -1.559 -17.082 1.00 52.45 370 LEU A O 1
ATOM 2870 N N . SER A 1 371 ? -28.851 -2.489 -15.438 1.00 51.90 371 SER A N 1
ATOM 2871 C CA . SER A 1 371 ? -29.818 -3.213 -16.249 1.00 54.17 371 SER A CA 1
ATOM 2872 C C . SER A 1 371 ? -30.695 -2.230 -16.988 1.00 61.09 371 SER A C 1
ATOM 2873 O O . SER A 1 371 ? -31.029 -1.161 -16.456 1.00 60.48 371 SER A O 1
ATOM 2876 N N . ASN A 1 372 ? -31.051 -2.583 -18.234 1.00 60.13 372 ASN A N 1
ATOM 2877 C CA . ASN A 1 372 ? -31.890 -1.778 -19.126 1.00 61.16 372 ASN A CA 1
ATOM 2878 C C . ASN A 1 372 ? -31.325 -0.378 -19.493 1.00 63.67 372 ASN A C 1
ATOM 2879 O O . ASN A 1 372 ? -31.989 0.343 -20.246 1.00 64.92 372 ASN A O 1
ATOM 2884 N N . ARG A 1 373 ? -30.084 -0.024 -19.026 1.00 56.90 373 ARG A N 1
ATOM 2885 C CA . ARG A 1 373 ? -29.429 1.269 -19.319 1.00 54.74 373 ARG A CA 1
ATOM 2886 C C . ARG A 1 373 ? -28.771 1.259 -20.704 1.00 58.65 373 ARG A C 1
ATOM 2887 O O . ARG A 1 373 ? -28.100 0.288 -21.058 1.00 58.92 373 ARG A O 1
ATOM 2895 N N . ASN A 1 374 ? -28.939 2.343 -21.477 1.00 54.77 374 ASN A N 1
ATOM 2896 C CA . ASN A 1 374 ? -28.348 2.457 -22.814 1.00 54.96 374 ASN A CA 1
ATOM 2897 C C . ASN A 1 374 ? -26.936 3.059 -22.832 1.00 57.18 374 ASN A C 1
ATOM 2898 O O . ASN A 1 374 ? -26.403 3.470 -21.800 1.00 54.81 374 ASN A O 1
ATOM 2903 N N . GLU A 1 375 ? -26.355 3.097 -24.037 1.00 54.86 375 GLU A N 1
ATOM 2904 C CA . GLU A 1 375 ? -25.046 3.625 -24.394 1.00 54.39 375 GLU A CA 1
ATOM 2905 C C . GLU A 1 375 ? -24.916 5.105 -23.942 1.00 57.15 375 GLU A C 1
ATOM 2906 O O . GLU A 1 375 ? -23.854 5.505 -23.460 1.00 56.22 375 GLU A O 1
ATOM 2912 N N . SER A 1 376 ? -25.993 5.909 -24.095 1.00 52.85 376 SER A N 1
ATOM 2913 C CA . SER A 1 376 ? -25.962 7.314 -23.709 1.00 51.22 376 SER A CA 1
ATOM 2914 C C . SER A 1 376 ? -25.971 7.510 -22.183 1.00 53.25 376 SER A C 1
ATOM 2915 O O . SER A 1 376 ? -25.355 8.456 -21.676 1.00 51.84 376 SER A O 1
ATOM 2918 N N . GLN A 1 377 ? -26.641 6.604 -21.456 1.00 49.44 377 GLN A N 1
ATOM 2919 C CA . GLN A 1 377 ? -26.701 6.638 -19.994 1.00 47.88 377 GLN A CA 1
ATOM 2920 C C . GLN A 1 377 ? -25.403 6.136 -19.370 1.00 51.26 377 GLN A C 1
ATOM 2921 O O . GLN A 1 377 ? -24.968 6.697 -18.370 1.00 51.17 377 GLN A O 1
ATOM 2927 N N . ILE A 1 378 ? -24.797 5.073 -19.932 1.00 47.10 378 ILE A N 1
ATOM 2928 C CA . ILE A 1 378 ? -23.548 4.509 -19.405 1.00 45.76 378 ILE A CA 1
ATOM 2929 C C . ILE A 1 378 ? -22.358 5.463 -19.654 1.00 46.81 378 ILE A C 1
ATOM 2930 O O . ILE A 1 378 ? -21.427 5.521 -18.841 1.00 45.08 378 ILE A O 1
ATOM 2935 N N . ASN A 1 379 ? -22.421 6.233 -20.752 1.00 42.34 379 ASN A N 1
ATOM 2936 C CA . ASN A 1 379 ? -21.366 7.178 -21.136 1.00 41.59 379 ASN A CA 1
ATOM 2937 C C . ASN A 1 379 ? -21.652 8.636 -20.763 1.00 44.58 379 ASN A C 1
ATOM 2938 O O . ASN A 1 379 ? -20.884 9.530 -21.144 1.00 44.08 379 ASN A O 1
ATOM 2943 N N . GLN A 1 380 ? -22.754 8.867 -20.018 1.00 40.47 380 GLN A N 1
ATOM 2944 C CA . GLN A 1 380 ? -23.202 10.179 -19.580 1.00 39.98 380 GLN A CA 1
ATOM 2945 C C . GLN A 1 380 ? -22.168 10.949 -18.768 1.00 43.31 380 GLN A C 1
ATOM 2946 O O . GLN A 1 380 ? -21.637 10.468 -17.759 1.00 42.02 380 GLN A O 1
ATOM 2952 N N . GLN A 1 381 ? -21.916 12.164 -19.223 1.00 39.94 381 GLN A N 1
ATOM 2953 C CA . GLN A 1 381 ? -21.036 13.140 -18.601 1.00 38.67 381 GLN A CA 1
ATOM 2954 C C . GLN A 1 381 ? -21.925 14.257 -18.075 1.00 42.36 381 GLN A C 1
ATOM 2955 O O . GLN A 1 381 ? -22.654 14.852 -18.852 1.00 42.93 381 GLN A O 1
ATOM 2961 N N . ILE A 1 382 ? -21.925 14.484 -16.759 1.00 37.94 382 ILE A N 1
ATOM 2962 C CA . ILE A 1 382 ? -22.748 15.499 -16.105 1.00 37.83 382 ILE A CA 1
ATOM 2963 C C . ILE A 1 382 ? -22.274 16.921 -16.431 1.00 45.47 382 ILE A C 1
ATOM 2964 O O . ILE A 1 382 ? -21.076 17.170 -16.585 1.00 46.45 382 ILE A O 1
ATOM 2969 N N . GLU A 1 383 ? -23.230 17.839 -16.580 1.00 43.09 383 GLU A N 1
ATOM 2970 C CA . GLU A 1 383 ? -22.991 19.243 -16.904 1.00 42.97 383 GLU A CA 1
ATOM 2971 C C . GLU A 1 383 ? -22.897 20.112 -15.654 1.00 43.67 383 GLU A C 1
ATOM 2972 O O . GLU A 1 383 ? -23.226 19.656 -14.563 1.00 41.62 383 GLU A O 1
ATOM 2978 N N . GLN A 1 384 ? -22.450 21.380 -15.828 1.00 40.32 384 GLN A N 1
ATOM 2979 C CA . GLN A 1 384 ? -22.313 22.426 -14.806 1.00 39.01 384 GLN A CA 1
ATOM 2980 C C . GLN A 1 384 ? -23.563 22.512 -13.902 1.00 41.05 384 GLN A C 1
ATOM 2981 O O . GLN A 1 384 ? -24.676 22.264 -14.370 1.00 41.12 384 GLN A O 1
ATOM 2987 N N . GLY A 1 385 ? -23.370 22.852 -12.636 1.00 36.17 385 GLY A N 1
ATOM 2988 C CA . GLY A 1 385 ? -24.469 22.947 -11.683 1.00 35.70 385 GLY A CA 1
ATOM 2989 C C . GLY A 1 385 ? -24.530 21.777 -10.725 1.00 38.83 385 GLY A C 1
ATOM 2990 O O . GLY A 1 385 ? -24.897 21.952 -9.570 1.00 38.55 385 GLY A O 1
ATOM 2991 N N . ALA A 1 386 ? -24.156 20.572 -11.167 1.00 35.51 386 ALA A N 1
ATOM 2992 C CA . ALA A 1 386 ? -24.129 19.414 -10.259 1.00 35.02 386 ALA A CA 1
ATOM 2993 C C . ALA A 1 386 ? -22.982 19.616 -9.227 1.00 39.24 386 ALA A C 1
ATOM 2994 O O . ALA A 1 386 ? -22.052 20.375 -9.528 1.00 38.68 386 ALA A O 1
ATOM 2996 N N . PRO A 1 387 ? -22.964 18.945 -8.042 1.00 35.09 387 PRO A N 1
ATOM 2997 C CA . PRO A 1 387 ? -21.799 19.113 -7.153 1.00 34.29 387 PRO A CA 1
ATOM 2998 C C . PRO A 1 387 ? -20.502 18.857 -7.954 1.00 37.83 387 PRO A C 1
ATOM 2999 O O . PRO A 1 387 ? -20.526 18.053 -8.899 1.00 36.64 387 PRO A O 1
ATOM 3003 N N . PRO A 1 388 ? -19.413 19.626 -7.669 1.00 35.03 388 PRO A N 1
ATOM 3004 C CA . PRO A 1 388 ? -18.162 19.528 -8.464 1.00 34.82 388 PRO A CA 1
ATOM 3005 C C . PRO A 1 388 ? -17.577 18.174 -8.935 1.00 39.69 388 PRO A C 1
ATOM 3006 O O . PRO A 1 388 ? -17.097 18.093 -10.060 1.00 39.86 388 PRO A O 1
ATOM 3010 N N . ILE A 1 389 ? -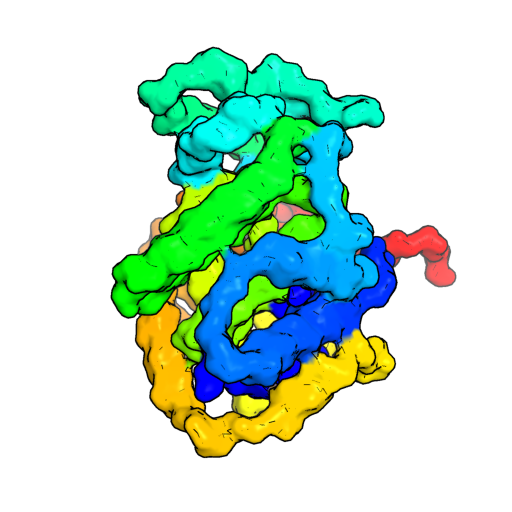17.594 17.122 -8.101 1.00 36.26 389 ILE A N 1
ATOM 3011 C CA . ILE A 1 389 ? -17.049 15.799 -8.462 1.00 35.41 389 ILE A CA 1
ATOM 3012 C C . ILE A 1 389 ? -17.665 15.183 -9.747 1.00 39.89 389 ILE A C 1
ATOM 3013 O O . ILE A 1 389 ? -17.019 14.361 -10.396 1.00 39.76 389 ILE A O 1
ATOM 3018 N N . TYR A 1 390 ? -18.918 15.550 -10.074 1.00 36.86 390 TYR A N 1
ATOM 3019 C CA . TYR A 1 390 ? -19.646 14.980 -11.197 1.00 37.04 390 TYR A CA 1
ATOM 3020 C C . TYR A 1 390 ? -19.340 15.643 -12.521 1.00 40.88 390 TYR A C 1
ATOM 3021 O O . TYR A 1 390 ? -19.278 14.950 -13.532 1.00 41.26 390 TYR A O 1
ATOM 3030 N N . VAL A 1 391 ? -19.177 16.974 -12.528 1.00 36.17 391 VAL A N 1
ATOM 3031 C CA . VAL A 1 391 ? -19.002 17.774 -13.734 1.00 36.09 391 VAL A CA 1
ATOM 3032 C C . VAL A 1 391 ? -17.990 17.269 -14.788 1.00 40.00 391 VAL A C 1
ATOM 3033 O O . VAL A 1 391 ? -16.781 17.257 -14.560 1.00 39.25 391 VAL A O 1
ATOM 3037 N N . GLY A 1 392 ? -18.533 16.862 -15.936 1.00 36.85 392 GLY A N 1
ATOM 3038 C CA . GLY A 1 392 ? -17.790 16.391 -17.102 1.00 36.53 392 GLY A CA 1
ATOM 3039 C C . GLY A 1 392 ? -17.330 14.954 -17.008 1.00 39.11 392 GLY A C 1
ATOM 3040 O O . GLY A 1 392 ? -16.615 14.477 -17.890 1.00 39.20 392 GLY A O 1
ATOM 3041 N N . LYS A 1 393 ? -17.793 14.244 -15.971 1.00 33.88 393 LYS A N 1
ATOM 3042 C CA . LYS A 1 393 ? -17.381 12.891 -15.656 1.00 33.01 393 LYS A CA 1
ATOM 3043 C C . LYS A 1 393 ? -18.402 11.850 -16.002 1.00 38.71 393 LYS A C 1
ATOM 3044 O O . LYS A 1 393 ? -19.615 12.067 -15.845 1.00 38.53 393 LYS A O 1
ATOM 3050 N N . THR A 1 394 ? -17.880 10.674 -16.443 1.00 35.10 394 THR A N 1
ATOM 3051 C CA . THR A 1 394 ? -18.674 9.493 -16.767 1.00 34.38 394 THR A CA 1
ATOM 3052 C C . THR A 1 394 ? -18.767 8.656 -15.458 1.00 37.07 394 THR A C 1
ATOM 3053 O O . THR A 1 394 ? -17.921 8.829 -14.557 1.00 35.63 394 THR A O 1
ATOM 3057 N N . PRO A 1 395 ? -19.703 7.684 -15.364 1.00 33.76 395 PRO A N 1
ATOM 3058 C CA . PRO A 1 395 ? -19.679 6.774 -14.214 1.00 33.63 395 PRO A CA 1
ATOM 3059 C C . PRO A 1 395 ? -18.303 6.069 -14.114 1.00 37.83 395 PRO A C 1
ATOM 3060 O O . PRO A 1 395 ? -17.806 5.871 -13.012 1.00 35.70 395 PRO A O 1
ATOM 3064 N N . ALA A 1 396 ? -17.660 5.768 -15.276 1.00 36.49 396 ALA A N 1
ATOM 3065 C CA . ALA A 1 396 ? -16.341 5.128 -15.355 1.00 36.52 396 ALA A CA 1
ATOM 3066 C C . ALA A 1 396 ? -15.253 5.931 -14.666 1.00 40.45 396 ALA A C 1
ATOM 3067 O O . ALA A 1 396 ? -14.507 5.341 -13.891 1.00 40.87 396 ALA A O 1
ATOM 3069 N N . HIS A 1 397 ? -15.174 7.260 -14.895 1.00 36.10 397 HIS A N 1
ATOM 3070 C CA . HIS A 1 397 ? -14.152 8.090 -14.242 1.00 35.68 397 HIS A CA 1
ATOM 3071 C C . HIS A 1 397 ? -14.339 8.025 -12.732 1.00 39.70 397 HIS A C 1
ATOM 3072 O O . HIS A 1 397 ? -13.369 7.919 -11.980 1.00 39.18 397 HIS A O 1
ATOM 3079 N N . LEU A 1 398 ? -15.601 8.043 -12.311 1.00 36.73 398 LEU A N 1
ATOM 3080 C CA . LEU A 1 398 ? -16.021 8.047 -10.921 1.00 36.51 398 LEU A CA 1
ATOM 3081 C C . LEU A 1 398 ? -15.752 6.737 -10.202 1.00 41.81 398 LEU A C 1
ATOM 3082 O O . LEU A 1 398 ? -15.344 6.774 -9.043 1.00 41.78 398 LEU A O 1
ATOM 3087 N N . ALA A 1 399 ? -15.876 5.596 -10.907 1.00 39.16 399 ALA A N 1
ATOM 3088 C CA . ALA A 1 399 ? -15.598 4.273 -10.350 1.00 39.26 399 ALA A CA 1
ATOM 3089 C C . ALA A 1 399 ? -14.092 4.147 -10.077 1.00 45.16 399 ALA A C 1
ATOM 3090 O O . ALA A 1 399 ? -13.686 3.726 -8.980 1.00 44.48 399 ALA A O 1
ATOM 3092 N N . VAL A 1 400 ? -13.273 4.574 -11.064 1.00 42.82 400 VAL A N 1
ATOM 3093 C CA . VAL A 1 400 ? -11.808 4.599 -10.995 1.00 42.76 400 VAL A CA 1
ATOM 3094 C C . VAL A 1 400 ? -11.331 5.458 -9.782 1.00 47.45 400 VAL A C 1
ATOM 3095 O O . VAL A 1 400 ? -10.579 4.939 -8.962 1.00 48.10 400 VAL A O 1
ATOM 3099 N N . ILE A 1 401 ? -11.812 6.721 -9.629 1.00 43.30 401 ILE A N 1
ATOM 3100 C CA . ILE A 1 401 ? -11.400 7.560 -8.480 1.00 43.17 401 ILE A CA 1
ATOM 3101 C C . ILE A 1 401 ? -11.858 7.009 -7.105 1.00 47.53 401 ILE A C 1
ATOM 3102 O O . ILE A 1 401 ? -11.193 7.255 -6.097 1.00 48.29 401 ILE A O 1
ATOM 3107 N N . SER A 1 402 ? -12.991 6.304 -7.072 1.00 43.17 402 SER A N 1
ATOM 3108 C CA . SER A 1 402 ? -13.576 5.752 -5.850 1.00 42.30 402 SER A CA 1
ATOM 3109 C C . SER A 1 402 ? -13.073 4.358 -5.498 1.00 46.15 402 SER A C 1
ATOM 3110 O O . SER A 1 402 ? -13.390 3.868 -4.403 1.00 45.56 402 SER A O 1
ATOM 3113 N N . GLY A 1 403 ? -12.302 3.741 -6.412 1.00 42.55 403 GLY A N 1
ATOM 3114 C CA . GLY A 1 403 ? -11.792 2.380 -6.261 1.00 42.62 403 GLY A CA 1
ATOM 3115 C C . GLY A 1 403 ? -12.888 1.336 -6.419 1.00 47.71 403 GLY A C 1
ATOM 3116 O O . GLY A 1 403 ? -12.741 0.194 -5.973 1.00 48.45 403 GLY A O 1
ATOM 3117 N N . ASN A 1 404 ? -14.007 1.720 -7.051 1.00 44.49 404 ASN A N 1
ATOM 3118 C CA . ASN A 1 404 ? -15.179 0.875 -7.225 1.00 44.51 404 ASN A CA 1
ATOM 3119 C C . ASN A 1 404 ? -14.966 -0.151 -8.315 1.00 49.47 404 ASN A C 1
ATOM 3120 O O . ASN A 1 404 ? -15.371 0.038 -9.464 1.00 49.45 404 ASN A O 1
ATOM 3125 N N . MET A 1 405 ? -14.302 -1.243 -7.934 1.00 47.13 405 MET A N 1
ATOM 3126 C CA . MET A 1 405 ? -13.980 -2.375 -8.793 1.00 47.99 405 MET A CA 1
ATOM 3127 C C . MET A 1 405 ? -15.258 -3.101 -9.289 1.00 47.80 405 MET A C 1
ATOM 3128 O O . MET A 1 405 ? -15.331 -3.467 -10.474 1.00 48.14 405 MET A O 1
ATOM 3133 N N . ALA A 1 406 ? -16.264 -3.288 -8.394 1.00 39.78 406 ALA A N 1
ATOM 3134 C CA . ALA A 1 406 ? -17.514 -3.958 -8.756 1.00 38.56 406 ALA A CA 1
ATOM 3135 C C . ALA A 1 406 ? -18.240 -3.163 -9.840 1.00 42.30 406 ALA A C 1
ATOM 3136 O O . ALA A 1 406 ? -18.762 -3.769 -10.768 1.00 42.02 406 ALA A O 1
ATOM 3138 N N . MET A 1 407 ? -18.232 -1.792 -9.736 1.00 38.14 407 MET A N 1
ATOM 3139 C CA . MET A 1 407 ? -18.862 -0.886 -10.707 1.00 37.19 407 MET A CA 1
ATOM 3140 C C . MET A 1 407 ? -18.078 -0.869 -12.024 1.00 43.54 407 MET A C 1
ATOM 3141 O O . MET A 1 407 ? -18.693 -0.935 -13.091 1.00 43.38 407 MET A O 1
ATOM 3146 N N . LEU A 1 408 ? -16.729 -0.801 -11.948 1.00 41.29 408 LEU A N 1
ATOM 3147 C CA . LEU A 1 408 ? -15.902 -0.806 -13.146 1.00 41.94 408 LEU A CA 1
ATOM 3148 C C . LEU A 1 408 ? -16.124 -2.094 -13.953 1.00 46.85 408 LEU A C 1
ATOM 3149 O O . LEU A 1 408 ? -16.269 -2.006 -15.169 1.00 47.82 408 LEU A O 1
ATOM 3154 N N . ASP A 1 409 ? -16.229 -3.263 -13.274 1.00 42.52 409 ASP A N 1
ATOM 3155 C CA . ASP A 1 409 ? -16.475 -4.559 -13.915 1.00 42.81 409 ASP A CA 1
ATOM 3156 C C . ASP A 1 409 ? -17.803 -4.567 -14.640 1.00 46.52 409 ASP A C 1
ATOM 3157 O O . ASP A 1 409 ? -17.860 -4.970 -15.798 1.00 47.42 409 ASP A O 1
ATOM 3162 N N . GLU A 1 410 ? -18.864 -4.077 -13.969 1.00 41.67 410 GLU A N 1
ATOM 3163 C CA . GLU A 1 410 ? -20.201 -3.973 -14.527 1.00 41.47 410 GLU A CA 1
ATOM 3164 C C . GLU A 1 410 ? -20.224 -3.038 -15.726 1.00 44.37 410 GLU A C 1
ATOM 3165 O O . GLU A 1 410 ? -20.780 -3.413 -16.755 1.00 44.54 410 GLU A O 1
ATOM 3171 N N . LEU A 1 411 ? -19.546 -1.865 -15.622 1.00 40.08 411 LEU A N 1
ATOM 3172 C CA . LEU A 1 411 ? -19.409 -0.896 -16.708 1.00 39.95 411 LEU A CA 1
ATOM 3173 C C . LEU A 1 411 ? -18.675 -1.472 -17.916 1.00 46.83 411 LEU A C 1
ATOM 3174 O O . LEU A 1 411 ? -19.154 -1.278 -19.039 1.00 48.20 411 LEU A O 1
ATOM 3179 N N . ILE A 1 412 ? -17.562 -2.236 -17.688 1.00 43.24 412 ILE A N 1
ATOM 3180 C CA . ILE A 1 412 ? -16.784 -2.912 -18.745 1.00 43.60 412 ILE A CA 1
ATOM 3181 C C . ILE A 1 412 ? -17.675 -3.947 -19.460 1.00 48.34 412 ILE A C 1
ATOM 3182 O O . ILE A 1 412 ? -17.709 -3.982 -20.695 1.00 49.30 412 ILE A O 1
ATOM 3187 N N . ALA A 1 413 ? -18.465 -4.702 -18.677 1.00 43.99 413 ALA A N 1
ATOM 3188 C CA . ALA A 1 413 ? -19.429 -5.682 -19.171 1.00 44.96 413 ALA A CA 1
ATOM 3189 C C . ALA A 1 413 ? -20.526 -4.981 -19.989 1.00 49.41 413 ALA A C 1
ATOM 3190 O O . ALA A 1 413 ? -20.976 -5.522 -21.000 1.00 49.41 413 ALA A O 1
ATOM 3192 N N . LYS A 1 414 ? -20.911 -3.751 -19.575 1.00 45.73 414 LYS A N 1
ATOM 3193 C CA . LYS A 1 414 ? -21.939 -2.963 -20.261 1.00 46.29 414 LYS A CA 1
ATOM 3194 C C . LYS A 1 414 ? -21.389 -2.248 -21.503 1.00 51.95 414 LYS A C 1
ATOM 3195 O O . LYS A 1 414 ? -22.125 -1.505 -22.158 1.00 52.46 414 LYS A O 1
ATOM 3201 N N . LYS A 1 415 ? -20.103 -2.515 -21.840 1.00 49.12 415 LYS A N 1
ATOM 3202 C CA . LYS A 1 415 ? -19.350 -1.973 -22.976 1.00 49.29 415 LYS A CA 1
ATOM 3203 C C . LYS A 1 415 ? -19.116 -0.465 -22.885 1.00 51.09 415 LYS A C 1
ATOM 3204 O O . LYS A 1 415 ? -19.068 0.179 -23.930 1.00 52.20 415 LYS A O 1
ATOM 3210 N N . ALA A 1 416 ? -18.935 0.098 -21.664 1.00 44.47 416 ALA A N 1
ATOM 3211 C CA . ALA A 1 416 ? -18.703 1.546 -21.478 1.00 43.19 416 ALA A CA 1
ATOM 3212 C C . ALA A 1 416 ? -17.481 2.012 -22.231 1.00 47.79 416 ALA A C 1
ATOM 3213 O O . ALA A 1 416 ? -16.538 1.240 -22.392 1.00 48.41 416 ALA A O 1
ATOM 3215 N N . ASP A 1 417 ? -17.493 3.244 -22.726 1.00 44.63 417 ASP A N 1
ATOM 3216 C CA . ASP A 1 417 ? -16.324 3.748 -23.431 1.00 45.30 417 ASP A CA 1
ATOM 3217 C C . ASP A 1 417 ? -15.323 4.268 -22.394 1.00 49.78 417 ASP A C 1
ATOM 3218 O O . ASP A 1 417 ? -15.609 5.245 -21.709 1.00 49.67 417 ASP A O 1
ATOM 3223 N N . LEU A 1 418 ? -14.148 3.616 -22.299 1.00 46.42 418 LEU A N 1
ATOM 3224 C CA . LEU A 1 418 ? -13.075 3.949 -21.350 1.00 45.02 418 LEU A CA 1
ATOM 3225 C C . LEU A 1 418 ? -12.059 4.988 -21.872 1.00 49.51 418 LEU A C 1
ATOM 3226 O O . LEU A 1 418 ? -11.179 5.430 -21.118 1.00 48.30 418 LEU A O 1
ATOM 3231 N N . SER A 1 419 ? -12.213 5.406 -23.143 1.00 46.93 419 SER A N 1
ATOM 3232 C CA . SER A 1 419 ? -11.335 6.382 -23.792 1.00 46.76 419 SER A CA 1
ATOM 3233 C C . SER A 1 419 ? -11.916 7.810 -23.691 1.00 48.97 419 SER A C 1
ATOM 3234 O O . SER A 1 419 ? -11.248 8.776 -24.094 1.00 48.90 419 SER A O 1
ATOM 3237 N N . LEU A 1 420 ? -13.144 7.947 -23.136 1.00 43.67 420 LEU A N 1
ATOM 3238 C CA . LEU A 1 420 ? -13.769 9.264 -22.993 1.00 42.94 420 LEU A CA 1
ATOM 3239 C C . LEU A 1 420 ? -12.996 10.144 -22.017 1.00 46.28 420 LEU A C 1
ATOM 3240 O O . LEU A 1 420 ? -12.692 9.731 -20.894 1.00 45.10 420 LEU A O 1
ATOM 3245 N N . GLN A 1 421 ? -12.656 11.353 -22.457 1.00 43.22 421 GLN A N 1
ATOM 3246 C CA . GLN A 1 421 ? -11.942 12.286 -21.597 1.00 41.72 421 GLN A CA 1
ATOM 3247 C C . GLN A 1 421 ? -12.851 13.266 -20.917 1.00 43.97 421 GLN A C 1
ATOM 3248 O O . GLN A 1 421 ? -13.820 13.716 -21.526 1.00 44.87 421 GLN A O 1
ATOM 3254 N N . ASP A 1 422 ? -12.604 13.525 -19.618 1.00 37.99 422 ASP A N 1
ATOM 3255 C CA . ASP A 1 422 ? -13.414 14.452 -18.823 1.00 36.73 422 ASP A CA 1
ATOM 3256 C C . ASP A 1 422 ? -13.041 15.923 -19.139 1.00 41.57 422 ASP A C 1
ATOM 3257 O O . ASP A 1 422 ? -12.219 16.148 -20.027 1.00 40.77 422 ASP A O 1
ATOM 3262 N N . TYR A 1 423 ? -13.625 16.921 -18.435 1.00 39.90 423 TYR A N 1
ATOM 3263 C CA . TYR A 1 423 ? -13.300 18.324 -18.749 1.00 41.48 423 TYR A CA 1
ATOM 3264 C C . TYR A 1 423 ? -11.821 18.748 -18.467 1.00 45.85 423 TYR A C 1
ATOM 3265 O O . TYR A 1 423 ? -11.419 19.843 -18.841 1.00 46.23 423 TYR A O 1
ATOM 3274 N N . ASP A 1 424 ? -11.015 17.856 -17.857 1.00 42.07 424 ASP A N 1
ATOM 3275 C CA . ASP A 1 424 ? -9.584 18.064 -17.589 1.00 41.88 424 ASP A CA 1
ATOM 3276 C C . ASP A 1 424 ? -8.713 17.354 -18.636 1.00 45.94 424 ASP A C 1
ATOM 3277 O O . ASP A 1 424 ? -7.490 17.365 -18.511 1.00 46.02 424 ASP A O 1
ATOM 3282 N N . GLY A 1 425 ? -9.360 16.723 -19.625 1.00 42.22 425 GLY A N 1
ATOM 3283 C CA . GLY A 1 425 ? -8.738 15.954 -20.696 1.00 42.15 425 GLY A CA 1
ATOM 3284 C C . GLY A 1 425 ? -8.318 14.559 -20.273 1.00 44.61 425 GLY A C 1
ATOM 3285 O O . GLY A 1 425 ? -7.719 13.825 -21.064 1.00 44.31 425 GLY A O 1
ATOM 3286 N N . LYS A 1 426 ? -8.651 14.178 -19.027 1.00 40.03 426 LYS A N 1
ATOM 3287 C CA . LYS A 1 426 ? -8.290 12.897 -18.416 1.00 39.23 426 LYS A CA 1
ATOM 3288 C C . LYS A 1 426 ? -9.269 11.773 -18.716 1.00 44.04 426 LYS A C 1
ATOM 3289 O O . LYS A 1 426 ? -10.482 11.982 -18.652 1.00 43.29 426 LYS A O 1
ATOM 3295 N N . THR A 1 427 ? -8.729 10.570 -19.009 1.00 41.58 427 THR A N 1
ATOM 3296 C CA . THR A 1 427 ? -9.488 9.336 -19.265 1.00 41.30 427 THR A CA 1
ATOM 3297 C C . THR A 1 427 ? -9.501 8.529 -17.957 1.00 44.91 427 THR A C 1
ATOM 3298 O O . THR A 1 427 ? -8.801 8.879 -17.002 1.00 44.33 427 THR A O 1
ATOM 3302 N N . ALA A 1 428 ? -10.244 7.410 -17.941 1.00 41.50 428 ALA A N 1
ATOM 3303 C CA . ALA A 1 428 ? -10.295 6.486 -16.811 1.00 40.19 428 ALA A CA 1
ATOM 3304 C C . ALA A 1 428 ? -8.873 5.941 -16.502 1.00 43.25 428 ALA A C 1
ATOM 3305 O O . ALA A 1 428 ? -8.580 5.590 -15.355 1.00 42.08 428 ALA A O 1
ATOM 3307 N N . LEU A 1 429 ? -7.984 5.932 -17.518 1.00 39.88 429 LEU A N 1
ATOM 3308 C CA . LEU A 1 429 ? -6.602 5.467 -17.414 1.00 39.93 429 LEU A CA 1
ATOM 3309 C C . LEU A 1 429 ? -5.694 6.444 -16.625 1.00 44.06 429 LEU A C 1
ATOM 3310 O O . LEU A 1 429 ? -4.875 5.974 -15.815 1.00 43.37 429 LEU A O 1
ATOM 3315 N N . HIS A 1 430 ? -5.846 7.802 -16.863 1.00 39.88 430 HIS A N 1
ATOM 3316 C CA . HIS A 1 430 ? -5.112 8.869 -16.168 1.00 39.46 430 HIS A CA 1
ATOM 3317 C C . HIS A 1 430 ? -5.366 8.794 -14.652 1.00 43.69 430 HIS A C 1
ATOM 3318 O O . HIS A 1 430 ? -4.411 8.911 -13.871 1.00 42.68 430 HIS A O 1
ATOM 3325 N N . TYR A 1 431 ? -6.663 8.628 -14.241 1.00 40.78 431 TYR A N 1
ATOM 3326 C CA . TYR A 1 431 ? -7.067 8.507 -12.839 1.00 40.51 431 TYR A CA 1
ATOM 3327 C C . TYR A 1 431 ? -6.556 7.222 -12.216 1.00 44.78 431 TYR A C 1
ATOM 3328 O O . TYR A 1 431 ? -6.196 7.237 -11.039 1.00 44.28 431 TYR A O 1
ATOM 3337 N N . ALA A 1 432 ? -6.489 6.128 -12.998 1.00 41.92 432 ALA A N 1
ATOM 3338 C CA . ALA A 1 432 ? -5.980 4.843 -12.494 1.00 42.42 432 ALA A CA 1
ATOM 3339 C C . ALA A 1 432 ? -4.512 5.004 -12.157 1.00 48.96 432 ALA A C 1
ATOM 3340 O O . ALA A 1 432 ? -4.120 4.654 -11.046 1.00 49.13 432 ALA A O 1
ATOM 3342 N N . ALA A 1 433 ? -3.732 5.630 -13.064 1.00 47.29 433 ALA A N 1
ATOM 3343 C CA . ALA A 1 433 ? -2.316 5.956 -12.868 1.00 48.51 433 ALA A CA 1
ATOM 3344 C C . ALA A 1 433 ? -2.125 6.902 -11.662 1.00 55.23 433 ALA A C 1
ATOM 3345 O O . ALA A 1 433 ? -1.316 6.601 -10.788 1.00 55.71 433 ALA A O 1
ATOM 3347 N N . GLU A 1 434 ? -2.891 8.026 -11.604 1.00 52.79 434 GLU A N 1
ATOM 3348 C CA . GLU A 1 434 ? -2.858 9.016 -10.514 1.00 52.84 434 GLU A CA 1
ATOM 3349 C C . GLU A 1 434 ? -3.158 8.419 -9.141 1.00 57.83 434 GLU A C 1
ATOM 3350 O O . GLU A 1 434 ? -2.568 8.854 -8.158 1.00 58.43 434 GLU A O 1
ATOM 3356 N N . CYS A 1 435 ? -4.061 7.434 -9.071 1.00 55.00 435 CYS A N 1
ATOM 3357 C CA . CYS A 1 435 ? -4.455 6.758 -7.827 1.00 55.31 435 CYS A CA 1
ATOM 3358 C C . CYS A 1 435 ? -3.559 5.543 -7.516 1.00 55.84 435 CYS A C 1
ATOM 3359 O O . CYS A 1 435 ? -3.618 4.988 -6.418 1.00 55.30 435 CYS A O 1
ATOM 3362 N N . GLY A 1 436 ? -2.733 5.163 -8.486 1.00 49.94 436 GLY A N 1
ATOM 3363 C CA . GLY A 1 436 ? -1.804 4.046 -8.369 1.00 49.23 436 GLY A CA 1
ATOM 3364 C C . GLY A 1 436 ? -2.455 2.691 -8.245 1.00 51.43 436 GLY A C 1
ATOM 3365 O O . GLY A 1 436 ? -1.843 1.756 -7.721 1.00 51.76 436 GLY A O 1
ATOM 3366 N N . ASN A 1 437 ? -3.683 2.558 -8.755 1.00 46.38 437 ASN A N 1
ATOM 3367 C CA . ASN A 1 437 ? -4.424 1.297 -8.688 1.00 45.22 437 ASN A CA 1
ATOM 3368 C C . ASN A 1 437 ? -4.011 0.349 -9.806 1.00 47.67 437 ASN A C 1
ATOM 3369 O O . ASN A 1 437 ? -4.429 0.519 -10.951 1.00 48.27 437 ASN A O 1
ATOM 3374 N N . MET A 1 438 ? -3.212 -0.662 -9.461 1.00 41.59 438 MET A N 1
ATOM 3375 C CA . MET A 1 438 ? -2.750 -1.658 -10.417 1.00 40.08 438 MET A CA 1
ATOM 3376 C C . MET A 1 438 ? -3.911 -2.497 -10.981 1.00 46.03 438 MET A C 1
ATOM 3377 O O . MET A 1 438 ? -4.007 -2.661 -12.206 1.00 45.08 438 MET A O 1
ATOM 3382 N N . GLN A 1 439 ? -4.794 -2.998 -10.106 1.00 45.29 439 GLN A N 1
ATOM 3383 C CA . GLN A 1 439 ? -5.914 -3.814 -10.572 1.00 46.62 439 GLN A CA 1
ATOM 3384 C C . GLN A 1 439 ? -6.863 -3.084 -11.560 1.00 52.19 439 GLN A C 1
ATOM 3385 O O . GLN A 1 439 ? -7.091 -3.611 -12.645 1.00 51.30 439 GLN A O 1
ATOM 3391 N N . ILE A 1 440 ? -7.336 -1.855 -11.225 1.00 50.66 440 ILE A N 1
ATOM 3392 C CA . ILE A 1 440 ? -8.223 -1.101 -12.119 1.00 51.62 440 ILE A CA 1
ATOM 3393 C C . ILE A 1 440 ? -7.514 -0.720 -13.419 1.00 55.28 440 ILE A C 1
ATOM 3394 O O . ILE A 1 440 ? -8.119 -0.775 -14.485 1.00 55.60 440 ILE A O 1
ATOM 3399 N N . MET A 1 441 ? -6.218 -0.415 -13.327 1.00 51.06 441 MET A N 1
ATOM 3400 C CA . MET A 1 441 ? -5.364 -0.078 -14.464 1.00 51.15 441 MET A CA 1
ATOM 3401 C C . MET A 1 441 ? -5.267 -1.283 -15.413 1.00 52.56 441 MET A C 1
ATOM 3402 O O . MET A 1 441 ? -5.469 -1.127 -16.619 1.00 51.80 441 MET A O 1
ATOM 3407 N N . GLY A 1 442 ? -4.998 -2.462 -14.842 1.00 47.99 442 GLY A N 1
ATOM 3408 C CA . GLY A 1 442 ? -4.938 -3.724 -15.565 1.00 47.93 442 GLY A CA 1
ATOM 3409 C C . GLY A 1 442 ? -6.215 -4.030 -16.324 1.00 50.55 442 GLY A C 1
ATOM 3410 O O . GLY A 1 442 ? -6.151 -4.356 -17.509 1.00 50.46 442 GLY A O 1
ATOM 3411 N N . LYS A 1 443 ? -7.390 -3.875 -15.661 1.00 46.15 443 LYS A N 1
ATOM 3412 C CA . LYS A 1 443 ? -8.721 -4.122 -16.263 1.00 45.90 443 LYS A CA 1
ATOM 3413 C C . LYS A 1 443 ? -8.926 -3.233 -17.483 1.00 48.19 443 LYS A C 1
ATOM 3414 O O . LYS A 1 443 ? -9.290 -3.757 -18.539 1.00 48.39 443 LYS A O 1
ATOM 3420 N N . ILE A 1 444 ? -8.640 -1.904 -17.348 1.00 42.50 444 ILE A N 1
ATOM 3421 C CA . ILE A 1 444 ? -8.764 -0.931 -18.441 1.00 42.20 444 ILE A CA 1
ATOM 3422 C C . ILE A 1 444 ? -7.798 -1.269 -19.581 1.00 46.92 444 ILE A C 1
ATOM 3423 O O . ILE A 1 444 ? -8.206 -1.263 -20.740 1.00 47.50 444 ILE A O 1
ATOM 3428 N N . LEU A 1 445 ? -6.535 -1.580 -19.260 1.00 43.57 445 LEU A N 1
ATOM 3429 C CA . LEU A 1 445 ? -5.549 -1.909 -20.290 1.00 44.55 445 LEU A CA 1
ATOM 3430 C C . LEU A 1 445 ? -5.865 -3.201 -21.049 1.00 50.27 445 LEU A C 1
ATOM 3431 O O . LEU A 1 445 ? -5.642 -3.263 -22.258 1.00 52.02 445 LEU A O 1
ATOM 3436 N N . LYS A 1 446 ? -6.451 -4.196 -20.370 1.00 45.89 446 LYS A N 1
ATOM 3437 C CA . LYS A 1 446 ? -6.864 -5.450 -20.989 1.00 46.38 446 LYS A CA 1
ATOM 3438 C C . LYS A 1 446 ? -7.915 -5.126 -22.047 1.00 51.75 446 LYS A C 1
ATOM 3439 O O . LYS A 1 446 ? -7.834 -5.630 -23.171 1.00 52.85 446 LYS A O 1
ATOM 3445 N N . VAL A 1 447 ? -8.861 -4.225 -21.700 1.00 47.50 447 VAL A N 1
ATOM 3446 C CA . VAL A 1 447 ? -9.918 -3.747 -22.593 1.00 47.62 447 VAL A CA 1
ATOM 3447 C C . VAL A 1 447 ? -9.313 -2.931 -23.757 1.00 53.72 447 VAL A C 1
ATOM 3448 O O . VAL A 1 447 ? -9.530 -3.289 -24.915 1.00 54.59 447 VAL A O 1
ATOM 3452 N N . VAL A 1 448 ? -8.565 -1.841 -23.436 1.00 50.41 448 VAL A N 1
ATOM 3453 C CA . VAL A 1 448 ? -7.943 -0.918 -24.387 1.00 51.33 448 VAL A CA 1
ATOM 3454 C C . VAL A 1 448 ? -7.123 -1.620 -25.467 1.00 58.84 448 VAL A C 1
ATOM 3455 O O . VAL A 1 448 ? -7.236 -1.241 -26.627 1.00 59.17 448 VAL A O 1
ATOM 3459 N N . LEU A 1 449 ? -6.339 -2.656 -25.097 1.00 58.18 449 LEU A N 1
ATOM 3460 C CA . LEU A 1 449 ? -5.486 -3.414 -26.019 1.00 60.57 449 LEU A CA 1
ATOM 3461 C C . LEU A 1 449 ? -6.222 -4.394 -26.914 1.00 68.09 449 LEU A C 1
ATOM 3462 O O . LEU A 1 449 ? -5.659 -4.820 -27.922 1.00 69.92 449 LEU A O 1
ATOM 3467 N N . SER A 1 450 ? -7.467 -4.764 -26.548 1.00 65.10 450 SER A N 1
ATOM 3468 C CA . SER A 1 450 ? -8.303 -5.682 -27.321 1.00 66.30 450 SER A CA 1
ATOM 3469 C C . SER A 1 450 ? -9.051 -4.949 -28.451 1.00 72.15 450 SER A C 1
ATOM 3470 O O . SER A 1 450 ? -9.776 -5.586 -29.216 1.00 73.06 450 SER A O 1
ATOM 3473 N N . GLN A 1 451 ? -8.858 -3.614 -28.550 1.00 69.03 451 GLN A N 1
ATOM 3474 C CA . GLN A 1 451 ? -9.423 -2.731 -29.573 1.00 70.30 451 GLN A CA 1
ATOM 3475 C C . GLN A 1 451 ? -8.320 -2.241 -30.506 1.00 75.81 451 GLN A C 1
ATOM 3476 O O . GLN A 1 451 ? -7.183 -2.047 -30.063 1.00 75.07 451 GLN A O 1
ATOM 3482 N N . GLU A 1 452 ? -8.652 -2.046 -31.794 1.00 74.40 452 GLU A N 1
ATOM 3483 C CA . GLU A 1 452 ? -7.692 -1.666 -32.838 1.00 75.89 452 GLU A CA 1
ATOM 3484 C C . GLU A 1 452 ? -6.907 -0.358 -32.684 1.00 77.95 452 GLU A C 1
ATOM 3485 O O . GLU A 1 452 ? -5.770 -0.297 -33.164 1.00 78.49 452 GLU A O 1
ATOM 3491 N N . ASP A 1 453 ? -7.491 0.674 -32.026 1.00 71.77 453 ASP A N 1
ATOM 3492 C CA . ASP A 1 453 ? -6.811 1.958 -31.817 1.00 70.17 453 ASP A CA 1
ATOM 3493 C C . ASP A 1 453 ? -6.086 2.072 -30.463 1.00 70.35 453 ASP A C 1
ATOM 3494 O O . ASP A 1 453 ? -5.785 3.184 -30.035 1.00 69.08 453 ASP A O 1
ATOM 3499 N N . ALA A 1 454 ? -5.762 0.914 -29.823 1.00 65.27 454 ALA A N 1
ATOM 3500 C CA . ALA A 1 454 ? -5.090 0.776 -28.516 1.00 63.14 454 ALA A CA 1
ATOM 3501 C C . ALA A 1 454 ? -4.031 1.840 -28.212 1.00 66.36 454 ALA A C 1
ATOM 3502 O O . ALA A 1 454 ? -4.134 2.519 -27.187 1.00 64.65 454 ALA A O 1
ATOM 3504 N N . ILE A 1 455 ? -3.048 2.003 -29.130 1.00 63.84 455 ILE A N 1
ATOM 3505 C CA . ILE A 1 455 ? -1.932 2.951 -29.042 1.00 63.63 455 ILE A CA 1
ATOM 3506 C C . ILE A 1 455 ? -2.364 4.408 -29.011 1.00 66.36 455 ILE A C 1
ATOM 3507 O O . ILE A 1 455 ? -1.764 5.189 -28.281 1.00 65.11 455 ILE A O 1
ATOM 3512 N N . LYS A 1 456 ? -3.404 4.769 -29.786 1.00 63.13 456 LYS A N 1
ATOM 3513 C CA . LYS A 1 456 ? -3.974 6.120 -29.839 1.00 62.49 456 LYS A CA 1
ATOM 3514 C C . LYS A 1 456 ? -4.575 6.472 -28.461 1.00 63.94 456 LYS A C 1
ATOM 3515 O O . LYS A 1 456 ? -4.354 7.583 -27.971 1.00 63.29 456 LYS A O 1
ATOM 3521 N N . VAL A 1 457 ? -5.283 5.498 -27.833 1.00 58.81 457 VAL A N 1
ATOM 3522 C CA . VAL A 1 457 ? -5.931 5.603 -26.513 1.00 56.57 457 VAL A CA 1
ATOM 3523 C C . VAL A 1 457 ? -4.895 5.803 -25.393 1.00 59.44 457 VAL A C 1
ATOM 3524 O O . VAL A 1 457 ? -5.078 6.680 -24.548 1.00 58.86 457 VAL A O 1
ATOM 3528 N N . LEU A 1 458 ? -3.804 5.018 -25.403 1.00 55.45 458 LEU A N 1
ATOM 3529 C CA . LEU A 1 458 ? -2.726 5.120 -24.405 1.00 54.01 458 LEU A CA 1
ATOM 3530 C C . LEU A 1 458 ? -1.988 6.449 -24.475 1.00 56.51 458 LEU A C 1
ATOM 3531 O O . LEU A 1 458 ? -1.535 6.948 -23.446 1.00 55.59 458 LEU A O 1
ATOM 3536 N N . ASN A 1 459 ? -1.850 7.005 -25.684 1.00 53.15 459 ASN A N 1
ATOM 3537 C CA . ASN A 1 459 ? -1.151 8.266 -25.918 1.00 53.02 459 ASN A CA 1
ATOM 3538 C C . ASN A 1 459 ? -1.999 9.547 -25.730 1.00 55.08 459 ASN A C 1
ATOM 3539 O O . ASN A 1 459 ? -1.518 10.649 -26.013 1.00 54.42 459 ASN A O 1
ATOM 3544 N N . ILE A 1 460 ? -3.235 9.397 -25.196 1.00 50.51 460 ILE A N 1
ATOM 3545 C CA . ILE A 1 460 ? -4.134 10.522 -24.928 1.00 49.43 460 ILE A CA 1
ATOM 3546 C C . ILE A 1 460 ? -3.543 11.413 -23.831 1.00 53.76 460 ILE A C 1
ATOM 3547 O O . ILE A 1 460 ? -3.311 10.974 -22.700 1.00 52.67 460 ILE A O 1
ATOM 3552 N N . LYS A 1 461 ? -3.268 12.665 -24.209 1.00 51.20 461 LYS A N 1
ATOM 3553 C CA . LYS A 1 461 ? -2.708 13.676 -23.335 1.00 50.39 461 LYS A CA 1
ATOM 3554 C C . LYS A 1 461 ? -3.865 14.487 -22.759 1.00 53.83 461 LYS A C 1
ATOM 3555 O O . LYS A 1 461 ? -4.797 14.848 -23.485 1.00 54.14 461 LYS A O 1
ATOM 3561 N N . ASP A 1 462 ? -3.819 14.765 -21.453 1.00 48.95 462 ASP A N 1
ATOM 3562 C CA . ASP A 1 462 ? -4.848 15.580 -20.830 1.00 48.00 462 ASP A CA 1
ATOM 3563 C C . ASP A 1 462 ? -4.581 17.076 -21.098 1.00 54.05 462 ASP A C 1
ATOM 3564 O O . ASP A 1 462 ? -3.823 17.404 -22.012 1.00 54.73 462 ASP A O 1
ATOM 3569 N N . ASN A 1 463 ? -5.175 17.969 -20.299 1.00 51.57 463 ASN A N 1
ATOM 3570 C CA . ASN A 1 463 ? -5.001 19.418 -20.437 1.00 53.20 463 ASN A CA 1
ATOM 3571 C C . ASN A 1 463 ? -3.545 19.895 -20.209 1.00 60.31 463 ASN A C 1
ATOM 3572 O O . ASN A 1 463 ? -3.140 20.898 -20.799 1.00 60.68 463 ASN A O 1
ATOM 3577 N N . HIS A 1 464 ? -2.762 19.144 -19.404 1.00 58.44 464 HIS A N 1
ATOM 3578 C CA . HIS A 1 464 ? -1.349 19.410 -19.111 1.00 60.21 464 HIS A CA 1
ATOM 3579 C C . HIS A 1 464 ? -0.399 18.770 -20.153 1.00 64.15 464 HIS A C 1
ATOM 3580 O O . HIS A 1 464 ? 0.830 18.842 -19.999 1.00 64.65 464 HIS A O 1
ATOM 3587 N N . GLY A 1 465 ? -0.970 18.162 -21.194 1.00 59.63 465 GLY A N 1
ATOM 3588 C CA . GLY A 1 465 ? -0.207 17.476 -22.228 1.00 59.92 465 GLY A CA 1
ATOM 3589 C C . GLY A 1 465 ? 0.406 16.187 -21.706 1.00 62.76 465 GLY A C 1
ATOM 3590 O O . GLY A 1 465 ? 1.306 15.628 -22.330 1.00 62.85 465 GLY A O 1
ATOM 3591 N N . LYS A 1 466 ? -0.072 15.714 -20.541 1.00 57.97 466 LYS A N 1
ATOM 3592 C CA . LYS A 1 466 ? 0.412 14.497 -19.902 1.00 57.06 466 LYS A CA 1
ATOM 3593 C C . LYS A 1 466 ? -0.465 13.285 -20.248 1.00 59.16 466 LYS A C 1
ATOM 3594 O O . LYS A 1 466 ? -1.693 13.378 -20.325 1.00 58.03 466 LYS A O 1
ATOM 3600 N N . THR A 1 467 ? 0.210 12.151 -20.450 1.00 54.52 467 THR A N 1
ATOM 3601 C CA . THR A 1 467 ? -0.309 10.831 -20.780 1.00 52.95 467 THR A CA 1
ATOM 3602 C C . THR A 1 467 ? -0.618 10.088 -19.459 1.00 54.61 467 THR A C 1
ATOM 3603 O O . THR A 1 467 ? -0.100 10.498 -18.423 1.00 54.11 467 THR A O 1
ATOM 3607 N N . ALA A 1 468 ? -1.447 9.011 -19.472 1.00 49.75 468 ALA A N 1
ATOM 3608 C CA . ALA A 1 468 ? -1.727 8.248 -18.236 1.00 47.84 468 ALA A CA 1
ATOM 3609 C C . ALA A 1 468 ? -0.442 7.689 -17.616 1.00 50.97 468 ALA A C 1
ATOM 3610 O O . ALA A 1 468 ? -0.297 7.700 -16.402 1.00 49.66 468 ALA A O 1
ATOM 3612 N N . PHE A 1 469 ? 0.508 7.258 -18.462 1.00 48.60 469 PHE A N 1
ATOM 3613 C CA . PHE A 1 469 ? 1.795 6.678 -18.050 1.00 48.54 469 PHE A CA 1
ATOM 3614 C C . PHE A 1 469 ? 2.826 7.662 -17.525 1.00 51.56 469 PHE A C 1
ATOM 3615 O O . PHE A 1 469 ? 3.700 7.263 -16.753 1.00 51.31 469 PHE A O 1
ATOM 3623 N N . HIS A 1 470 ? 2.661 8.959 -17.871 1.00 47.14 470 HIS A N 1
ATOM 3624 C CA . HIS A 1 470 ? 3.440 10.072 -17.346 1.00 47.05 470 HIS A CA 1
ATOM 3625 C C . HIS A 1 470 ? 3.070 10.160 -15.850 1.00 50.71 470 HIS A C 1
ATOM 3626 O O . HIS A 1 470 ? 3.963 10.188 -15.012 1.00 50.80 470 HIS A O 1
ATOM 3633 N N . TYR A 1 471 ? 1.751 10.133 -15.516 1.00 46.87 471 TYR A N 1
ATOM 3634 C CA . TYR A 1 471 ? 1.256 10.149 -14.133 1.00 46.44 471 TYR A CA 1
ATOM 3635 C C . TYR A 1 471 ? 1.684 8.913 -13.358 1.00 51.93 471 TYR A C 1
ATOM 3636 O O . TYR A 1 471 ? 2.084 9.038 -12.203 1.00 52.81 471 TYR A O 1
ATOM 3645 N N . ALA A 1 472 ? 1.610 7.724 -13.996 1.00 48.19 472 ALA A N 1
ATOM 3646 C CA . ALA A 1 472 ? 2.013 6.435 -13.425 1.00 47.56 472 ALA A CA 1
ATOM 3647 C C . ALA A 1 472 ? 3.485 6.462 -13.030 1.00 52.11 472 ALA A C 1
ATOM 3648 O O . ALA A 1 472 ? 3.833 5.993 -11.951 1.00 51.81 472 ALA A O 1
ATOM 3650 N N . ALA A 1 473 ? 4.336 7.071 -13.881 1.00 49.41 473 ALA A N 1
ATOM 3651 C CA . ALA A 1 473 ? 5.772 7.246 -13.658 1.00 49.97 473 ALA A CA 1
ATOM 3652 C C . ALA A 1 473 ? 6.067 8.164 -12.458 1.00 53.88 473 ALA A C 1
ATOM 3653 O O . ALA A 1 473 ? 7.119 8.042 -11.834 1.00 53.39 473 ALA A O 1
ATOM 3655 N N . GLU A 1 474 ? 5.139 9.073 -12.147 1.00 51.01 474 GLU A N 1
ATOM 3656 C CA . GLU A 1 474 ? 5.268 10.033 -11.050 1.00 51.54 474 GLU A CA 1
ATOM 3657 C C . GLU A 1 474 ? 4.508 9.592 -9.811 1.00 55.39 474 GLU A C 1
ATOM 3658 O O . GLU A 1 474 ? 4.510 10.310 -8.813 1.00 55.67 474 GLU A O 1
ATOM 3664 N N . PHE A 1 475 ? 3.837 8.443 -9.865 1.00 51.26 475 PHE A N 1
ATOM 3665 C CA . PHE A 1 475 ? 3.078 8.010 -8.707 1.00 50.87 475 PHE A CA 1
ATOM 3666 C C . PHE A 1 475 ? 4.002 7.719 -7.534 1.00 57.22 475 PHE A C 1
ATOM 3667 O O . PHE A 1 475 ? 4.997 7.020 -7.701 1.00 56.88 475 PHE A O 1
ATOM 3675 N N . GLY A 1 476 ? 3.668 8.283 -6.377 1.00 55.95 476 GLY A N 1
ATOM 3676 C CA . GLY A 1 476 ? 4.404 8.084 -5.131 1.00 57.32 476 GLY A CA 1
ATOM 3677 C C . GLY A 1 476 ? 5.796 8.690 -5.074 1.00 64.18 476 GLY A C 1
ATOM 3678 O O . GLY A 1 476 ? 6.543 8.424 -4.125 1.00 64.53 476 GLY A O 1
ATOM 3679 N N . THR A 1 477 ? 6.156 9.514 -6.086 1.00 62.04 477 THR A N 1
ATOM 3680 C CA . THR A 1 477 ? 7.439 10.204 -6.132 1.00 63.40 477 THR A CA 1
ATOM 3681 C C . THR A 1 477 ? 7.489 11.219 -4.985 1.00 67.98 477 THR A C 1
ATOM 3682 O O . THR A 1 477 ? 6.504 11.922 -4.777 1.00 66.99 477 THR A O 1
ATOM 3686 N N . PRO A 1 478 ? 8.573 11.256 -4.177 1.00 66.40 478 PRO A N 1
ATOM 3687 C CA . PRO A 1 478 ? 8.609 12.192 -3.039 1.00 66.92 478 PRO A CA 1
ATOM 3688 C C . PRO A 1 478 ? 8.384 13.664 -3.378 1.00 70.27 478 PRO A C 1
ATOM 3689 O O . PRO A 1 478 ? 8.794 14.143 -4.436 1.00 69.81 478 PRO A O 1
ATOM 3693 N N . GLU A 1 479 ? 7.729 14.372 -2.452 1.00 66.65 479 GLU A N 1
ATOM 3694 C CA . GLU A 1 479 ? 7.445 15.811 -2.508 1.00 66.62 479 GLU A CA 1
ATOM 3695 C C . GLU A 1 479 ? 8.660 16.588 -1.926 1.00 69.95 479 GLU A C 1
ATOM 3696 O O . GLU A 1 479 ? 8.644 17.814 -1.883 1.00 70.86 479 GLU A O 1
ATOM 3702 N N . LEU A 1 480 ? 9.725 15.868 -1.534 1.00 65.14 480 LEU A N 1
ATOM 3703 C CA . LEU A 1 480 ? 10.934 16.414 -0.914 1.00 65.93 480 LEU A CA 1
ATOM 3704 C C . LEU A 1 480 ? 12.206 16.238 -1.736 1.00 67.90 480 LEU A C 1
ATOM 3705 O O . LEU A 1 480 ? 12.312 15.305 -2.532 1.00 66.36 480 LEU A O 1
ATOM 3710 N N . ILE A 1 481 ? 13.189 17.127 -1.504 1.00 64.65 481 ILE A N 1
ATOM 3711 C CA . ILE A 1 481 ? 14.506 17.079 -2.133 1.00 65.04 481 ILE A CA 1
ATOM 3712 C C . ILE A 1 481 ? 15.267 15.990 -1.372 1.00 69.06 481 ILE A C 1
ATOM 3713 O O . ILE A 1 481 ? 15.806 16.221 -0.291 1.00 69.67 481 ILE A O 1
ATOM 3718 N N . SER A 1 482 ? 15.214 14.779 -1.915 1.00 65.24 482 SER A N 1
ATOM 3719 C CA . SER A 1 482 ? 15.808 13.578 -1.341 1.00 65.67 482 SER A CA 1
ATOM 3720 C C . SER A 1 482 ? 16.371 12.682 -2.448 1.00 68.91 482 SER A C 1
ATOM 3721 O O . SER A 1 482 ? 15.667 12.436 -3.434 1.00 67.65 482 SER A O 1
ATOM 3724 N N . ALA A 1 483 ? 17.615 12.177 -2.277 1.00 65.92 483 ALA A N 1
ATOM 3725 C CA . ALA A 1 483 ? 18.244 11.264 -3.236 1.00 65.63 483 ALA A CA 1
ATOM 3726 C C . ALA A 1 483 ? 17.703 9.845 -3.056 1.00 69.44 483 ALA A C 1
ATOM 3727 O O . ALA A 1 483 ? 17.547 9.121 -4.045 1.00 67.99 483 ALA A O 1
ATOM 3729 N N . LEU A 1 484 ? 17.387 9.479 -1.779 1.00 66.78 484 LEU A N 1
ATOM 3730 C CA . LEU A 1 484 ? 16.866 8.202 -1.255 1.00 89.42 484 LEU A CA 1
ATOM 3731 C C . LEU A 1 484 ? 17.977 7.151 -1.116 1.00 121.48 484 LEU A C 1
ATOM 3732 O O . LEU A 1 484 ? 19.078 7.452 -0.630 1.00 81.48 484 LEU A O 1
#

Radius of gyration: 22.56 Å; Cα contacts (8 Å, |Δi|>4): 755; chains: 1; bounding box: 59×57×61 Å

InterPro domains:
  IPR002110 Ankyrin repeat [PF12796] (364-441)
  IPR002110 Ankyrin repeat [PF12796] (458-526)
  IPR002110 Ankyrin repeat [PF12796] (561-633)
  IPR002110 Ankyrin repeat [PR01415] (425-440)
  IPR002110 Ankyrin repeat [PR01415] (754-768)
  IPR002110 Ankyrin repeat [PS50088] (391-423)
  IPR002110 Ankyrin repeat [PS50088] (424-460)
  IPR002110 Ankyrin repeat [PS50088] (588-620)
  IPR002110 Ankyrin repeat [PS50088] (658-690)
  IPR002110 Ankyrin repeat [SM00248] (391-420)
  IPR002110 Ankyrin repeat [SM00248] (424-453)
  IPR002110 Ankyrin repeat [SM00248] (464-494)
  IPR002110 Ankyrin repeat [SM00248] (498-527)
  IPR002110 Ankyrin repeat [SM00248] (554-583)
  IPR002110 Ankyrin repeat [SM00248] (588-617)
  IPR002110 Ankyrin repeat [SM00248] (621-654)
  IPR002110 Ankyrin repeat [SM00248] (658-687)
  IPR002110 Ankyrin repeat [SM00248] (691-720)
  IPR002110 Ankyrin repeat [SM00248] (725-767)
  IPR002110 Ankyrin repeat [SM00248] (771-800)

Organism: Legionella pneumophila subsp. pneumophila (strain Philadelphia 1 / ATCC 33152 / DSM 7513) (NCBI:txid272624)

Sequence (469 aa):
PNLPGLYFLQAYPSEEIWRLFVDGRFWSKENGWRGYESREPGCLNAALESLCSIALQVEKSGEEFELSVDLIKRIHKKCGPGELRTDEPVSFGIPAGRASIKGIEEFLSLVFLTEGGAEFGPGKAGPFGPRFDKNYFKNLNPEQIPDLAKQIYFDMCKYGHSNTNHFYLAVMKNVDVYLEKITQSYNKEIKTAETLDEKLKIIVKHIRMYEVLHPFRDANGRTFVNNLLNIPLMQQGLPPATFYEPNVFDLYSAEELVVVVKEAIFNTVEIIEQSKRKTPITLYGYHSSLEEQTKFRDMLDSPSYEKIKHMDFSDLNPEKLHLKTQKCLSSLNEQYPLHRGAIYLSDPGEIKLLLSNRNESQINQQIEQGAPPIYVGKTPAHLAVISGNMAMLDELIAKKADLSLQDYDGKTALHYAAECGNMQIMGKILKVVLSQEDAIKVLNIKDNHGKTAFHYAAEFGTPELISAL

B-factor: mean 55.86, std 16.14, range [30.34, 127.32]

Foldseek 3Di:
DQQLLLLLLLLFDPLCNLLLVFALQCFLQQLHCNVVCVVPPPQSQLLLQLQLVLLVVQVPDPDHDADDVQNLLSSCVSSPVSDWAAQDKAKDFDALLLAFLQLQLVLLVPPCCLVLVKFKAFFAADPVGTDHPDTCSPPPDNVCSSVVSVVRSVVSLVQFRPDTGMMIIAGNHPLVVQSRVLRVQLRVQCVVDDDPLSNQLSLLQSLLSQVRNQTHNDDSQSSRQSHVSQNVCSSSLAHHFRHNDSSNSHRAHSNLVSLRRLVRSVLSVLSSVCVVVVHQDQAQNHGNDPVSSVVSVVSHDHVSSVCSNVDDPVVPDVVVSVVVSCVVSCVVCPDLNLQVCLRPPQDLVVLLVSCPPDDQCSQADQDDGSHNSVRHQDGSLLSNLRSVRPSNNVSSVVNVHDQLRAGSQQDGSLLSNLLSVPPVSNVVVLVSLVVDDCSVVSQCRAGNVRDGSVNSNVCRPPDPDPDPD

GO terms:
  GO:0030430 host cell cytoplasm (C, IDA)
  GO:0043087 regulation of GTPase activity (P, IDA)
  GO:0044605 phosphocholine transferase activity (F, IDA)
  GO:0005515 protein binding (F, IPI)